Protein AF-A0A8T4C732-F1 (afdb_monomer_lite)

Sequence (590 aa):
MTDSGEYKNVYNTQVIPYSGDLYTIETYGDSTQRMEVTAGHPILSVKRLKKRDRNKQWKKSWMIPKYLNKLDYLTIPINKTIISNSTRKYSITHGVGRHKPKKYEINVPLSKDFFRLIGYYLAEGSVSGNEGDHYVNFSFNENERAYIEDVKQLLKTVFGYEKAIETQTPNNHGTNVVVSSVDLAQVFKEFGKGAPNKVIPHWAMLEDPEKQKQLLSSLFHGDGNFYSKQHKSGYKETFRISTTSEKLARQAREILLRVKIPAFLNKQKRVSPRKPMYTVGVTGEYMSRFGEMVGIPVSNKMNGKNRASMFYIDDDFLYVPIKRITKKEVRDIPVYDISVEDLHTYVAAGVTVHNCSAPQYSANSLHAGCVEIFVKKNARMRYSSVENWSKNTYNLNTKRAMVDENSLMEWVSAQTGSGVTMLYPCSVLKGEGAKADHISIAVAGKNQFQDTGAKVYHLAPRTTSIIRAKSISKDGGVNTFRGHVKVNKSADECKVSVKCDALQMDLLSVSNTYPFMKILNSQTDVAHEATVGKIDSSQLFYLMSRGLDEEQAMQLIVQGFIENIVKELPLEYAVELNRLIALEMESHSA

Structure (mmCIF, N/CA/C/O backbone):
data_AF-A0A8T4C732-F1
#
_entry.id   AF-A0A8T4C732-F1
#
loop_
_atom_site.group_PDB
_atom_site.id
_atom_site.type_symbol
_atom_site.label_atom_id
_atom_site.label_alt_id
_atom_site.label_comp_id
_atom_site.label_asym_id
_atom_site.label_entity_id
_atom_site.label_seq_id
_atom_site.pdbx_PDB_ins_code
_atom_site.Cartn_x
_atom_site.Cartn_y
_atom_site.Cartn_z
_atom_site.occupancy
_atom_site.B_iso_or_equiv
_atom_site.auth_seq_id
_atom_site.auth_comp_id
_atom_site.auth_asym_id
_atom_site.auth_atom_id
_atom_site.pdbx_PDB_model_num
ATOM 1 N N . MET A 1 1 ? -3.004 -5.797 2.369 1.00 87.81 1 MET A N 1
ATOM 2 C CA . MET A 1 1 ? -3.812 -4.763 1.698 1.00 87.81 1 MET A CA 1
ATOM 3 C C . MET A 1 1 ? -2.911 -4.031 0.724 1.00 87.81 1 MET A C 1
ATOM 5 O O . MET A 1 1 ? -1.800 -3.698 1.127 1.00 87.81 1 MET A O 1
ATOM 9 N N . THR A 1 2 ? -3.355 -3.860 -0.516 1.00 88.81 2 THR A N 1
ATOM 10 C CA . THR A 1 2 ? -2.681 -3.121 -1.600 1.00 88.81 2 THR A CA 1
ATOM 11 C C . THR A 1 2 ? -3.124 -1.653 -1.615 1.00 88.81 2 THR A C 1
ATOM 13 O O . THR A 1 2 ? -3.976 -1.236 -0.825 1.00 88.81 2 THR A O 1
ATOM 16 N N . ASP A 1 3 ? -2.568 -0.858 -2.526 1.00 87.38 3 ASP A N 1
ATOM 17 C CA . ASP A 1 3 ? -2.991 0.524 -2.779 1.00 87.38 3 ASP A CA 1
ATOM 18 C C . ASP A 1 3 ? -4.437 0.641 -3.297 1.00 87.38 3 ASP A C 1
ATOM 20 O O . ASP A 1 3 ? -5.091 1.648 -3.038 1.00 87.38 3 ASP A O 1
ATOM 24 N N . SER A 1 4 ? -4.978 -0.400 -3.939 1.00 89.12 4 SER A N 1
ATOM 25 C CA . SER A 1 4 ? -6.392 -0.462 -4.345 1.00 89.12 4 SER A CA 1
ATOM 26 C C . SER A 1 4 ? -7.378 -0.635 -3.177 1.00 89.12 4 SER A C 1
ATOM 28 O O . SER A 1 4 ? -8.589 -0.507 -3.374 1.00 89.12 4 SER A O 1
ATOM 30 N N . GLY A 1 5 ? -6.886 -0.900 -1.959 1.00 90.38 5 GLY A N 1
ATOM 31 C CA . GLY A 1 5 ? -7.728 -1.143 -0.784 1.00 90.38 5 GLY A CA 1
ATOM 32 C C . GLY A 1 5 ? -8.222 -2.588 -0.656 1.00 90.38 5 GLY A C 1
ATOM 33 O O . GLY A 1 5 ? -9.156 -2.856 0.104 1.00 90.38 5 GLY A O 1
ATOM 34 N N . GLU A 1 6 ? -7.610 -3.525 -1.379 1.00 90.31 6 GLU A N 1
ATOM 35 C CA . GLU A 1 6 ? -7.973 -4.944 -1.375 1.00 90.31 6 GLU A CA 1
ATOM 36 C C . GLU A 1 6 ? -6.959 -5.787 -0.598 1.00 90.31 6 GLU A C 1
ATOM 38 O O . GLU A 1 6 ? -5.759 -5.497 -0.568 1.00 90.31 6 GLU A O 1
ATOM 43 N N . TYR A 1 7 ? -7.423 -6.860 0.043 1.00 88.69 7 TYR A N 1
ATOM 44 C CA . TYR A 1 7 ? -6.523 -7.893 0.552 1.00 88.69 7 TYR A CA 1
ATOM 45 C C . TYR A 1 7 ? -6.144 -8.855 -0.572 1.00 88.69 7 TYR A C 1
ATOM 47 O O . TYR A 1 7 ? -7.003 -9.417 -1.242 1.00 88.69 7 TYR A O 1
ATOM 55 N N . LYS A 1 8 ? -4.838 -9.053 -0.739 1.00 87.06 8 LYS A N 1
ATOM 56 C CA . LYS A 1 8 ? -4.227 -9.982 -1.689 1.00 87.06 8 LYS A CA 1
ATOM 57 C C . LYS A 1 8 ? -3.299 -10.925 -0.934 1.00 87.06 8 LYS A C 1
ATOM 59 O O . LYS A 1 8 ? -2.845 -10.584 0.167 1.00 87.06 8 LYS A O 1
ATOM 64 N N . ASN A 1 9 ? -3.033 -12.093 -1.512 1.00 87.50 9 ASN A N 1
ATOM 65 C CA . ASN A 1 9 ? -2.145 -13.062 -0.890 1.00 87.50 9 ASN A CA 1
ATOM 66 C C . ASN A 1 9 ? -0.703 -12.561 -0.919 1.00 87.50 9 ASN A C 1
ATOM 68 O O . ASN A 1 9 ? -0.232 -11.955 -1.884 1.00 87.50 9 ASN A O 1
ATOM 72 N N . VAL A 1 10 ? -0.002 -12.841 0.172 1.00 87.50 10 VAL A N 1
ATOM 73 C CA . VAL A 1 10 ? 1.448 -12.712 0.236 1.00 87.50 10 VAL A CA 1
ATOM 74 C C . VAL A 1 10 ? 2.027 -14.030 -0.251 1.00 87.50 10 VAL A C 1
ATOM 76 O O . VAL A 1 10 ? 1.805 -15.056 0.389 1.00 87.50 10 VAL A O 1
ATOM 79 N N . TYR A 1 11 ? 2.757 -14.008 -1.364 1.00 83.56 11 TYR A N 1
ATOM 80 C CA . TYR A 1 11 ? 3.364 -15.220 -1.925 1.00 83.56 11 TYR A CA 1
ATOM 81 C C . TYR A 1 11 ? 4.847 -15.362 -1.567 1.00 83.56 11 TYR A C 1
ATOM 83 O O . TYR A 1 11 ? 5.412 -16.445 -1.703 1.00 83.56 11 TYR A O 1
ATOM 91 N N . ASN A 1 12 ? 5.492 -14.287 -1.103 1.00 80.62 12 ASN A N 1
ATOM 92 C CA . ASN A 1 12 ? 6.892 -14.311 -0.693 1.00 80.62 12 ASN A CA 1
ATOM 93 C C . ASN A 1 12 ? 7.182 -13.233 0.364 1.00 80.62 12 ASN A C 1
ATOM 95 O O . ASN A 1 12 ? 6.657 -12.122 0.302 1.00 80.62 12 ASN A O 1
ATOM 99 N N . THR A 1 13 ? 8.044 -13.556 1.325 1.00 85.62 13 THR A N 1
ATOM 100 C CA . THR A 1 13 ? 8.528 -12.636 2.365 1.00 85.62 13 THR A CA 1
ATOM 101 C C . THR A 1 13 ? 10.038 -12.743 2.448 1.00 85.62 13 THR A C 1
ATOM 103 O O . THR A 1 13 ? 10.567 -13.850 2.534 1.00 85.62 13 THR A O 1
ATOM 106 N N . GLN A 1 14 ? 10.731 -11.612 2.469 1.00 79.44 14 GLN A N 1
ATOM 107 C CA . GLN A 1 14 ? 12.186 -11.556 2.528 1.00 79.44 14 GLN A CA 1
ATOM 108 C C . GLN A 1 14 ? 12.643 -10.758 3.745 1.00 79.44 14 GLN A C 1
ATOM 110 O O . GLN A 1 14 ? 12.032 -9.757 4.121 1.00 79.44 14 GLN A O 1
ATOM 115 N N . VAL A 1 15 ? 13.742 -11.209 4.344 1.00 85.88 15 VAL A N 1
ATOM 116 C CA . VAL A 1 15 ? 14.485 -10.466 5.361 1.00 85.88 15 VAL A CA 1
ATOM 117 C C . VAL A 1 15 ? 15.878 -10.239 4.806 1.00 85.88 15 VAL A C 1
ATOM 119 O O . VAL A 1 15 ? 16.565 -11.195 4.453 1.00 85.88 15 VAL A O 1
ATOM 122 N N . ILE A 1 16 ? 16.273 -8.977 4.688 1.00 81.12 16 ILE A N 1
ATOM 123 C CA . ILE A 1 16 ? 17.516 -8.575 4.030 1.00 81.12 16 ILE A CA 1
ATOM 124 C C . ILE A 1 16 ? 18.343 -7.766 5.038 1.00 81.12 16 ILE A C 1
ATOM 126 O O . ILE A 1 16 ? 17.782 -6.888 5.699 1.00 81.12 16 ILE A O 1
ATOM 130 N N . PRO A 1 17 ? 19.651 -8.031 5.197 1.00 83.06 17 PRO A N 1
ATOM 131 C CA . PRO A 1 17 ? 20.521 -7.151 5.968 1.00 83.06 17 PRO A CA 1
ATOM 132 C C . PRO A 1 17 ? 20.689 -5.814 5.237 1.00 83.06 17 PRO A C 1
ATOM 134 O O . PRO A 1 17 ? 21.010 -5.776 4.049 1.00 83.06 17 PRO A O 1
ATOM 137 N N . TYR A 1 18 ? 20.479 -4.705 5.942 1.00 83.94 18 TYR A N 1
ATOM 138 C CA . TYR A 1 18 ? 20.580 -3.358 5.390 1.00 83.94 18 TYR A CA 1
ATOM 139 C C . TYR A 1 18 ? 21.590 -2.510 6.157 1.00 83.94 18 TYR A C 1
ATOM 141 O O . TYR A 1 18 ? 21.545 -2.408 7.386 1.00 83.94 18 TYR A O 1
ATOM 149 N N . SER A 1 19 ? 22.465 -1.850 5.399 1.00 84.44 19 SER A N 1
ATOM 150 C CA . SER A 1 19 ? 23.351 -0.793 5.883 1.00 84.44 19 SER A CA 1
ATOM 151 C C . SER A 1 19 ? 23.144 0.455 5.030 1.00 84.44 19 SER A C 1
ATOM 153 O O . SER A 1 19 ? 23.147 0.368 3.805 1.00 84.44 19 SER A O 1
ATOM 155 N N . GLY A 1 20 ? 22.946 1.605 5.666 1.00 88.44 20 GLY A N 1
ATOM 156 C CA . GLY A 1 20 ? 22.655 2.863 4.984 1.00 88.44 20 GLY A CA 1
ATOM 157 C C . GLY A 1 20 ? 21.707 3.753 5.779 1.00 88.44 20 GLY A C 1
ATOM 158 O O . GLY A 1 20 ? 21.585 3.632 6.998 1.00 88.44 20 GLY A O 1
ATOM 159 N N . ASP A 1 21 ? 21.018 4.654 5.085 1.00 91.19 21 ASP A N 1
ATOM 160 C CA . ASP A 1 21 ? 20.093 5.593 5.711 1.00 91.19 21 ASP A CA 1
ATOM 161 C C . ASP A 1 21 ? 18.734 4.950 6.002 1.00 91.19 21 ASP A C 1
ATOM 163 O O . ASP A 1 21 ? 17.986 4.566 5.097 1.00 91.19 21 ASP A O 1
ATOM 167 N N . LEU A 1 22 ? 18.368 4.915 7.282 1.00 94.25 22 LEU A N 1
ATOM 168 C CA . LEU A 1 22 ? 17.024 4.577 7.728 1.00 94.25 22 LEU A CA 1
ATOM 169 C C . LEU A 1 22 ? 16.255 5.852 8.079 1.00 94.25 22 LEU A C 1
ATOM 171 O O . LEU A 1 22 ? 16.645 6.626 8.961 1.00 94.25 22 LEU A O 1
ATOM 175 N N . TYR A 1 23 ? 15.123 6.044 7.411 1.00 95.62 23 TYR A N 1
ATOM 176 C CA . TYR A 1 23 ? 14.212 7.149 7.660 1.00 95.62 23 TYR A CA 1
ATOM 177 C C . TYR A 1 23 ? 13.113 6.715 8.625 1.00 95.62 23 TYR A C 1
ATOM 179 O O . TYR A 1 23 ? 12.559 5.625 8.520 1.00 95.62 23 TYR A O 1
ATOM 187 N N . THR A 1 24 ? 12.762 7.594 9.557 1.00 96.56 24 THR A N 1
ATOM 188 C CA . THR A 1 24 ? 11.594 7.456 10.426 1.00 96.56 24 THR A CA 1
ATOM 189 C C . THR A 1 24 ? 10.619 8.580 10.114 1.00 96.56 24 THR A C 1
ATOM 191 O O . THR A 1 24 ? 10.954 9.758 10.261 1.00 96.56 24 THR A O 1
ATOM 194 N N . ILE A 1 25 ? 9.411 8.218 9.689 1.00 96.31 25 ILE A N 1
ATOM 195 C CA . ILE A 1 25 ? 8.359 9.155 9.302 1.00 96.31 25 ILE A CA 1
ATOM 196 C C . ILE A 1 25 ? 7.201 9.049 10.294 1.00 96.31 25 ILE A C 1
ATOM 198 O O . ILE A 1 25 ? 6.635 7.980 10.526 1.00 96.31 25 ILE A O 1
ATOM 202 N N . GLU A 1 26 ? 6.846 10.187 10.880 1.00 95.56 26 GLU A N 1
ATOM 203 C CA . GLU A 1 26 ? 5.694 10.346 11.763 1.00 95.56 26 GLU A CA 1
ATOM 204 C C . GLU A 1 26 ? 4.649 11.213 11.069 1.00 95.56 26 GLU A C 1
ATOM 206 O O . GLU A 1 26 ? 4.965 12.292 10.559 1.00 95.56 26 GLU A O 1
ATOM 211 N N . THR A 1 27 ? 3.392 10.782 11.092 1.00 94.88 27 THR A N 1
ATOM 212 C CA . THR A 1 27 ? 2.263 11.523 10.523 1.00 94.88 27 THR A CA 1
ATOM 213 C C . THR A 1 27 ? 1.467 12.232 11.613 1.00 94.88 27 THR A C 1
ATOM 215 O O . THR A 1 27 ? 1.572 11.950 12.810 1.00 94.88 27 THR A O 1
ATOM 218 N N . TYR A 1 28 ? 0.669 13.217 11.215 1.00 93.19 28 TYR A N 1
ATOM 219 C CA . TYR A 1 28 ? -0.400 13.701 12.078 1.00 93.19 28 TYR A CA 1
ATOM 220 C C . TYR A 1 28 ? -1.544 12.685 12.106 1.00 93.19 28 TYR A C 1
ATOM 222 O O . TYR A 1 28 ? -1.851 12.058 11.098 1.00 93.19 28 TYR A O 1
ATOM 230 N N . GLY A 1 29 ? -2.212 12.566 13.252 1.00 89.19 29 GLY A N 1
ATOM 231 C CA . GLY A 1 29 ? -3.377 11.693 13.407 1.00 89.19 29 GLY A CA 1
ATOM 232 C C . GLY A 1 29 ? -3.078 10.308 13.966 1.00 89.19 29 GLY A C 1
ATOM 233 O O . GLY A 1 29 ? -4.010 9.650 14.398 1.00 89.19 29 GLY A O 1
ATOM 234 N N . ASP A 1 30 ? -1.826 9.873 14.053 1.00 91.19 30 ASP A N 1
ATOM 235 C CA . ASP A 1 30 ? -1.487 8.639 14.763 1.00 91.19 30 ASP A CA 1
ATOM 236 C C . ASP A 1 30 ? -0.207 8.828 15.574 1.00 91.19 30 ASP A C 1
ATOM 238 O O . ASP A 1 30 ? 0.879 8.965 15.022 1.00 91.19 30 ASP A O 1
ATOM 242 N N . SER A 1 31 ? -0.332 8.879 16.901 1.00 86.31 31 SER A N 1
ATOM 243 C CA . SER A 1 31 ? 0.834 8.946 17.795 1.00 86.31 31 SER A CA 1
ATOM 244 C C . SER A 1 31 ? 1.281 7.580 18.312 1.00 86.31 31 SER A C 1
ATOM 246 O O . SER A 1 31 ? 2.243 7.498 19.076 1.00 86.31 31 SER A O 1
ATOM 248 N N . THR A 1 32 ? 0.594 6.505 17.923 1.00 85.06 32 THR A N 1
ATOM 249 C CA . THR A 1 32 ? 0.927 5.137 18.338 1.00 85.06 32 THR A CA 1
ATOM 250 C C . THR A 1 32 ? 1.930 4.466 17.414 1.00 85.06 32 THR A C 1
ATOM 252 O O . THR A 1 32 ? 2.523 3.462 17.799 1.00 85.06 32 THR A O 1
ATOM 255 N N . GLN A 1 33 ? 2.089 4.986 16.198 1.00 86.31 33 GLN A N 1
ATOM 256 C CA . GLN A 1 33 ? 2.826 4.331 15.134 1.00 86.31 33 GLN A CA 1
ATOM 257 C C . GLN A 1 33 ? 3.726 5.324 14.403 1.00 86.31 33 GLN A C 1
ATOM 259 O O . GLN A 1 33 ? 3.403 6.500 14.250 1.00 86.31 33 GLN A O 1
ATOM 264 N N . ARG A 1 34 ? 4.876 4.824 13.960 1.00 91.38 34 ARG A N 1
ATOM 265 C CA . ARG A 1 34 ? 5.812 5.513 13.074 1.00 91.38 34 ARG A CA 1
ATOM 266 C C . ARG A 1 34 ? 6.247 4.531 11.998 1.00 91.38 34 ARG A C 1
ATOM 268 O O . ARG A 1 34 ? 6.293 3.330 12.263 1.00 91.38 34 ARG A O 1
ATOM 275 N N . MET A 1 35 ? 6.547 5.036 10.812 1.00 92.62 35 MET A N 1
ATOM 276 C CA . MET A 1 35 ? 7.062 4.222 9.717 1.00 92.62 35 MET A CA 1
ATOM 277 C C . MET A 1 35 ? 8.584 4.306 9.715 1.00 92.62 35 MET A C 1
ATOM 279 O O . MET A 1 35 ? 9.127 5.408 9.710 1.00 92.62 35 MET A O 1
ATOM 283 N N . GLU A 1 36 ? 9.262 3.162 9.737 1.00 93.44 36 GLU A N 1
ATOM 284 C CA . GLU A 1 36 ? 10.705 3.065 9.511 1.00 93.44 36 GLU A CA 1
ATOM 285 C C . GLU A 1 36 ? 10.930 2.442 8.134 1.00 93.44 36 GLU A C 1
ATOM 287 O O . GLU A 1 36 ? 10.309 1.434 7.808 1.00 93.44 36 GLU A O 1
ATOM 292 N N . VAL A 1 37 ? 11.741 3.092 7.303 1.00 92.12 37 VAL A N 1
ATOM 293 C CA . VAL A 1 37 ? 11.821 2.800 5.869 1.00 92.12 37 VAL A CA 1
ATOM 294 C C . VAL A 1 37 ? 13.223 3.100 5.335 1.00 92.12 37 VAL A C 1
ATOM 296 O O . VAL A 1 37 ? 13.857 4.074 5.753 1.00 92.12 37 VAL A O 1
ATOM 299 N N . THR A 1 38 ? 13.733 2.251 4.441 1.00 90.38 38 THR A N 1
ATOM 300 C CA . THR A 1 38 ? 15.053 2.431 3.817 1.00 90.38 38 THR A CA 1
ATOM 301 C C . THR A 1 38 ? 15.031 3.571 2.797 1.00 90.38 38 THR A C 1
ATOM 303 O O . THR A 1 38 ? 13.982 3.931 2.262 1.00 90.38 38 THR A O 1
ATOM 306 N N . ALA A 1 39 ? 16.197 4.151 2.509 1.00 85.50 39 ALA A N 1
ATOM 307 C CA . ALA A 1 39 ? 16.316 5.333 1.651 1.00 85.50 39 ALA A CA 1
ATOM 308 C C . ALA A 1 39 ? 15.708 5.190 0.246 1.00 85.50 39 ALA A C 1
ATOM 310 O O . ALA A 1 39 ? 15.227 6.178 -0.302 1.00 85.50 39 ALA A O 1
ATOM 311 N N . GLY A 1 40 ? 15.747 3.987 -0.333 1.00 79.44 40 GLY A N 1
ATOM 312 C CA . GLY A 1 40 ? 15.288 3.721 -1.700 1.00 79.44 40 GLY A CA 1
ATOM 313 C C . GLY A 1 40 ? 13.827 3.285 -1.813 1.00 79.44 40 GLY A C 1
ATOM 314 O O . GLY A 1 40 ? 13.343 3.101 -2.924 1.00 79.44 40 GLY A O 1
ATOM 315 N N . HIS A 1 41 ? 13.119 3.096 -0.699 1.00 83.75 41 HIS A N 1
ATOM 316 C CA . HIS A 1 41 ? 11.806 2.459 -0.729 1.00 83.75 41 HIS A CA 1
ATOM 317 C C . HIS A 1 41 ? 10.699 3.460 -1.118 1.00 83.75 41 HIS A C 1
ATOM 319 O O . HIS A 1 41 ? 10.504 4.453 -0.408 1.00 83.75 41 HIS A O 1
ATOM 325 N N . PRO A 1 42 ? 9.961 3.249 -2.223 1.00 87.81 42 PRO A N 1
ATOM 326 C CA . PRO A 1 42 ? 8.955 4.204 -2.673 1.00 87.81 42 PRO A CA 1
ATOM 327 C C . PRO A 1 42 ? 7.704 4.214 -1.788 1.00 87.81 42 PRO A C 1
ATOM 329 O O . PRO A 1 42 ? 7.147 3.173 -1.443 1.00 87.81 42 PRO A O 1
ATOM 332 N N . ILE A 1 43 ? 7.209 5.415 -1.490 1.00 92.44 43 ILE A N 1
ATOM 333 C CA . ILE A 1 43 ? 6.004 5.654 -0.691 1.00 92.44 43 ILE A CA 1
ATOM 334 C C . ILE A 1 43 ? 5.016 6.469 -1.526 1.00 92.44 43 ILE A C 1
ATOM 336 O O . ILE A 1 43 ? 5.361 7.545 -2.031 1.00 92.44 43 ILE A O 1
ATOM 340 N N . LEU A 1 44 ? 3.771 6.004 -1.652 1.00 93.06 44 LEU A N 1
ATOM 341 C CA . LEU A 1 44 ? 2.748 6.730 -2.402 1.00 93.06 44 LEU A CA 1
ATOM 342 C C . LEU A 1 44 ? 2.329 7.977 -1.623 1.00 93.06 44 LEU A C 1
ATOM 344 O O . LEU A 1 44 ? 1.769 7.904 -0.523 1.00 93.06 44 LEU A O 1
ATOM 348 N N . SER A 1 45 ? 2.618 9.136 -2.204 1.00 95.06 45 SER A N 1
ATOM 349 C CA . SER A 1 45 ? 2.589 10.409 -1.492 1.00 95.06 45 SER A CA 1
ATOM 350 C C . SER A 1 45 ? 2.091 11.548 -2.387 1.00 95.06 45 SER A C 1
ATOM 352 O O . SER A 1 45 ? 2.041 11.426 -3.611 1.00 95.06 45 SER A O 1
ATOM 354 N N . VAL A 1 46 ? 1.735 12.681 -1.779 1.00 96.25 46 VAL A N 1
ATOM 355 C CA . VAL A 1 46 ? 1.331 13.916 -2.472 1.00 96.25 46 VAL A CA 1
ATOM 356 C C . VAL A 1 46 ? 2.128 15.091 -1.914 1.00 96.25 46 VAL A C 1
ATOM 358 O O . VAL A 1 46 ? 2.136 15.331 -0.704 1.00 96.25 46 VAL A O 1
ATOM 361 N N . LYS A 1 47 ? 2.759 15.872 -2.795 1.00 94.31 47 LYS A N 1
ATOM 362 C CA . LYS A 1 47 ? 3.478 17.092 -2.411 1.00 94.31 47 LYS A CA 1
ATOM 363 C C . LYS A 1 47 ? 2.542 18.176 -1.896 1.00 94.31 47 LYS A C 1
ATOM 365 O O . LYS A 1 47 ? 1.517 18.477 -2.510 1.00 94.31 47 LYS A O 1
ATOM 370 N N . ARG A 1 48 ? 2.903 18.815 -0.785 1.00 94.00 48 ARG A N 1
ATOM 371 C CA . ARG A 1 48 ? 2.186 19.977 -0.258 1.00 94.00 48 ARG A CA 1
ATOM 372 C C . ARG A 1 48 ? 2.509 21.206 -1.102 1.00 94.00 48 ARG A C 1
ATOM 374 O O . ARG A 1 48 ? 3.647 21.655 -1.129 1.00 94.00 48 ARG A O 1
ATOM 381 N N . LEU A 1 49 ? 1.491 21.800 -1.724 1.00 90.75 49 LEU A N 1
ATOM 382 C CA . LEU A 1 49 ? 1.676 22.989 -2.569 1.00 90.75 49 LEU A CA 1
ATOM 383 C C . LEU A 1 49 ? 1.705 24.294 -1.761 1.00 90.75 49 LEU A C 1
ATOM 385 O O . LEU A 1 49 ? 2.341 25.266 -2.154 1.00 90.75 49 LEU A O 1
ATOM 389 N N . LYS A 1 50 ? 0.994 24.342 -0.626 1.00 87.25 50 LYS A N 1
ATOM 390 C CA . LYS A 1 50 ? 0.880 25.538 0.225 1.00 87.25 50 LYS A CA 1
ATOM 391 C C . LYS A 1 50 ? 1.040 25.187 1.692 1.00 87.25 50 LYS A C 1
ATOM 393 O O . LYS A 1 50 ? 0.355 24.305 2.189 1.00 87.25 50 LYS A O 1
ATOM 398 N N . LYS A 1 51 ? 1.854 25.938 2.436 1.00 81.12 51 LYS A N 1
ATOM 399 C CA . LYS A 1 51 ? 2.142 25.652 3.856 1.00 81.12 51 LYS A CA 1
ATOM 400 C C . LYS A 1 51 ? 0.907 25.687 4.769 1.00 81.12 51 LYS A C 1
ATOM 402 O O . LYS A 1 51 ? 0.847 24.932 5.735 1.00 81.12 51 LYS A O 1
ATOM 407 N N . ARG A 1 52 ? -0.059 26.573 4.493 1.00 81.25 52 ARG A N 1
ATOM 408 C CA . ARG A 1 52 ? -1.232 26.807 5.361 1.00 81.25 52 ARG A CA 1
ATOM 409 C C . ARG A 1 52 ? -2.510 26.120 4.876 1.00 81.25 52 ARG A C 1
ATOM 411 O O . ARG A 1 52 ? -3.298 25.690 5.708 1.00 81.25 52 ARG A O 1
ATOM 418 N N . ASP A 1 53 ? -2.650 25.906 3.571 1.00 83.50 53 ASP A N 1
ATOM 419 C CA . ASP A 1 53 ? -3.887 25.391 2.970 1.00 83.50 53 ASP A CA 1
ATOM 420 C C . ASP A 1 53 ? -3.724 23.970 2.443 1.00 83.50 53 ASP A C 1
ATOM 422 O O . ASP A 1 53 ? -2.625 23.581 2.039 1.00 83.50 53 ASP A O 1
ATOM 426 N N . ARG A 1 54 ? -4.817 23.199 2.439 1.00 88.75 54 ARG A N 1
ATOM 427 C CA . ARG A 1 54 ? -4.863 21.911 1.738 1.00 88.75 54 ARG A CA 1
ATOM 428 C C . ARG A 1 54 ? -4.678 22.116 0.236 1.00 88.75 54 ARG A C 1
ATOM 430 O O . ARG A 1 54 ? -4.952 23.194 -0.297 1.00 88.75 54 ARG A O 1
ATOM 437 N N . ASN A 1 55 ? -4.215 21.073 -0.445 1.00 91.62 55 ASN A N 1
ATOM 438 C CA . ASN A 1 55 ? -4.141 21.111 -1.896 1.00 91.62 55 ASN A CA 1
ATOM 439 C C . ASN A 1 55 ? -5.557 21.164 -2.491 1.00 91.62 55 ASN A C 1
ATOM 441 O O . ASN A 1 55 ? -6.497 20.604 -1.928 1.00 91.62 55 ASN A O 1
ATOM 445 N N . LYS A 1 56 ? -5.694 21.821 -3.647 1.00 88.44 56 LYS A N 1
ATOM 446 C CA . LYS A 1 56 ? -6.914 21.745 -4.467 1.00 88.44 56 LYS A CA 1
ATOM 447 C C . LYS A 1 56 ? -6.914 20.518 -5.384 1.00 88.44 56 LYS A C 1
ATOM 449 O O . LYS A 1 56 ? -7.975 20.025 -5.734 1.00 88.44 56 LYS A O 1
ATOM 454 N N . GLN A 1 57 ? -5.726 20.045 -5.760 1.00 87.56 57 GLN A N 1
ATOM 455 C CA . GLN A 1 57 ? -5.506 18.861 -6.588 1.00 87.56 57 GLN A CA 1
ATOM 456 C C . GLN A 1 57 ? -4.560 17.897 -5.868 1.00 87.56 57 GLN A C 1
ATOM 458 O O . GLN A 1 57 ? -3.544 18.316 -5.307 1.00 87.56 57 GLN A O 1
ATOM 463 N N . TRP A 1 58 ? -4.882 16.608 -5.900 1.00 91.94 58 TRP A N 1
ATOM 464 C CA . TRP A 1 58 ? -4.188 15.561 -5.148 1.00 91.94 58 TRP A CA 1
ATOM 465 C C . TRP A 1 58 ? -3.431 14.625 -6.093 1.00 91.94 58 TRP A C 1
ATOM 467 O O . TRP A 1 58 ? -3.741 13.444 -6.210 1.00 91.94 58 TRP A O 1
ATOM 477 N N . LYS A 1 59 ? -2.441 15.171 -6.812 1.00 90.19 59 LYS A N 1
ATOM 478 C CA . LYS A 1 59 ? -1.600 14.389 -7.729 1.00 90.19 59 LYS A CA 1
ATOM 479 C C . LYS A 1 59 ? -0.678 13.467 -6.926 1.00 90.19 59 LYS A C 1
ATOM 481 O O . LYS A 1 59 ? 0.280 13.929 -6.308 1.00 90.19 59 LYS A O 1
ATOM 486 N N . LYS A 1 60 ? -1.012 12.177 -6.923 1.00 91.00 60 LYS A N 1
ATOM 487 C CA . LYS A 1 60 ? -0.244 11.105 -6.282 1.00 91.00 60 LYS A CA 1
ATOM 488 C C . LYS A 1 60 ? 1.023 10.808 -7.083 1.00 91.00 60 LYS A C 1
ATOM 490 O O . LYS A 1 60 ? 1.005 10.835 -8.312 1.00 91.00 60 LYS A O 1
ATOM 495 N N . SER A 1 61 ? 2.106 10.510 -6.382 1.00 88.12 61 SER A N 1
ATOM 496 C CA . SER A 1 61 ? 3.368 10.067 -6.969 1.00 88.12 61 SER A CA 1
ATOM 497 C C . SER A 1 61 ? 4.120 9.184 -5.984 1.00 88.12 61 SER A C 1
ATOM 499 O O . SER A 1 61 ? 4.106 9.438 -4.776 1.00 88.12 61 SER A O 1
ATOM 501 N N . TRP A 1 62 ? 4.816 8.178 -6.498 1.00 86.62 62 TRP A N 1
ATOM 502 C CA . TRP A 1 62 ? 5.738 7.368 -5.714 1.00 86.62 62 TRP A CA 1
ATOM 503 C C . TRP A 1 62 ? 7.009 8.164 -5.430 1.00 86.62 62 TRP A C 1
ATOM 505 O O . TRP A 1 62 ? 7.750 8.496 -6.351 1.00 86.62 62 TRP A O 1
ATOM 515 N N . MET A 1 63 ? 7.257 8.479 -4.161 1.00 87.00 63 MET A N 1
ATOM 516 C CA . MET A 1 63 ? 8.424 9.253 -3.736 1.00 87.00 63 MET A CA 1
ATOM 517 C C . MET A 1 63 ? 9.243 8.459 -2.728 1.00 87.00 63 MET A C 1
ATOM 519 O O . MET A 1 63 ? 8.685 7.810 -1.846 1.00 87.00 63 MET A O 1
ATOM 523 N N . ILE A 1 64 ? 10.565 8.533 -2.841 1.00 88.50 64 ILE A N 1
ATOM 524 C CA . ILE A 1 64 ? 11.459 7.998 -1.813 1.00 88.50 64 ILE A CA 1
ATOM 525 C C . ILE A 1 64 ? 11.547 8.966 -0.617 1.00 88.50 64 ILE A C 1
ATOM 527 O O . ILE A 1 64 ? 11.345 10.174 -0.793 1.00 88.50 64 ILE A O 1
ATOM 531 N N . PRO A 1 65 ? 11.882 8.483 0.595 1.00 90.75 65 PRO A N 1
ATOM 532 C CA . PRO A 1 65 ? 11.914 9.294 1.811 1.00 90.75 65 PRO A CA 1
ATOM 533 C C . PRO A 1 65 ? 12.742 10.578 1.720 1.00 90.75 65 PRO A C 1
ATOM 535 O O . PRO A 1 65 ? 12.340 11.594 2.284 1.00 90.75 65 PRO A O 1
ATOM 538 N N . LYS A 1 66 ? 13.864 10.557 0.985 1.00 88.06 66 LYS A N 1
ATOM 539 C CA . LYS A 1 66 ? 14.740 11.725 0.771 1.00 88.06 66 LYS A CA 1
ATOM 540 C C . LYS A 1 66 ? 13.993 12.915 0.166 1.00 88.06 66 LYS A C 1
ATOM 542 O O . LYS A 1 66 ? 14.293 14.055 0.506 1.00 88.06 66 LYS A O 1
ATOM 547 N N . TYR A 1 67 ? 13.015 12.651 -0.698 1.00 90.00 67 TYR A N 1
ATOM 548 C CA . TYR A 1 67 ? 12.238 13.685 -1.369 1.00 90.00 67 TYR A CA 1
ATOM 549 C C . TYR A 1 67 ? 10.982 14.077 -0.608 1.00 90.00 67 TYR A C 1
ATOM 551 O O . TYR A 1 67 ? 10.250 14.924 -1.098 1.00 90.00 67 TYR A O 1
ATOM 559 N N . LEU A 1 68 ? 10.691 13.518 0.566 1.00 94.44 68 LEU A N 1
ATOM 560 C CA . LEU A 1 68 ? 9.527 13.911 1.356 1.00 94.44 68 LEU A CA 1
ATOM 561 C C . LEU A 1 68 ? 9.859 15.084 2.281 1.00 94.44 68 LEU A C 1
ATOM 563 O O . LEU A 1 68 ? 10.896 15.115 2.936 1.00 94.44 68 LEU A O 1
ATOM 567 N N . ASN A 1 69 ? 8.932 16.033 2.380 1.00 95.12 69 ASN A N 1
ATOM 568 C CA . ASN A 1 69 ? 9.029 17.185 3.266 1.00 95.12 69 ASN A CA 1
ATOM 569 C C . ASN A 1 69 ? 7.963 17.130 4.361 1.00 95.12 69 ASN A C 1
ATOM 571 O O . ASN A 1 69 ? 6.891 16.538 4.222 1.00 95.12 69 ASN A O 1
ATOM 575 N N . LYS A 1 70 ? 8.217 17.837 5.465 1.00 95.62 70 LYS A N 1
ATOM 576 C CA . LYS A 1 70 ? 7.190 18.089 6.480 1.00 95.62 70 LYS A CA 1
ATOM 577 C C . LYS A 1 70 ? 5.952 18.723 5.826 1.00 95.62 70 LYS A C 1
ATOM 579 O O . LYS A 1 70 ? 6.084 19.671 5.058 1.00 95.62 70 LYS A O 1
ATOM 584 N N . LEU A 1 71 ? 4.764 18.259 6.216 1.00 95.56 71 LEU A N 1
ATOM 585 C CA . LEU A 1 71 ? 3.446 18.615 5.669 1.00 95.56 71 LEU A CA 1
ATOM 586 C C . LEU A 1 71 ? 3.096 18.059 4.282 1.00 95.56 71 LEU A C 1
ATOM 588 O O . LEU A 1 71 ? 1.929 18.217 3.909 1.00 95.56 71 LEU A O 1
ATOM 592 N N . ASP A 1 72 ? 4.013 17.392 3.568 1.00 96.56 72 ASP A N 1
ATOM 593 C CA . ASP A 1 72 ? 3.620 16.512 2.455 1.00 96.56 72 ASP A CA 1
ATOM 594 C C . ASP A 1 72 ? 2.659 15.440 2.980 1.00 96.56 72 ASP A C 1
ATOM 596 O O . ASP A 1 72 ? 2.617 15.170 4.183 1.00 96.56 72 ASP A O 1
ATOM 600 N N . TYR A 1 73 ? 1.847 14.857 2.107 1.00 96.88 73 TYR A N 1
ATOM 601 C CA . TYR A 1 73 ? 0.833 13.892 2.514 1.00 96.88 73 TYR A CA 1
ATOM 602 C C . TYR A 1 73 ? 1.260 12.476 2.165 1.00 96.88 73 TYR A C 1
ATOM 604 O O . TYR A 1 73 ? 1.639 12.209 1.026 1.00 96.88 73 TYR A O 1
ATOM 612 N N . LEU A 1 74 ? 1.129 11.572 3.129 1.00 96.25 74 LEU A N 1
ATOM 613 C CA . LEU A 1 74 ? 1.154 10.136 2.879 1.00 96.25 74 LEU A CA 1
ATOM 614 C C . LEU A 1 74 ? -0.262 9.645 2.598 1.00 96.25 74 LEU A C 1
ATOM 616 O O . LEU A 1 74 ? -1.232 10.208 3.116 1.00 96.25 74 LEU A O 1
ATOM 620 N N . THR A 1 75 ? -0.366 8.591 1.797 1.00 95.38 75 THR A N 1
ATOM 621 C CA 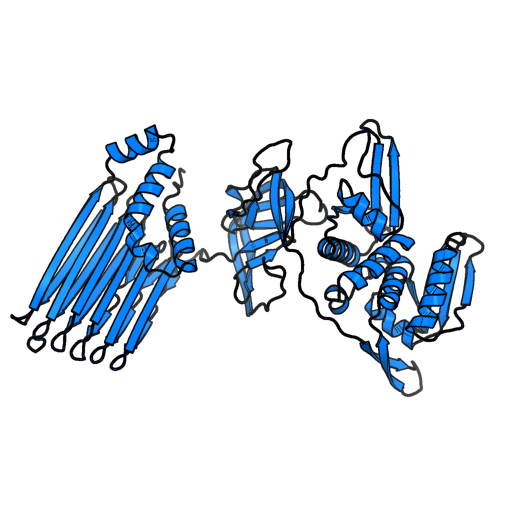. THR A 1 75 ? -1.644 7.964 1.458 1.00 95.38 75 THR A CA 1
ATOM 622 C C . THR A 1 75 ? -1.877 6.714 2.308 1.00 95.38 75 THR A C 1
ATOM 624 O O . THR A 1 75 ? -0.986 5.883 2.479 1.00 95.38 75 THR A O 1
ATOM 627 N N . ILE A 1 76 ? -3.078 6.610 2.870 1.00 95.25 76 ILE A N 1
ATOM 628 C CA . ILE A 1 76 ? -3.582 5.456 3.620 1.00 95.25 76 ILE A CA 1
ATOM 629 C C . ILE A 1 76 ? -4.760 4.904 2.811 1.00 95.25 76 ILE A C 1
ATOM 631 O O . ILE A 1 76 ? -5.758 5.620 2.694 1.00 95.25 76 ILE A O 1
ATOM 635 N N . PRO A 1 77 ? -4.681 3.695 2.232 1.00 95.38 77 PRO A N 1
ATOM 636 C CA . PRO A 1 77 ? -5.759 3.177 1.407 1.00 95.38 77 PRO A CA 1
ATOM 637 C C . PRO A 1 77 ? -6.942 2.756 2.276 1.00 95.38 77 PRO A C 1
ATOM 639 O O . PRO A 1 77 ? -6.792 2.324 3.423 1.00 95.38 77 PRO A O 1
ATOM 642 N N . ILE A 1 78 ? -8.136 2.912 1.723 1.00 95.88 78 ILE A N 1
ATOM 643 C CA . ILE A 1 78 ? -9.394 2.580 2.381 1.00 95.88 78 ILE A CA 1
ATOM 644 C C . ILE A 1 78 ? -9.723 1.131 2.047 1.00 95.88 78 ILE A C 1
ATOM 646 O O . ILE A 1 78 ? -9.796 0.770 0.880 1.00 95.88 78 ILE A O 1
ATOM 650 N N . ASN A 1 79 ? -9.941 0.302 3.067 1.00 94.50 79 ASN A N 1
ATOM 651 C CA . ASN A 1 79 ? -10.292 -1.101 2.872 1.00 94.50 79 ASN A CA 1
ATOM 652 C C . ASN A 1 79 ? -11.670 -1.241 2.193 1.00 94.50 79 ASN A C 1
ATOM 654 O O . ASN A 1 79 ? -12.707 -0.941 2.796 1.00 94.50 79 ASN A O 1
ATOM 658 N N . LYS A 1 80 ? -11.669 -1.744 0.957 1.00 92.25 80 LYS A N 1
ATOM 659 C CA . LYS A 1 80 ? -12.860 -1.977 0.125 1.00 92.25 80 LYS A CA 1
ATOM 660 C C . LYS A 1 80 ? -13.328 -3.428 0.121 1.00 92.25 80 LYS A C 1
ATOM 662 O O . LYS A 1 80 ? -14.372 -3.728 -0.446 1.00 92.25 80 LYS A O 1
ATOM 667 N N . THR A 1 81 ? -12.586 -4.328 0.759 1.00 91.75 81 THR A N 1
ATOM 668 C CA . THR A 1 81 ? -12.931 -5.751 0.786 1.00 91.75 81 THR A CA 1
ATOM 669 C C . THR A 1 81 ? -14.213 -5.943 1.594 1.00 91.75 81 THR A C 1
ATOM 671 O O . THR A 1 81 ? -14.270 -5.534 2.755 1.00 91.75 81 THR A O 1
ATOM 674 N N . ILE A 1 82 ? -15.237 -6.545 0.984 1.00 93.56 82 ILE A N 1
ATOM 675 C CA . ILE A 1 82 ? -16.506 -6.879 1.641 1.00 93.56 82 ILE A CA 1
ATOM 676 C C . ILE A 1 82 ? -16.754 -8.380 1.506 1.00 93.56 82 ILE A C 1
ATOM 678 O O . ILE A 1 82 ? -16.836 -8.906 0.400 1.00 93.56 82 ILE A O 1
ATOM 682 N N . ILE A 1 83 ? -16.889 -9.061 2.642 1.00 91.81 83 ILE A N 1
ATOM 683 C CA . ILE A 1 83 ? -17.301 -10.462 2.732 1.00 91.81 83 ILE A CA 1
ATOM 684 C C . ILE A 1 83 ? -18.552 -10.492 3.600 1.00 91.81 83 ILE A C 1
ATOM 686 O O . ILE A 1 83 ? -18.462 -10.435 4.827 1.00 91.81 83 ILE A O 1
ATOM 690 N N . SER A 1 84 ? -19.716 -10.554 2.956 1.00 84.94 84 SER A N 1
ATOM 691 C CA . SER A 1 84 ? -21.002 -10.543 3.648 1.00 84.94 84 SER A CA 1
ATOM 692 C C . SER A 1 84 ? -21.621 -11.926 3.715 1.00 84.94 84 SER A C 1
ATOM 694 O O . SER A 1 84 ? -21.841 -12.571 2.693 1.00 84.94 84 SER A O 1
ATOM 696 N N . ASN A 1 85 ? -21.955 -12.349 4.932 1.00 87.56 85 ASN A N 1
ATOM 697 C CA . ASN A 1 85 ? -22.764 -13.535 5.183 1.00 87.56 85 ASN A CA 1
ATOM 698 C C . ASN A 1 85 ? -24.084 -13.133 5.859 1.00 87.56 85 ASN A C 1
ATOM 700 O O . ASN A 1 85 ? -24.172 -12.114 6.549 1.00 87.56 85 ASN A O 1
ATOM 704 N N . SER A 1 86 ? -25.132 -13.936 5.669 1.00 90.81 86 SER A N 1
ATOM 705 C CA . SER A 1 86 ? -26.412 -13.751 6.370 1.00 90.81 86 SER A CA 1
ATOM 706 C C . SER A 1 86 ? -26.351 -14.265 7.810 1.00 90.81 86 SER A C 1
ATOM 708 O O . SER A 1 86 ? -26.932 -13.667 8.716 1.00 90.81 86 SER A O 1
ATOM 710 N N . THR A 1 87 ? -25.607 -15.347 8.038 1.00 94.62 87 THR A N 1
ATOM 711 C CA . THR A 1 87 ? -25.468 -16.015 9.337 1.00 94.62 87 THR A CA 1
ATOM 712 C C . THR A 1 87 ? -24.041 -16.495 9.565 1.00 94.62 87 THR A C 1
ATOM 714 O O . THR A 1 87 ? -23.317 -16.784 8.611 1.00 94.62 87 THR A O 1
ATOM 717 N N . ARG A 1 88 ? -23.660 -16.668 10.831 1.00 94.12 88 ARG A N 1
ATOM 718 C CA . ARG A 1 88 ? -22.400 -17.289 11.245 1.00 94.12 88 ARG A CA 1
ATOM 719 C C . ARG A 1 88 ? -22.667 -18.485 12.151 1.00 94.12 88 ARG A C 1
ATOM 721 O O . ARG A 1 88 ? -23.439 -18.386 13.102 1.00 94.12 88 ARG A O 1
ATOM 728 N N . LYS A 1 89 ? -22.005 -19.602 11.850 1.00 94.62 89 LYS A N 1
ATOM 729 C CA . LYS A 1 89 ? -22.044 -20.827 12.653 1.00 94.62 89 LYS A CA 1
ATOM 730 C C . LYS A 1 89 ? -21.077 -20.731 13.825 1.00 94.62 89 LY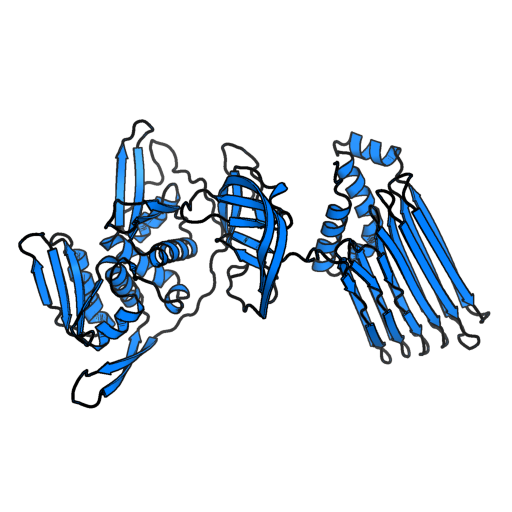S A C 1
ATOM 732 O O . LYS A 1 89 ? -19.921 -20.357 13.636 1.00 94.62 89 LYS A O 1
ATOM 737 N N . TYR A 1 90 ? -21.543 -21.122 15.004 1.00 92.00 90 TYR A N 1
ATOM 738 C CA . TYR A 1 90 ? -20.736 -21.243 16.212 1.00 92.00 90 TYR A CA 1
ATOM 739 C C . TYR A 1 90 ? -20.850 -22.662 16.763 1.00 92.00 90 TYR A C 1
ATOM 741 O O . TYR A 1 90 ? -21.953 -23.138 17.026 1.00 92.00 90 TYR A O 1
ATOM 749 N N . SER A 1 91 ? -19.713 -23.333 16.953 1.00 91.69 91 SER A N 1
ATOM 750 C CA . SER A 1 91 ? -19.658 -24.633 17.626 1.00 91.69 91 SER A CA 1
ATOM 751 C C . SER A 1 91 ? -19.617 -24.419 19.138 1.00 91.69 91 SER A C 1
ATOM 753 O O . SER A 1 91 ? -18.606 -23.973 19.680 1.00 91.69 91 SER A O 1
ATOM 755 N N . ILE A 1 92 ? -20.713 -24.745 19.815 1.00 90.00 92 ILE A N 1
ATOM 756 C CA . ILE A 1 92 ? -20.877 -24.574 21.256 1.00 90.00 92 ILE A CA 1
ATOM 757 C C . ILE A 1 92 ? -20.544 -25.875 21.973 1.00 90.00 92 ILE A C 1
ATOM 759 O O . ILE A 1 92 ? -20.981 -26.956 21.576 1.00 90.00 92 ILE A O 1
ATOM 763 N N . THR A 1 93 ? -19.773 -25.770 23.053 1.00 86.94 93 THR A N 1
ATOM 764 C CA . THR A 1 93 ? -19.496 -26.894 23.956 1.00 86.94 93 THR A CA 1
ATOM 765 C C . THR A 1 93 ? -20.165 -26.657 25.306 1.00 86.94 93 THR A C 1
ATOM 767 O O . THR A 1 93 ? -19.722 -25.808 26.073 1.00 86.94 93 THR A O 1
ATOM 770 N N . HIS A 1 94 ? -21.220 -27.407 25.615 1.00 82.50 94 HIS A N 1
ATOM 771 C CA . HIS A 1 94 ? -21.966 -27.290 26.863 1.00 82.50 94 HIS A CA 1
ATOM 772 C C . HIS A 1 94 ? -21.559 -28.371 27.874 1.00 82.50 94 HIS A C 1
ATOM 774 O O . HIS A 1 94 ? -21.608 -29.571 27.584 1.00 82.50 94 HIS A O 1
ATOM 780 N N . GLY A 1 95 ? -21.226 -27.932 29.092 1.00 71.31 95 GLY A N 1
ATOM 781 C CA . GLY A 1 95 ? -20.801 -28.775 30.211 1.00 71.31 95 GLY A CA 1
ATOM 782 C C . GLY A 1 95 ? -19.283 -28.785 30.410 1.00 71.31 95 GLY A C 1
ATOM 783 O O . GLY A 1 95 ? -18.522 -29.044 29.482 1.00 71.31 95 GLY A O 1
ATOM 784 N N . VAL A 1 96 ? -18.861 -28.528 31.646 1.00 61.72 96 VAL A N 1
ATOM 785 C CA . VAL A 1 96 ? -17.480 -28.652 32.133 1.00 61.72 96 VAL A CA 1
ATOM 786 C C . VAL A 1 96 ? -17.540 -29.439 33.441 1.00 61.72 96 VAL A C 1
ATOM 788 O O . VAL A 1 96 ? -18.330 -29.099 34.318 1.00 61.72 96 VAL A O 1
ATOM 791 N N . GLY A 1 97 ? -16.801 -30.552 33.538 1.00 62.84 97 GLY A N 1
ATOM 792 C CA . GLY A 1 97 ? -16.784 -31.413 34.729 1.00 62.84 97 GLY A CA 1
ATOM 793 C C . GLY A 1 97 ? -16.891 -32.918 34.443 1.00 62.84 97 GLY A C 1
ATOM 794 O O . GLY A 1 97 ? -16.442 -33.403 33.409 1.00 62.84 97 GLY A O 1
ATOM 795 N N . ARG A 1 98 ? -17.487 -33.672 35.383 1.00 55.84 98 ARG A N 1
ATOM 796 C CA . ARG A 1 98 ? -17.550 -35.156 35.404 1.00 55.84 98 ARG A CA 1
ATOM 797 C C . ARG A 1 98 ? -18.388 -35.802 34.288 1.00 55.84 98 ARG A C 1
ATOM 799 O O . ARG A 1 98 ? -18.420 -37.026 34.190 1.00 55.84 98 ARG A O 1
ATOM 806 N N . HIS A 1 99 ? -19.117 -35.029 33.488 1.00 66.88 99 HIS A N 1
ATOM 807 C CA . HIS A 1 99 ? -19.986 -35.546 32.425 1.00 66.88 99 HIS A CA 1
ATOM 808 C C . HIS A 1 99 ? -19.442 -35.182 31.048 1.00 66.88 99 HIS A C 1
ATOM 810 O O . HIS A 1 99 ? -18.825 -34.133 30.871 1.00 66.88 99 HIS A O 1
ATOM 816 N N . LYS A 1 100 ? -19.681 -36.057 30.062 1.00 75.00 100 LYS A N 1
ATOM 817 C CA . LYS A 1 100 ? -19.185 -35.870 28.696 1.00 75.00 100 LYS A CA 1
ATOM 818 C C . LYS A 1 100 ? -19.769 -34.571 28.105 1.00 75.00 100 LYS A C 1
ATOM 820 O O . LYS A 1 100 ? -20.996 -34.441 28.073 1.00 75.00 100 LYS A O 1
ATOM 825 N N . PRO A 1 101 ? -18.932 -33.628 27.637 1.00 81.31 101 PRO A N 1
ATOM 826 C CA . PRO A 1 101 ? -19.403 -32.357 27.101 1.00 81.31 101 PRO A CA 1
ATOM 827 C C . PRO A 1 101 ? -20.264 -32.573 25.853 1.00 81.31 101 PRO A C 1
ATOM 829 O O . PRO A 1 101 ? -19.909 -33.355 24.965 1.00 81.31 101 PRO A O 1
ATOM 832 N N . LYS A 1 102 ? -21.393 -31.862 25.779 1.00 84.88 102 LYS A N 1
ATOM 833 C CA . LYS A 1 102 ? -22.273 -31.860 24.604 1.00 84.88 102 LYS A CA 1
ATOM 834 C C . LYS A 1 102 ? -21.788 -30.798 23.626 1.00 84.88 102 LYS A C 1
ATOM 836 O O . LYS A 1 102 ? -21.618 -29.647 24.015 1.00 84.88 102 LYS A O 1
ATOM 841 N N . LYS A 1 103 ? -21.580 -31.175 22.366 1.00 89.25 103 LYS A N 1
ATOM 842 C CA . LYS A 1 103 ? -21.226 -30.245 21.289 1.00 89.25 103 LYS A CA 1
ATOM 843 C C . LYS A 1 103 ? -22.390 -30.116 20.317 1.00 89.25 103 LYS A C 1
ATOM 845 O O . LYS A 1 103 ? -22.914 -31.135 19.876 1.00 89.25 103 LYS A O 1
ATOM 850 N N . TYR A 1 104 ? -22.778 -28.889 20.002 1.00 91.50 104 TYR A N 1
ATOM 851 C CA . TYR A 1 104 ? -23.797 -28.572 19.000 1.00 91.50 104 TYR A CA 1
ATOM 852 C C . TYR A 1 104 ? -23.446 -27.265 18.291 1.00 91.50 104 TYR A C 1
ATOM 854 O O . TYR A 1 104 ? -22.572 -26.524 18.738 1.00 91.50 104 TYR A O 1
ATOM 862 N N . GLU A 1 105 ? -24.103 -26.994 17.168 1.00 93.62 105 GLU A N 1
ATOM 863 C CA . GLU A 1 105 ? -23.929 -25.746 16.428 1.00 93.62 105 GLU A CA 1
ATOM 864 C C . GLU A 1 105 ? -25.125 -24.826 16.634 1.00 93.62 105 GLU A C 1
ATOM 866 O O . GLU A 1 105 ? -26.270 -25.278 16.648 1.00 93.62 105 GLU A O 1
ATOM 871 N N . ILE A 1 106 ? -24.853 -23.528 16.737 1.00 93.31 106 ILE A N 1
ATOM 872 C CA . ILE A 1 106 ? -25.870 -22.480 16.653 1.00 93.31 106 ILE A CA 1
ATOM 873 C C . ILE A 1 106 ? -25.577 -21.573 15.457 1.00 93.31 106 ILE A C 1
ATOM 875 O O . ILE A 1 106 ? -24.418 -21.354 15.095 1.00 93.31 106 ILE A O 1
ATOM 879 N N . ASN A 1 107 ? -26.633 -21.032 14.850 1.00 93.94 107 ASN A N 1
ATOM 880 C CA . ASN A 1 107 ? -26.537 -20.054 13.770 1.00 93.94 107 ASN A CA 1
ATOM 881 C C . ASN A 1 107 ? -26.912 -18.677 14.309 1.00 93.94 107 ASN A C 1
ATOM 883 O O . ASN A 1 107 ? -28.039 -18.475 14.751 1.00 93.94 107 ASN A O 1
ATOM 887 N N . VAL A 1 108 ? -25.979 -17.731 14.247 1.00 94.94 108 VAL A N 1
ATOM 888 C CA . VAL A 1 108 ? -26.203 -16.351 14.684 1.00 94.94 108 VAL A CA 1
ATOM 889 C C . VAL A 1 108 ? -26.414 -15.466 13.456 1.00 94.94 108 VAL A C 1
ATOM 891 O O . VAL A 1 108 ? -25.569 -15.491 12.553 1.00 94.94 108 VAL A O 1
ATOM 894 N N . PRO A 1 109 ? -27.509 -14.690 13.374 1.00 95.00 109 PRO A N 1
ATOM 895 C CA . PRO A 1 109 ? -27.733 -13.784 12.255 1.00 95.00 109 PRO A CA 1
ATOM 896 C C . PRO A 1 109 ? -26.724 -12.631 12.285 1.00 95.00 109 PRO A C 1
ATOM 898 O O . PRO A 1 109 ? -26.543 -11.967 13.303 1.00 95.00 109 PRO A O 1
ATOM 901 N N . LEU A 1 110 ? -26.091 -12.343 11.147 1.00 95.88 110 LEU A N 1
ATOM 902 C CA . LEU A 1 110 ? -25.166 -11.215 11.000 1.00 95.88 110 LEU A CA 1
ATOM 903 C C . LEU A 1 110 ? -25.922 -9.931 10.635 1.00 95.88 110 LEU A C 1
ATOM 905 O O . LEU A 1 110 ? -25.639 -9.286 9.621 1.00 95.88 110 LEU A O 1
ATOM 909 N N . SER A 1 111 ? -26.923 -9.590 11.446 1.00 96.75 111 SER A N 1
ATOM 910 C CA . SER A 1 111 ? -27.789 -8.424 11.262 1.00 96.75 111 SER A CA 1
ATOM 911 C C . SER A 1 111 ? -27.145 -7.131 11.778 1.00 96.75 111 SER A C 1
ATOM 913 O O . SER A 1 111 ? -26.167 -7.149 12.528 1.00 96.75 111 SER A O 1
ATOM 915 N N . LYS A 1 112 ? -27.725 -5.982 11.403 1.00 97.31 112 LYS A N 1
ATOM 916 C CA . LYS A 1 112 ? -27.370 -4.672 11.978 1.00 97.31 112 LYS A CA 1
ATOM 917 C C . LYS A 1 112 ? -27.524 -4.664 13.507 1.00 97.31 112 LYS A C 1
ATOM 919 O O . LYS A 1 112 ? -26.648 -4.149 14.197 1.00 97.31 112 LYS A O 1
ATOM 924 N N . ASP A 1 113 ? -28.565 -5.319 14.016 1.00 97.88 113 ASP A N 1
ATOM 925 C CA . ASP A 1 113 ? -28.833 -5.477 15.450 1.00 97.88 113 ASP A CA 1
ATOM 926 C C . ASP A 1 113 ? -27.745 -6.292 16.156 1.00 97.88 113 ASP A C 1
ATOM 928 O O . ASP A 1 113 ? -27.273 -5.905 17.224 1.00 97.88 113 ASP A O 1
ATOM 932 N N . PHE A 1 114 ? -27.263 -7.378 15.542 1.00 97.62 114 PHE A N 1
ATOM 933 C CA . PHE A 1 114 ? -26.153 -8.138 16.114 1.00 97.62 114 PHE A CA 1
ATOM 934 C C . PHE A 1 114 ? -24.869 -7.303 16.183 1.00 97.62 114 PHE A C 1
ATOM 936 O O . PHE A 1 114 ? -24.190 -7.305 17.207 1.00 97.62 114 PHE A O 1
ATOM 943 N N . PHE A 1 115 ? -24.560 -6.522 15.143 1.00 98.06 115 PHE A N 1
ATOM 944 C CA . PHE A 1 115 ? -23.413 -5.608 15.160 1.00 98.06 115 PHE A CA 1
ATOM 945 C C . PHE A 1 115 ? -23.546 -4.504 16.213 1.00 98.06 115 PHE A C 1
ATOM 947 O O . PHE A 1 115 ? -22.562 -4.177 16.876 1.00 98.06 115 PHE A O 1
ATOM 954 N N . ARG A 1 116 ? -24.755 -3.973 16.420 1.00 97.94 116 ARG A N 1
ATOM 955 C CA . ARG A 1 116 ? -25.050 -3.035 17.510 1.00 97.94 116 ARG A CA 1
ATOM 956 C C . ARG A 1 116 ? -24.819 -3.677 18.883 1.00 97.94 116 ARG A C 1
ATOM 958 O O . ARG A 1 116 ? -24.178 -3.091 19.748 1.00 97.94 116 ARG A O 1
ATOM 965 N N . LEU A 1 117 ? -25.250 -4.922 19.072 1.00 97.88 117 LEU A N 1
ATOM 966 C CA . LEU A 1 117 ? -25.016 -5.658 20.315 1.00 97.88 117 LEU A CA 1
ATOM 967 C C . LEU A 1 117 ? -23.524 -5.962 20.547 1.00 97.88 117 LEU A C 1
ATOM 969 O O . LEU A 1 117 ? -23.044 -5.880 21.678 1.00 97.88 117 LEU A O 1
ATOM 973 N N . ILE A 1 118 ? -22.767 -6.256 19.483 1.00 97.88 118 ILE A N 1
ATOM 974 C CA . ILE A 1 118 ? -21.304 -6.400 19.544 1.00 97.88 118 ILE A CA 1
ATOM 975 C C . ILE A 1 118 ? -20.652 -5.107 20.045 1.00 97.88 118 ILE A C 1
ATOM 977 O O . ILE A 1 118 ? -19.755 -5.176 20.882 1.00 97.88 118 ILE A O 1
ATOM 981 N N . GLY A 1 119 ? -21.078 -3.934 19.567 1.00 97.94 119 GLY A N 1
ATOM 982 C CA . GLY A 1 119 ? -20.499 -2.663 20.007 1.00 97.94 119 GLY A CA 1
ATOM 983 C C . GLY A 1 119 ? -20.716 -2.398 21.497 1.00 97.94 119 GLY A C 1
ATOM 984 O O . GLY A 1 119 ? -19.750 -2.078 22.192 1.00 97.94 119 GLY A O 1
ATOM 985 N N . TYR A 1 120 ? -21.917 -2.668 22.024 1.00 97.88 120 TYR A N 1
ATOM 986 C CA . TYR A 1 120 ? -22.153 -2.648 23.475 1.00 97.88 120 TYR A CA 1
ATOM 987 C C . TYR A 1 120 ? -21.293 -3.665 24.222 1.00 97.88 120 TYR A C 1
ATOM 989 O O . TYR A 1 120 ? -20.770 -3.358 25.289 1.00 97.88 120 TYR A O 1
ATOM 997 N N . TYR A 1 121 ? -21.089 -4.865 23.669 1.00 97.62 121 TYR A N 1
ATOM 998 C CA . TYR A 1 121 ? -20.218 -5.854 24.304 1.00 97.62 121 TYR A CA 1
ATOM 999 C C . TYR A 1 121 ? -18.752 -5.401 24.347 1.00 97.62 121 TYR A C 1
ATOM 1001 O O . TYR A 1 121 ? -18.021 -5.720 25.289 1.00 97.62 121 TYR A O 1
ATOM 1009 N N . LEU A 1 122 ? -18.287 -4.703 23.312 1.00 97.69 122 LEU A N 1
ATOM 1010 C CA . LEU A 1 122 ? -16.918 -4.200 23.237 1.00 97.69 122 LEU A CA 1
ATOM 1011 C C . LEU A 1 122 ? -16.665 -3.060 24.230 1.00 97.69 122 LEU A C 1
ATOM 1013 O O . LEU A 1 122 ? -15.558 -3.020 24.765 1.00 97.69 122 LEU A O 1
ATOM 1017 N N . ALA A 1 123 ? -17.671 -2.217 24.487 1.00 96.44 123 ALA A N 1
ATOM 1018 C CA . ALA A 1 123 ? -17.628 -1.165 25.502 1.00 96.44 123 ALA A CA 1
ATOM 1019 C C . ALA A 1 123 ? -17.825 -1.728 26.922 1.00 96.44 123 ALA A C 1
ATOM 1021 O O . ALA A 1 123 ? -16.893 -1.791 27.718 1.00 96.44 123 ALA A O 1
ATOM 1022 N N . GLU A 1 124 ? -19.022 -2.249 27.197 1.00 94.88 124 GLU A N 1
ATOM 1023 C CA . GLU A 1 124 ? -19.508 -2.538 28.554 1.00 94.88 124 GLU A CA 1
ATOM 1024 C C . GLU A 1 124 ? -19.623 -4.033 28.869 1.00 94.88 124 GLU A C 1
ATOM 1026 O O . GLU A 1 124 ? -19.946 -4.444 29.987 1.00 94.88 124 GLU A O 1
ATOM 1031 N N . GLY A 1 125 ? -19.387 -4.881 27.870 1.00 93.88 125 GLY A N 1
ATOM 1032 C CA . GLY A 1 125 ? -19.579 -6.317 27.983 1.00 93.88 125 GLY A CA 1
ATOM 1033 C C . GLY A 1 125 ? -18.441 -7.039 28.699 1.00 93.88 125 GLY A C 1
ATOM 1034 O O . GLY A 1 125 ? -17.254 -6.741 28.549 1.00 93.88 125 GLY A O 1
ATOM 1035 N N . SER A 1 126 ? -18.772 -8.123 29.382 1.00 93.06 126 SER A N 1
ATOM 1036 C CA . SER A 1 126 ? -17.816 -9.088 29.909 1.00 93.06 126 SER A CA 1
ATOM 1037 C C . SER A 1 126 ? -18.405 -10.493 29.879 1.00 93.06 126 SER A C 1
ATOM 1039 O O . SER A 1 126 ? -19.617 -10.684 29.880 1.00 93.06 126 SER A O 1
ATOM 1041 N N . VAL A 1 127 ? -17.521 -11.484 29.803 1.00 91.56 127 VAL A N 1
ATOM 1042 C CA . VAL A 1 127 ? -17.877 -12.897 29.939 1.00 91.56 127 VAL A CA 1
ATOM 1043 C C . VAL A 1 127 ? -17.258 -13.405 31.235 1.00 91.56 127 VAL A C 1
ATOM 1045 O O . VAL A 1 127 ? -16.071 -13.161 31.480 1.00 91.56 127 VAL A O 1
ATOM 1048 N N . SER A 1 128 ? -18.040 -14.089 32.068 1.00 81.75 128 SER A N 1
ATOM 1049 C CA . SER A 1 128 ? -17.613 -14.583 33.383 1.00 81.75 128 SER A CA 1
ATOM 1050 C C . SER A 1 128 ? -18.139 -15.996 33.684 1.00 81.75 128 SER A C 1
ATOM 1052 O O . SER A 1 128 ? -19.064 -16.492 33.040 1.00 81.75 128 SER A O 1
ATOM 1054 N N . GLY A 1 129 ? -17.498 -16.670 34.646 1.00 64.69 129 GLY A N 1
ATOM 1055 C CA . GLY A 1 129 ? -17.821 -18.028 35.101 1.00 64.69 129 GLY A CA 1
ATOM 1056 C C . GLY A 1 129 ? -16.574 -18.801 35.561 1.00 64.69 129 GLY A C 1
ATOM 1057 O O . GLY A 1 129 ? -15.484 -18.591 35.023 1.00 64.69 129 GLY A O 1
ATOM 1058 N N . ASN A 1 130 ? -16.723 -19.640 36.595 1.00 51.16 130 ASN A N 1
ATOM 1059 C CA . ASN A 1 130 ? -15.666 -20.527 37.099 1.00 51.16 130 ASN A CA 1
ATOM 1060 C C . ASN A 1 130 ? -15.615 -21.792 36.235 1.00 51.16 130 ASN A C 1
ATOM 1062 O O . ASN A 1 130 ? -16.634 -22.453 36.081 1.00 51.16 130 ASN A O 1
ATOM 1066 N N . GLU A 1 131 ? -14.446 -22.104 35.667 1.00 54.12 131 GLU A N 1
ATOM 1067 C CA . GLU A 1 131 ? -14.150 -23.278 34.815 1.00 54.12 131 GLU A CA 1
ATOM 1068 C C . GLU A 1 131 ? -15.012 -23.469 33.546 1.00 54.12 131 GLU A C 1
ATOM 1070 O O . GLU A 1 131 ? -14.634 -24.244 32.672 1.00 54.12 131 GLU A O 1
ATOM 1075 N N . GLY A 1 132 ? -16.071 -22.682 33.352 1.00 57.97 132 GLY A N 1
ATOM 1076 C CA . GLY A 1 132 ? -16.818 -22.512 32.109 1.00 57.97 132 GLY A CA 1
ATOM 1077 C C . GLY A 1 132 ? -17.326 -21.080 32.003 1.00 57.97 132 GLY A C 1
ATOM 1078 O O . GLY A 1 132 ? -17.775 -20.487 32.978 1.00 57.97 132 GLY A O 1
ATOM 1079 N N . ASP A 1 133 ? -17.208 -20.476 30.827 1.00 67.69 133 ASP A N 1
ATOM 1080 C CA . ASP A 1 133 ? -17.779 -19.157 30.566 1.00 67.69 133 ASP A CA 1
ATOM 1081 C C . ASP A 1 133 ? -19.316 -19.311 30.499 1.00 67.69 133 ASP A C 1
ATOM 1083 O O . ASP A 1 133 ? -19.842 -19.849 29.524 1.00 67.69 133 ASP A O 1
ATOM 1087 N N . HIS A 1 134 ? -20.026 -18.918 31.563 1.00 81.31 134 HIS A N 1
ATOM 1088 C CA . HIS A 1 134 ? -21.462 -19.195 31.751 1.00 81.31 134 HIS A CA 1
ATOM 1089 C C . HIS A 1 134 ? -22.345 -17.947 31.664 1.00 81.31 134 HIS A C 1
ATOM 1091 O O . HIS A 1 134 ? -23.541 -18.060 31.403 1.00 81.31 134 HIS A O 1
ATOM 1097 N N . TYR A 1 135 ? -21.767 -16.765 31.878 1.00 87.88 135 TYR A N 1
ATOM 1098 C CA . TYR A 1 135 ? -22.506 -15.514 31.960 1.00 87.88 135 TYR A CA 1
ATOM 1099 C C . TYR A 1 135 ? -21.965 -14.496 30.966 1.00 87.88 135 TYR A C 1
ATOM 1101 O O . TYR A 1 135 ? -20.749 -14.340 30.814 1.00 87.88 135 TYR A O 1
ATOM 1109 N N . VAL A 1 136 ? -22.882 -13.762 30.343 1.00 92.25 136 VAL A N 1
ATOM 1110 C CA . VAL A 1 136 ? -22.594 -12.501 29.659 1.00 92.25 136 VAL A CA 1
ATOM 1111 C C . VAL A 1 136 ? -23.175 -11.382 30.505 1.00 92.25 136 VAL A C 1
ATOM 1113 O O . VAL A 1 136 ? -24.338 -11.439 30.895 1.00 92.25 136 VAL A O 1
ATOM 1116 N N . ASN A 1 137 ? -22.356 -10.384 30.803 1.00 93.38 137 ASN A N 1
ATOM 1117 C CA . ASN A 1 137 ? -22.741 -9.225 31.594 1.00 93.38 137 ASN A CA 1
ATOM 1118 C C . ASN A 1 137 ? -22.448 -7.942 30.817 1.00 93.38 137 ASN A C 1
ATOM 1120 O O . ASN A 1 137 ? -21.362 -7.830 30.252 1.00 93.38 137 ASN A O 1
ATOM 1124 N N . PHE A 1 138 ? -23.369 -6.982 30.842 1.00 94.38 138 PHE A N 1
ATOM 1125 C CA . PHE A 1 138 ? -23.167 -5.621 30.347 1.00 94.38 138 PHE A CA 1
ATOM 1126 C C . PHE A 1 138 ? -23.344 -4.635 31.501 1.00 94.38 138 PHE A C 1
ATOM 1128 O O . PHE A 1 138 ? -24.396 -4.632 32.139 1.00 94.38 138 PHE A O 1
ATOM 1135 N N . SER A 1 139 ? -22.328 -3.822 31.774 1.00 93.12 139 SER A N 1
ATOM 1136 C CA . SER A 1 139 ? -22.297 -2.907 32.919 1.00 93.12 139 SER A CA 1
ATOM 1137 C C . SER A 1 139 ? -22.499 -1.460 32.477 1.00 93.12 139 SER A C 1
ATOM 1139 O O . SER A 1 139 ? -21.633 -0.907 31.828 1.00 93.12 139 SER A O 1
ATOM 1141 N N . PHE A 1 140 ? -23.601 -0.825 32.865 1.00 92.94 140 PHE A N 1
ATOM 1142 C CA . PHE A 1 140 ? -23.917 0.566 32.514 1.00 92.94 140 PHE A CA 1
ATOM 1143 C C . PHE A 1 140 ? -24.056 1.442 33.761 1.00 92.94 140 PHE A C 1
ATOM 1145 O O . PHE A 1 140 ? -24.227 0.932 34.874 1.00 92.94 140 PHE A O 1
ATOM 1152 N N . ASN A 1 141 ? -24.050 2.764 33.596 1.00 90.31 141 ASN A N 1
ATOM 1153 C CA . ASN A 1 141 ? -24.559 3.664 34.630 1.00 90.31 141 ASN A CA 1
ATOM 1154 C C . ASN A 1 141 ? -26.095 3.559 34.712 1.00 90.31 141 ASN A C 1
ATOM 1156 O O . ASN A 1 141 ? -26.776 3.382 33.706 1.00 90.31 141 ASN A O 1
ATOM 1160 N N . GLU A 1 142 ? -26.671 3.704 35.904 1.00 88.38 142 GLU A N 1
ATOM 1161 C CA . GLU A 1 142 ? -28.125 3.640 36.126 1.00 88.38 142 GLU A CA 1
ATOM 1162 C C . GLU A 1 142 ? -28.921 4.668 35.306 1.00 88.38 142 GLU A C 1
ATOM 1164 O O . GLU A 1 142 ? -30.069 4.415 34.940 1.00 88.38 142 GLU A O 1
ATOM 1169 N N . ASN A 1 143 ? -28.298 5.800 34.963 1.00 89.69 143 ASN A N 1
ATOM 1170 C CA . ASN A 1 143 ? -28.917 6.855 34.164 1.00 89.69 143 ASN A CA 1
ATOM 1171 C C . ASN A 1 143 ? -28.926 6.542 32.657 1.00 89.69 143 ASN A C 1
ATOM 1173 O O . ASN A 1 143 ? -29.644 7.187 31.895 1.00 89.69 143 ASN A O 1
ATOM 1177 N N . GLU A 1 144 ? -28.184 5.530 32.201 1.00 91.31 144 GLU A N 1
ATOM 1178 C CA . GLU A 1 144 ? -28.089 5.126 30.791 1.00 91.31 144 GLU A CA 1
ATOM 1179 C C . GLU A 1 144 ? -29.226 4.174 30.389 1.00 91.31 144 GLU A C 1
ATOM 1181 O O . GLU A 1 144 ? -29.040 3.188 29.670 1.00 91.31 144 GLU A O 1
ATOM 1186 N N . ARG A 1 145 ? -30.448 4.472 30.850 1.00 93.25 145 ARG A N 1
ATOM 1187 C CA . ARG A 1 145 ? -31.606 3.578 30.716 1.00 93.25 145 ARG A CA 1
ATOM 1188 C C . ARG A 1 145 ? -31.912 3.200 29.271 1.00 93.25 145 ARG A C 1
ATOM 1190 O O . ARG A 1 145 ? -32.268 2.057 29.004 1.00 93.25 145 ARG A O 1
ATOM 1197 N N . ALA A 1 146 ? -31.735 4.137 28.342 1.00 93.56 146 ALA A N 1
ATOM 1198 C CA . ALA A 1 146 ? -31.948 3.887 26.921 1.00 93.56 146 ALA A CA 1
ATOM 1199 C C . ALA A 1 146 ? -31.033 2.772 26.383 1.00 93.56 146 ALA A C 1
ATOM 1201 O O . ALA A 1 146 ? -31.495 1.934 25.616 1.00 93.56 146 ALA A O 1
ATOM 1202 N N . TYR A 1 147 ? -29.766 2.721 26.811 1.00 94.75 147 TYR A N 1
ATOM 1203 C CA . TYR A 1 147 ? -28.815 1.695 26.371 1.00 94.75 147 TYR A CA 1
ATOM 1204 C C . TYR A 1 147 ? -29.094 0.345 27.036 1.00 94.75 147 TYR A C 1
ATOM 1206 O O . TYR A 1 147 ? -29.011 -0.692 26.382 1.00 94.75 147 TYR A O 1
ATOM 1214 N N . ILE A 1 148 ? -29.497 0.358 28.311 1.00 94.00 148 ILE A N 1
ATOM 1215 C CA . ILE A 1 148 ? -29.904 -0.847 29.049 1.00 94.00 148 ILE A CA 1
ATOM 1216 C C . ILE A 1 148 ? -31.094 -1.530 28.359 1.00 94.00 148 ILE A C 1
ATOM 1218 O O . ILE A 1 148 ? -31.050 -2.734 28.099 1.00 94.00 148 ILE A O 1
ATOM 1222 N N . GLU A 1 149 ? -32.148 -0.773 28.034 1.00 94.44 149 GLU A N 1
ATOM 1223 C CA . GLU A 1 149 ? -33.321 -1.327 27.344 1.00 94.44 149 GLU A CA 1
ATOM 1224 C C . GLU A 1 149 ? -32.999 -1.783 25.923 1.00 94.44 149 GLU A C 1
ATOM 1226 O O . GLU A 1 149 ? -33.487 -2.824 25.485 1.00 94.44 149 GLU A O 1
ATOM 1231 N N . ASP A 1 150 ? -32.137 -1.052 25.220 1.00 95.56 150 ASP A N 1
ATOM 1232 C CA . ASP A 1 150 ? -31.706 -1.431 23.882 1.00 95.56 150 ASP A CA 1
ATOM 1233 C C . ASP A 1 150 ? -30.932 -2.757 23.891 1.00 95.56 150 ASP A C 1
ATOM 1235 O O . ASP A 1 150 ? -31.256 -3.658 23.124 1.00 95.56 150 ASP A O 1
ATOM 1239 N N . VAL A 1 151 ? -29.992 -2.960 24.823 1.00 96.25 151 VAL A N 1
ATOM 1240 C CA . VAL A 1 151 ? -29.298 -4.253 24.977 1.00 96.25 151 VAL A CA 1
ATOM 1241 C C . VAL A 1 151 ? -30.279 -5.388 25.266 1.00 96.25 151 VAL A C 1
ATOM 1243 O O . VAL A 1 151 ? -30.172 -6.453 24.655 1.00 96.25 151 VAL A O 1
ATOM 1246 N N . LYS A 1 152 ? -31.260 -5.180 26.151 1.00 94.56 152 LYS A N 1
ATOM 1247 C CA . LYS A 1 152 ? -32.295 -6.187 26.447 1.00 94.56 152 LYS A CA 1
ATOM 1248 C C . LYS A 1 152 ? -33.118 -6.528 25.206 1.00 94.56 152 LYS A C 1
ATOM 1250 O O . LYS A 1 152 ? -33.340 -7.706 24.923 1.00 94.56 152 LYS A O 1
ATOM 1255 N N . GLN A 1 153 ? -33.520 -5.516 24.441 1.00 95.25 153 GLN A N 1
ATOM 1256 C CA . GLN A 1 153 ? -34.255 -5.710 23.198 1.00 95.25 153 GLN A CA 1
ATOM 1257 C C . GLN A 1 153 ? -33.405 -6.440 22.151 1.00 95.25 153 GLN A C 1
ATOM 1259 O O . GLN A 1 153 ? -33.898 -7.364 21.513 1.00 95.25 153 GLN A O 1
ATOM 1264 N N . LEU A 1 154 ? -32.125 -6.094 22.005 1.00 96.06 154 LEU A N 1
ATOM 1265 C CA . LEU A 1 154 ? -31.202 -6.751 21.078 1.00 96.06 154 LEU A CA 1
ATOM 1266 C C . LEU A 1 154 ? -30.953 -8.218 21.457 1.00 96.06 154 LEU A C 1
ATOM 1268 O O . LEU A 1 154 ? -30.946 -9.079 20.580 1.00 96.06 154 LEU A O 1
ATOM 1272 N N . LEU A 1 155 ? -30.806 -8.534 22.748 1.00 94.94 155 LEU A N 1
ATOM 1273 C CA . LEU A 1 155 ? -30.692 -9.916 23.237 1.00 94.94 155 LEU A CA 1
ATOM 1274 C C . LEU A 1 155 ? -31.943 -10.742 22.903 1.00 94.94 155 LEU A C 1
ATOM 1276 O O . LEU A 1 155 ? -31.827 -11.903 22.495 1.00 94.94 155 LEU A O 1
ATOM 1280 N N . LYS A 1 156 ? -33.129 -10.132 23.007 1.00 93.75 156 LYS A N 1
ATOM 1281 C CA . LYS A 1 156 ? -34.390 -10.747 22.589 1.00 93.75 156 LYS A CA 1
ATOM 1282 C C . LYS A 1 156 ? -34.464 -10.924 21.070 1.00 93.75 156 LYS A C 1
ATOM 1284 O O . LYS A 1 156 ? -34.748 -12.022 20.607 1.00 93.75 156 LYS A O 1
ATOM 1289 N N . THR A 1 157 ? -34.186 -9.881 20.291 1.00 94.19 157 THR A N 1
ATOM 1290 C CA . THR A 1 157 ? -34.324 -9.899 18.825 1.00 94.19 157 THR A CA 1
ATOM 1291 C C . THR A 1 157 ? -33.307 -10.822 18.151 1.00 94.19 157 THR A C 1
ATOM 1293 O O . THR A 1 157 ? -33.662 -11.570 17.246 1.00 94.19 157 THR A O 1
ATOM 1296 N N . VAL A 1 158 ? -32.039 -10.782 18.571 1.00 94.00 158 VAL A N 1
ATOM 1297 C CA . VAL A 1 158 ? -30.948 -11.517 17.907 1.00 94.00 158 VAL A CA 1
ATOM 1298 C C . VAL A 1 158 ? -30.899 -12.978 18.345 1.00 94.00 158 VAL A C 1
ATOM 1300 O O . VAL A 1 158 ? -30.597 -13.851 17.533 1.00 94.00 158 VAL A O 1
ATOM 1303 N N . PHE A 1 159 ? -31.178 -13.249 19.622 1.00 91.94 159 PHE A N 1
ATOM 1304 C CA . PHE A 1 159 ? -30.942 -14.560 20.225 1.00 91.94 159 PHE A CA 1
ATOM 1305 C C . PHE A 1 159 ? -32.172 -15.176 20.909 1.00 91.94 159 PHE A C 1
ATOM 1307 O O . PHE A 1 159 ? -32.080 -16.288 21.421 1.00 91.94 159 PHE A O 1
ATOM 1314 N N . GLY A 1 160 ? -33.316 -14.487 20.943 1.00 89.44 160 GLY A N 1
ATOM 1315 C CA . GLY A 1 160 ? -34.543 -14.997 21.563 1.00 89.44 160 GLY A CA 1
ATOM 1316 C C . GLY A 1 160 ? -34.539 -15.006 23.096 1.00 89.44 160 GLY A C 1
ATOM 1317 O O . GLY A 1 160 ? -35.420 -15.617 23.698 1.00 89.44 160 GLY A O 1
ATOM 1318 N N . TYR A 1 161 ? -33.579 -14.351 23.761 1.00 84.69 161 TYR A N 1
ATOM 1319 C CA . TYR A 1 161 ? -33.514 -14.339 25.227 1.00 84.69 161 TYR A CA 1
ATOM 1320 C C . TYR A 1 161 ? -34.452 -13.281 25.820 1.00 84.69 161 TYR A C 1
ATOM 1322 O O . TYR A 1 161 ? -34.138 -12.095 25.830 1.00 84.69 161 TYR A O 1
ATOM 1330 N N . GLU A 1 162 ? -35.594 -13.716 26.361 1.00 77.94 162 GLU A N 1
ATOM 1331 C CA . GLU A 1 162 ? -36.601 -12.809 26.939 1.00 77.94 162 GLU A CA 1
ATOM 1332 C C . GLU A 1 162 ? -36.309 -12.357 28.380 1.00 77.94 162 GLU A C 1
ATOM 1334 O O . GLU A 1 162 ? -36.873 -11.366 28.838 1.00 77.94 162 GLU A O 1
ATOM 1339 N N . LYS A 1 163 ? -35.448 -13.075 29.114 1.00 73.19 163 LYS A N 1
ATOM 1340 C CA . LYS A 1 163 ? -35.182 -12.837 30.543 1.00 73.19 163 LYS A CA 1
ATOM 1341 C C . LYS A 1 163 ? -33.712 -12.495 30.790 1.00 73.19 163 LYS A C 1
ATOM 1343 O O . LYS A 1 163 ? -32.939 -13.347 31.221 1.00 73.19 163 LYS A O 1
ATOM 1348 N N . ALA A 1 164 ? -33.333 -11.248 30.522 1.00 83.50 164 ALA A N 1
ATOM 1349 C CA . ALA A 1 164 ? -32.088 -10.681 31.036 1.00 83.50 164 ALA A CA 1
ATOM 1350 C C . ALA A 1 164 ? -32.328 -10.127 32.449 1.00 83.50 164 ALA A C 1
ATOM 1352 O O . ALA A 1 164 ? -33.320 -9.435 32.684 1.00 83.50 164 ALA A O 1
ATOM 1353 N N . ILE A 1 165 ? -31.448 -10.458 33.394 1.00 85.75 165 ILE A N 1
ATOM 1354 C CA . ILE A 1 165 ? -31.577 -10.045 34.794 1.00 85.75 165 ILE A CA 1
ATOM 1355 C C . ILE A 1 165 ? -30.857 -8.714 34.972 1.00 85.75 165 ILE A C 1
ATOM 1357 O O . ILE A 1 165 ? -29.671 -8.607 34.668 1.00 85.75 165 ILE A O 1
ATOM 1361 N N . GLU A 1 166 ? -31.558 -7.719 35.504 1.00 89.56 166 GLU A N 1
ATOM 1362 C CA . GLU A 1 166 ? -30.940 -6.472 35.944 1.00 89.56 166 GLU A CA 1
ATOM 1363 C C . GLU A 1 166 ? -30.511 -6.595 37.406 1.00 89.56 166 GLU A C 1
ATOM 1365 O O . GLU A 1 166 ? -31.310 -6.949 38.273 1.00 89.56 166 GLU A O 1
ATOM 1370 N N . THR A 1 167 ? -29.246 -6.298 37.688 1.00 86.50 167 THR A N 1
ATOM 1371 C CA . THR A 1 167 ? -28.734 -6.211 39.060 1.00 86.50 167 THR A CA 1
ATOM 1372 C C . THR A 1 167 ? -28.130 -4.835 39.291 1.00 86.50 167 THR A C 1
ATOM 1374 O O . THR A 1 167 ? -27.337 -4.350 38.483 1.00 86.50 167 THR A O 1
ATOM 1377 N N . GLN A 1 168 ? -28.525 -4.183 40.384 1.00 85.19 168 GLN A N 1
ATOM 1378 C CA . GLN A 1 168 ? -27.983 -2.882 40.761 1.00 85.19 168 GLN A CA 1
ATOM 1379 C C . GLN A 1 168 ? -26.766 -3.036 41.669 1.00 85.19 168 GLN A C 1
ATOM 1381 O O . GLN A 1 168 ? -26.680 -3.958 42.480 1.00 85.19 168 GLN A O 1
ATOM 1386 N N . THR A 1 169 ? -25.836 -2.096 41.542 1.00 77.31 169 THR A N 1
ATOM 1387 C CA . THR A 1 169 ? -24.616 -2.017 42.346 1.00 77.31 169 THR A CA 1
ATOM 1388 C C . THR A 1 169 ? -24.757 -0.822 43.297 1.00 77.31 169 THR A C 1
ATOM 1390 O O . THR A 1 169 ? -24.541 0.309 42.855 1.00 77.31 169 THR A O 1
ATOM 1393 N N . PRO A 1 170 ? -25.108 -1.031 44.585 1.00 63.81 170 PRO A N 1
ATOM 1394 C CA . PRO A 1 170 ? -25.574 0.040 45.479 1.00 63.81 170 PRO A CA 1
ATOM 1395 C C . PRO A 1 170 ? -24.593 1.205 45.662 1.00 63.81 170 PRO A C 1
ATOM 1397 O O . PRO A 1 170 ? -25.006 2.339 45.861 1.00 63.81 170 PRO A O 1
ATOM 1400 N N . ASN A 1 171 ? -23.288 0.935 45.570 1.00 72.50 171 ASN A N 1
ATOM 1401 C CA . ASN A 1 171 ? -22.245 1.909 45.906 1.00 72.50 171 ASN A CA 1
ATOM 1402 C C . ASN A 1 171 ? -21.679 2.674 44.699 1.00 72.50 171 ASN A C 1
ATOM 1404 O O . ASN A 1 171 ? -20.795 3.504 44.888 1.00 72.50 171 ASN A O 1
ATOM 1408 N N . ASN A 1 172 ? -22.102 2.369 43.466 1.00 76.69 172 ASN A N 1
ATOM 1409 C CA . ASN A 1 172 ? -21.448 2.916 42.268 1.00 76.69 172 ASN A CA 1
ATOM 1410 C C . ASN A 1 172 ? -22.418 3.328 41.151 1.00 76.69 172 ASN A C 1
ATOM 1412 O O . ASN A 1 172 ? -21.982 3.469 40.010 1.00 76.69 172 ASN A O 1
ATOM 1416 N N . HIS A 1 173 ? -23.715 3.479 41.460 1.00 84.56 173 HIS A N 1
ATOM 1417 C CA . HIS A 1 173 ? -24.757 3.856 40.490 1.00 84.56 173 HIS A CA 1
ATOM 1418 C C . HIS A 1 173 ? -24.729 2.991 39.215 1.00 84.56 173 HIS A C 1
ATOM 1420 O O . HIS A 1 173 ? -24.964 3.471 38.108 1.00 84.56 173 HIS A O 1
ATOM 1426 N N . GLY A 1 174 ? -24.333 1.722 39.355 1.00 89.12 174 GLY A N 1
ATOM 1427 C CA . GLY A 1 174 ? -24.096 0.810 38.240 1.00 89.12 174 GLY A CA 1
ATOM 1428 C C . GLY A 1 174 ? -25.243 -0.178 38.089 1.00 89.12 174 GLY A C 1
ATOM 1429 O O . GLY A 1 174 ? -25.658 -0.783 39.079 1.00 89.12 174 GLY A O 1
ATOM 1430 N N . THR A 1 175 ? -25.713 -0.385 36.864 1.00 91.81 175 THR A N 1
ATOM 1431 C CA . THR A 1 175 ? -26.713 -1.399 36.514 1.00 91.81 175 THR A CA 1
ATOM 1432 C C . THR A 1 175 ? -26.093 -2.435 35.586 1.00 91.81 175 THR A C 1
ATOM 1434 O O . THR A 1 175 ? -25.533 -2.100 34.547 1.00 91.81 175 THR A O 1
ATOM 1437 N N . ASN A 1 176 ? -26.199 -3.705 35.961 1.00 91.81 176 ASN A N 1
ATOM 1438 C CA . ASN A 1 176 ? -25.677 -4.833 35.202 1.00 91.81 176 ASN A CA 1
ATOM 1439 C C . ASN A 1 176 ? -26.822 -5.597 34.541 1.00 91.81 176 ASN A C 1
ATOM 1441 O O . ASN A 1 176 ? -27.738 -6.038 35.237 1.00 91.81 176 ASN A O 1
ATOM 1445 N N . VAL A 1 177 ? -26.741 -5.800 33.228 1.00 92.62 177 VAL A N 1
ATOM 1446 C CA . VAL A 1 177 ? -27.630 -6.686 32.466 1.00 92.62 177 VAL A CA 1
ATOM 1447 C C . VAL A 1 177 ? -26.932 -8.030 32.305 1.00 92.62 177 VAL A C 1
ATOM 1449 O O . VAL A 1 177 ? -25.977 -8.157 31.536 1.00 92.62 177 VAL A O 1
ATOM 1452 N N . VAL A 1 178 ? -27.400 -9.035 33.041 1.00 91.38 178 VAL A N 1
ATOM 1453 C CA . VAL A 1 178 ? -26.781 -10.361 33.113 1.00 91.38 178 VAL A CA 1
ATOM 1454 C C . VAL A 1 178 ? -27.647 -11.394 32.403 1.00 91.38 178 VAL A C 1
ATOM 1456 O O . VAL A 1 178 ? -28.841 -11.530 32.679 1.00 91.38 178 VAL A O 1
ATOM 1459 N N . VAL A 1 179 ? -27.022 -12.179 31.527 1.00 91.06 179 VAL A N 1
ATOM 1460 C CA . VAL A 1 179 ? -27.624 -13.355 30.894 1.00 91.06 179 VAL A CA 1
ATOM 1461 C C . VAL A 1 179 ? -26.804 -14.589 31.243 1.00 91.06 179 VAL A C 1
ATOM 1463 O O . VAL A 1 179 ? -25.610 -14.659 30.948 1.00 91.06 179 VAL A O 1
ATOM 1466 N N . SER A 1 180 ? -27.454 -15.576 31.860 1.00 89.75 180 SER A N 1
ATOM 1467 C CA . SER A 1 180 ? -26.876 -16.901 32.100 1.00 89.75 180 SER A CA 1
ATOM 1468 C C . SER A 1 180 ? -27.073 -17.760 30.852 1.00 89.75 180 SER A C 1
ATOM 1470 O O . SER A 1 180 ? -28.140 -18.334 30.642 1.00 89.75 180 SER A O 1
ATOM 1472 N N . SER A 1 181 ? -26.074 -17.772 29.972 1.00 89.50 181 SER A N 1
ATOM 1473 C CA . SER A 1 181 ? -26.102 -18.530 28.723 1.00 89.50 181 SER A CA 1
ATOM 1474 C C . SER A 1 181 ? -24.688 -18.884 28.278 1.00 89.50 181 SER A C 1
ATOM 1476 O O . SER A 1 181 ? -23.878 -18.011 27.957 1.00 89.50 181 SER A O 1
ATOM 1478 N N . VAL A 1 182 ? -24.418 -20.188 28.209 1.00 88.81 182 VAL A N 1
ATOM 1479 C CA . VAL A 1 182 ? -23.165 -20.739 27.676 1.00 88.81 182 VAL A CA 1
ATOM 1480 C C . VAL A 1 182 ? -23.014 -20.414 26.187 1.00 88.81 182 VAL A C 1
ATOM 1482 O O . VAL A 1 182 ? -21.912 -20.097 25.740 1.00 88.81 182 VAL A O 1
ATOM 1485 N N . ASP A 1 183 ? -24.118 -20.437 25.437 1.00 90.19 183 ASP A N 1
ATOM 1486 C CA . ASP A 1 183 ? -24.166 -20.114 24.009 1.00 90.19 183 ASP A CA 1
ATOM 1487 C C . ASP A 1 183 ? -23.682 -18.684 23.767 1.00 90.19 183 ASP A C 1
ATOM 1489 O O . ASP A 1 183 ? -22.718 -18.461 23.032 1.00 90.19 183 ASP A O 1
ATOM 1493 N N . LEU A 1 184 ? -24.303 -17.712 24.446 1.00 92.19 184 LEU A N 1
ATOM 1494 C CA . LEU A 1 184 ? -23.920 -16.307 24.327 1.00 92.19 184 LEU A CA 1
ATOM 1495 C C . LEU A 1 184 ? -22.495 -16.080 24.819 1.00 92.19 184 LEU A C 1
ATOM 1497 O O . LEU A 1 184 ? -21.730 -15.372 24.168 1.00 92.19 184 LEU A O 1
ATOM 1501 N N . ALA A 1 185 ? -22.119 -16.687 25.944 1.00 91.88 185 ALA A N 1
ATOM 1502 C CA . ALA A 1 185 ? -20.783 -16.537 26.495 1.00 91.88 185 ALA A CA 1
ATOM 1503 C C . ALA A 1 185 ? -19.705 -17.005 25.506 1.00 91.88 185 ALA A C 1
ATOM 1505 O O . ALA A 1 185 ? -18.706 -16.308 25.327 1.00 91.88 185 ALA A O 1
ATOM 1506 N N . GLN A 1 186 ? -19.918 -18.124 24.807 1.00 91.00 186 GLN A N 1
ATOM 1507 C CA . GLN A 1 186 ? -18.988 -18.623 23.788 1.00 91.00 186 GLN A CA 1
ATOM 1508 C C . GLN A 1 186 ? -18.999 -17.796 22.499 1.00 91.00 186 GLN A C 1
ATOM 1510 O O . GLN A 1 186 ? -17.926 -17.582 21.934 1.00 91.00 186 GLN A O 1
ATOM 1515 N N . VAL A 1 187 ? -20.152 -17.269 22.068 1.00 93.75 187 VAL A N 1
ATOM 1516 C CA . VAL A 1 187 ? -20.225 -16.321 20.938 1.00 93.75 187 VAL A CA 1
ATOM 1517 C C . VAL A 1 187 ? -19.437 -15.049 21.257 1.00 93.75 187 VAL A C 1
ATOM 1519 O O . VAL A 1 187 ? -18.547 -14.651 20.505 1.00 93.75 187 VAL A O 1
ATOM 1522 N N . PHE A 1 188 ? -19.712 -14.425 22.404 1.00 94.50 188 PHE A N 1
ATOM 1523 C CA . PHE A 1 188 ? -19.090 -13.158 22.782 1.00 94.50 188 PHE A CA 1
ATOM 1524 C C . PHE A 1 188 ? -17.613 -13.290 23.171 1.00 94.50 188 PHE A C 1
ATOM 1526 O O . PHE A 1 188 ? -16.854 -12.327 23.055 1.00 94.50 188 PHE A O 1
ATOM 1533 N N . LYS A 1 189 ? -17.159 -14.488 23.558 1.00 90.94 189 LYS A N 1
ATOM 1534 C CA . LYS A 1 189 ? -15.743 -14.771 23.831 1.00 90.94 189 LYS A CA 1
ATOM 1535 C C . LYS A 1 189 ? -14.831 -14.479 22.637 1.00 90.94 189 LYS A C 1
ATOM 1537 O O . LYS A 1 189 ? -13.691 -14.068 22.852 1.00 90.94 189 LYS A O 1
ATOM 1542 N N . GLU A 1 190 ? -15.321 -14.628 21.402 1.00 93.19 190 GLU A N 1
ATOM 1543 C CA . GLU A 1 190 ? -14.570 -14.299 20.175 1.00 93.19 190 GLU A CA 1
ATOM 1544 C C . GLU A 1 190 ? -14.156 -12.813 20.127 1.00 93.19 190 GLU A C 1
ATOM 1546 O O . GLU A 1 190 ? -13.133 -12.468 19.537 1.00 93.19 190 GLU A O 1
ATOM 1551 N N . PHE A 1 191 ? -14.901 -11.939 20.815 1.00 95.75 191 PHE A N 1
ATOM 1552 C CA . PHE A 1 191 ? -14.653 -10.496 20.892 1.00 95.75 191 PHE A CA 1
ATOM 1553 C C . PHE A 1 191 ? -13.763 -10.088 22.079 1.00 95.75 191 PHE A C 1
ATOM 1555 O O . PHE A 1 191 ? -13.515 -8.901 22.301 1.00 95.75 191 PHE A O 1
ATOM 1562 N N . GLY A 1 192 ? -13.250 -11.065 22.834 1.00 92.81 192 GLY A N 1
ATOM 1563 C CA . GLY A 1 192 ? -12.247 -10.877 23.880 1.00 92.81 192 GLY A CA 1
ATOM 1564 C C . GLY A 1 192 ? -12.799 -10.715 25.301 1.00 92.81 192 GLY A C 1
ATOM 1565 O O . GLY A 1 192 ? -13.825 -10.079 25.545 1.00 92.81 192 GLY A O 1
ATOM 1566 N N . LYS A 1 193 ? -12.055 -11.265 26.273 1.00 89.00 193 LYS A N 1
ATOM 1567 C CA . LYS A 1 193 ? -12.375 -11.232 27.711 1.00 89.00 193 LYS A CA 1
ATOM 1568 C C . LYS A 1 193 ? -11.550 -10.171 28.443 1.00 89.00 193 LYS A C 1
ATOM 1570 O O . LYS A 1 193 ? -10.319 -10.235 28.468 1.00 89.00 193 LYS A O 1
ATOM 1575 N N . GLY A 1 194 ? -12.245 -9.229 29.081 1.00 88.31 194 GLY A N 1
ATOM 1576 C CA . GLY A 1 194 ? -11.659 -8.073 29.765 1.00 88.31 194 GLY A CA 1
ATOM 1577 C C . GLY A 1 194 ? -11.268 -6.943 28.806 1.00 88.31 194 GLY A C 1
ATOM 1578 O O . GLY A 1 194 ? -10.861 -7.192 27.672 1.00 88.31 194 GLY A O 1
ATOM 1579 N N . ALA A 1 195 ? -11.360 -5.696 29.279 1.00 90.31 195 ALA A N 1
ATOM 1580 C CA . ALA A 1 195 ? -11.176 -4.492 28.459 1.00 90.31 195 ALA A CA 1
ATOM 1581 C C . ALA A 1 195 ? -9.888 -4.469 27.596 1.00 90.31 195 ALA A C 1
ATOM 1583 O O . ALA A 1 195 ? -9.967 -4.094 26.428 1.00 90.31 195 ALA A O 1
ATOM 1584 N N . PRO A 1 196 ? -8.708 -4.918 28.078 1.00 93.12 196 PRO A N 1
ATOM 1585 C CA . PRO A 1 196 ? -7.478 -4.859 27.282 1.00 93.12 196 PRO A CA 1
ATOM 1586 C C . PRO A 1 196 ? -7.417 -5.868 26.130 1.00 93.12 196 PRO A C 1
ATOM 1588 O O . PRO A 1 196 ? -6.614 -5.688 25.220 1.00 93.12 196 PRO A O 1
ATOM 1591 N N . ASN A 1 197 ? -8.228 -6.930 26.184 1.00 94.69 197 ASN A N 1
ATOM 1592 C CA . ASN A 1 197 ? -8.218 -8.013 25.199 1.00 94.69 197 ASN A CA 1
ATOM 1593 C C . ASN A 1 197 ? -9.383 -7.911 24.207 1.00 94.69 197 ASN A C 1
ATOM 1595 O O . ASN A 1 197 ? -9.525 -8.789 23.358 1.00 94.69 197 ASN A O 1
ATOM 1599 N N . LYS A 1 198 ? -10.224 -6.874 24.321 1.00 96.69 198 LYS A N 1
ATOM 1600 C CA . LYS A 1 198 ? -11.339 -6.639 23.403 1.00 96.69 198 LYS A CA 1
ATOM 1601 C C . LYS A 1 198 ? -10.842 -6.518 21.968 1.00 96.69 198 LYS A C 1
ATOM 1603 O O . LYS A 1 198 ? -9.827 -5.864 21.714 1.00 96.69 198 LYS A O 1
ATOM 1608 N N . VAL A 1 199 ? -11.542 -7.151 21.037 1.00 97.88 199 VAL A N 1
ATOM 1609 C CA . VAL A 1 199 ? -11.133 -7.255 19.636 1.00 97.88 199 VAL A CA 1
ATOM 1610 C C . VAL A 1 199 ? -12.348 -7.450 18.739 1.00 97.88 199 VAL A C 1
ATOM 1612 O O . VAL A 1 199 ? -13.294 -8.137 19.104 1.00 97.88 199 VAL A O 1
ATOM 1615 N N . ILE A 1 200 ? -12.300 -6.881 17.540 1.00 98.12 200 ILE A N 1
ATOM 1616 C CA . ILE A 1 200 ? -13.236 -7.184 16.459 1.00 98.12 200 ILE A CA 1
ATOM 1617 C C . ILE A 1 200 ? -12.618 -8.312 15.617 1.00 98.12 200 ILE A C 1
ATOM 1619 O O . ILE A 1 200 ? -11.521 -8.137 15.078 1.00 98.12 200 ILE A O 1
ATOM 1623 N N . PRO A 1 201 ? -13.239 -9.495 15.514 1.00 96.44 201 PRO A N 1
ATOM 1624 C CA . PRO A 1 201 ? -12.724 -10.577 14.683 1.00 96.44 201 PRO A CA 1
ATOM 1625 C C . PRO A 1 201 ? -12.560 -10.163 13.214 1.00 96.44 201 PRO A C 1
ATOM 1627 O O . PRO A 1 201 ? -13.291 -9.312 12.711 1.00 96.44 201 PRO A O 1
ATOM 1630 N N . HIS A 1 202 ? -11.624 -10.793 12.499 1.00 94.19 202 HIS A N 1
ATOM 1631 C CA . HIS A 1 202 ? -11.300 -10.419 11.115 1.00 94.19 202 HIS A CA 1
ATOM 1632 C C . HIS A 1 202 ? -12.514 -10.479 10.174 1.00 94.19 202 HIS A C 1
ATOM 1634 O O . HIS A 1 202 ? -12.705 -9.585 9.360 1.00 94.19 202 HIS A O 1
ATOM 1640 N N . TRP A 1 203 ? -13.387 -11.479 10.328 1.00 94.81 203 TRP A N 1
ATOM 1641 C CA . TRP A 1 203 ? -14.612 -11.575 9.529 1.00 94.81 203 TRP A CA 1
ATOM 1642 C C . TRP A 1 203 ? -15.537 -10.364 9.734 1.00 94.81 203 TRP A C 1
ATOM 1644 O O . TRP A 1 203 ? -16.097 -9.857 8.771 1.00 94.81 203 TRP A O 1
ATOM 1654 N N . ALA A 1 204 ? -15.647 -9.845 10.962 1.00 96.00 204 ALA A N 1
ATOM 1655 C CA . ALA A 1 204 ? -16.475 -8.681 11.268 1.00 96.00 204 ALA A CA 1
ATOM 1656 C C . ALA A 1 204 ? -15.840 -7.379 10.752 1.00 96.00 204 ALA A C 1
ATOM 1658 O O . ALA A 1 204 ? -16.559 -6.441 10.411 1.00 96.00 204 ALA A O 1
ATOM 1659 N N . MET A 1 205 ? -14.505 -7.331 10.632 1.00 96.00 205 MET A N 1
ATOM 1660 C CA . MET A 1 205 ? -13.772 -6.228 9.990 1.00 96.00 205 MET A CA 1
ATOM 1661 C C . MET A 1 205 ? -14.003 -6.149 8.474 1.00 96.00 205 MET A C 1
ATOM 1663 O O . MET A 1 205 ? -13.852 -5.068 7.908 1.00 96.00 205 MET A O 1
ATOM 1667 N N . LEU A 1 206 ? -14.395 -7.253 7.832 1.00 94.81 206 LEU A N 1
ATOM 1668 C CA . LEU A 1 206 ? -14.660 -7.327 6.390 1.00 94.81 206 LEU A CA 1
ATOM 1669 C C . LEU A 1 206 ? -16.152 -7.301 6.033 1.00 94.81 206 LEU A C 1
ATOM 1671 O O . LEU A 1 206 ? -16.491 -7.340 4.859 1.00 94.81 206 LEU A O 1
ATOM 1675 N N . GLU A 1 207 ? -17.054 -7.223 7.007 1.00 95.56 207 GLU A N 1
ATOM 1676 C CA . GLU A 1 207 ? -18.494 -7.123 6.742 1.00 95.56 207 GLU A CA 1
ATOM 1677 C C . GLU A 1 207 ? -18.897 -5.751 6.175 1.00 95.56 207 GLU A C 1
ATOM 1679 O O . GLU A 1 207 ? -18.084 -4.823 6.080 1.00 95.56 207 GLU A O 1
ATOM 1684 N N . ASP A 1 208 ? -20.166 -5.636 5.782 1.00 95.38 208 ASP A N 1
ATOM 1685 C CA . ASP A 1 208 ? -20.764 -4.414 5.234 1.00 95.38 208 ASP A CA 1
ATOM 1686 C C . ASP A 1 208 ? -20.496 -3.191 6.150 1.00 95.38 208 ASP A C 1
ATOM 1688 O O . ASP A 1 208 ? -20.821 -3.241 7.348 1.00 95.38 208 ASP A O 1
ATOM 1692 N N . PRO A 1 209 ? -19.931 -2.082 5.623 1.00 95.50 209 PRO A N 1
ATOM 1693 C CA . PRO A 1 209 ? -19.706 -0.848 6.378 1.00 95.50 209 PRO A CA 1
ATOM 1694 C C . PRO A 1 209 ? -20.936 -0.328 7.139 1.00 95.50 209 PRO A C 1
ATOM 1696 O O . PRO A 1 209 ? -20.783 0.220 8.230 1.00 95.50 209 PRO A O 1
ATOM 1699 N N . GLU A 1 210 ? -22.156 -0.544 6.640 1.00 95.50 210 GLU A N 1
ATOM 1700 C CA . GLU A 1 210 ? -23.392 -0.137 7.318 1.00 95.50 210 GLU A CA 1
ATOM 1701 C C . GLU A 1 210 ? -23.679 -0.959 8.580 1.00 95.50 210 GLU A C 1
ATOM 1703 O O . GLU A 1 210 ? -24.224 -0.430 9.552 1.00 95.50 210 GLU A O 1
ATOM 1708 N N . LYS A 1 211 ? -23.287 -2.239 8.616 1.00 96.75 211 LYS A N 1
ATOM 1709 C CA . LYS A 1 211 ? -23.334 -3.041 9.851 1.00 96.75 211 LYS A CA 1
ATOM 1710 C C . LYS A 1 211 ? -22.269 -2.555 10.830 1.00 96.75 211 LYS A C 1
ATOM 1712 O O . LYS A 1 211 ? -22.545 -2.353 12.010 1.00 96.75 211 LYS A O 1
ATOM 1717 N N . GLN A 1 212 ? -21.062 -2.287 10.340 1.00 97.12 212 GLN A N 1
ATOM 1718 C CA . GLN A 1 212 ? -19.970 -1.795 11.179 1.00 97.12 212 GLN A CA 1
ATOM 1719 C C . GLN A 1 212 ? -20.242 -0.407 11.772 1.00 97.12 212 GLN A C 1
ATOM 1721 O O . GLN A 1 212 ? -19.800 -0.109 12.881 1.00 97.12 212 GLN A O 1
ATOM 1726 N N . LYS A 1 213 ? -21.022 0.420 11.073 1.00 97.06 213 LYS A N 1
ATOM 1727 C CA . LYS A 1 213 ? -21.521 1.704 11.566 1.00 97.06 213 LYS A CA 1
ATOM 1728 C C . LYS A 1 213 ? -22.340 1.541 12.855 1.00 97.06 213 LYS A C 1
ATOM 1730 O O . LYS A 1 213 ? -22.150 2.307 13.795 1.00 97.06 213 LYS A O 1
ATOM 1735 N N . GLN A 1 214 ? -23.184 0.505 12.934 1.00 97.75 214 GLN A N 1
ATOM 1736 C CA . GLN A 1 214 ? -23.971 0.186 14.136 1.00 97.75 214 GLN A CA 1
ATOM 1737 C C . GLN A 1 214 ? -23.092 -0.266 15.306 1.00 97.75 214 GLN A C 1
ATOM 1739 O O . GLN A 1 214 ? -23.317 0.147 16.445 1.00 97.75 214 GLN A O 1
ATOM 1744 N N . LEU A 1 215 ? -22.056 -1.061 15.018 1.00 97.88 215 LEU A N 1
ATOM 1745 C CA . LEU A 1 215 ? -21.049 -1.466 16.003 1.00 97.88 215 LEU A CA 1
ATOM 1746 C C . LEU A 1 215 ? -20.305 -0.249 16.558 1.00 97.88 215 LEU A C 1
ATOM 1748 O O . LEU A 1 215 ? -20.162 -0.117 17.768 1.00 97.88 215 LEU A O 1
ATOM 1752 N N . LEU A 1 216 ? -19.853 0.667 15.698 1.00 97.75 216 LEU A N 1
ATOM 1753 C CA . LEU A 1 216 ? -19.150 1.870 16.148 1.00 97.75 216 LEU A CA 1
ATOM 1754 C C . LEU A 1 216 ? -20.042 2.827 16.934 1.00 97.75 216 LEU A C 1
ATOM 1756 O O . LEU A 1 216 ? -19.564 3.437 17.888 1.00 97.75 216 LEU A O 1
ATOM 1760 N N . SER A 1 217 ? -21.307 2.975 16.536 1.00 97.25 217 SER A N 1
ATOM 1761 C CA . SER A 1 217 ? -22.249 3.835 17.252 1.00 97.25 217 SER A CA 1
ATOM 1762 C C . SER A 1 217 ? -22.461 3.344 18.680 1.00 97.25 217 SER A C 1
ATOM 1764 O O . SER A 1 217 ? -22.294 4.116 19.615 1.00 97.25 217 SER A O 1
ATOM 1766 N N . SER A 1 218 ? -22.758 2.057 18.854 1.00 97.50 218 SER A N 1
ATOM 1767 C CA . SER A 1 218 ? -22.973 1.455 20.179 1.00 97.50 218 SER A CA 1
ATOM 1768 C C . SER A 1 218 ? -21.689 1.388 21.013 1.00 97.50 218 SER A C 1
ATOM 1770 O O . SER A 1 218 ? -21.727 1.639 22.214 1.00 97.50 218 SER A O 1
ATOM 1772 N N . LEU A 1 219 ? -20.530 1.158 20.381 1.00 97.88 219 LEU A N 1
ATOM 1773 C CA . LEU A 1 219 ? -19.226 1.288 21.041 1.00 97.88 219 LEU A CA 1
ATOM 1774 C C . LEU A 1 219 ? -18.998 2.715 21.568 1.00 97.88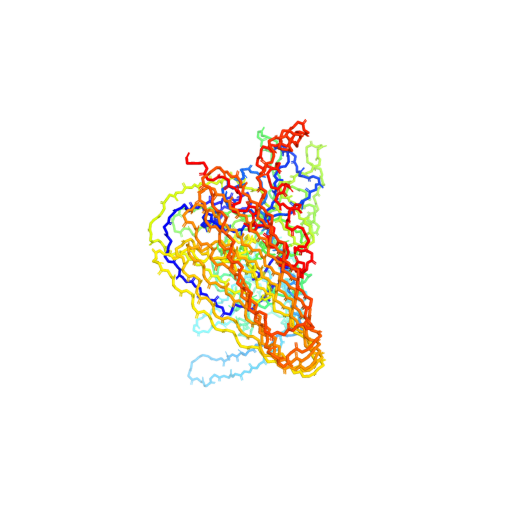 219 LEU A C 1
ATOM 1776 O O . LEU A 1 219 ? -18.474 2.885 22.664 1.00 97.88 219 LEU A O 1
ATOM 1780 N N . PHE A 1 220 ? -19.387 3.744 20.807 1.00 97.75 220 PHE A N 1
ATOM 1781 C CA . PHE A 1 220 ? -19.330 5.133 21.263 1.00 97.75 220 PHE A CA 1
ATOM 1782 C C . PHE A 1 220 ? -20.362 5.431 22.358 1.00 97.75 220 PHE A C 1
ATOM 1784 O O . PHE A 1 220 ? -20.082 6.231 23.242 1.00 97.75 220 PHE A O 1
ATOM 1791 N N . HIS A 1 221 ? -21.544 4.818 22.323 1.00 95.06 221 HIS A N 1
ATOM 1792 C CA . HIS A 1 221 ? -22.561 5.037 23.353 1.00 95.06 221 HIS A CA 1
ATOM 1793 C C . HIS A 1 221 ? -22.135 4.533 24.735 1.00 95.06 221 HIS A C 1
ATOM 1795 O O . HIS A 1 221 ? -22.513 5.171 25.707 1.00 95.06 221 HIS A O 1
ATOM 1801 N N . GLY A 1 222 ? -21.335 3.462 24.819 1.00 93.19 222 GLY A N 1
ATOM 1802 C CA . GLY A 1 222 ? -20.729 3.019 26.086 1.00 93.19 222 GLY A CA 1
ATOM 1803 C C . GLY A 1 222 ? -19.410 3.734 26.412 1.00 93.19 222 GLY A C 1
ATOM 1804 O O . GLY A 1 222 ? -19.318 4.527 27.340 1.00 93.19 222 GLY A O 1
ATOM 1805 N N . ASP A 1 223 ? -18.381 3.544 25.579 1.00 94.50 223 ASP A N 1
ATOM 1806 C CA . ASP A 1 223 ? -17.003 3.987 25.877 1.00 94.50 223 ASP A CA 1
ATOM 1807 C C . ASP A 1 223 ? -16.671 5.412 25.370 1.00 94.50 223 ASP A C 1
ATOM 1809 O O . ASP A 1 223 ? -15.516 5.875 25.410 1.00 94.50 223 ASP A O 1
ATOM 1813 N N . GLY A 1 224 ? -17.653 6.105 24.792 1.00 95.19 224 GLY A N 1
ATOM 1814 C CA . GLY A 1 224 ? -17.456 7.368 24.097 1.00 95.19 224 GLY A CA 1
ATOM 1815 C C . GLY A 1 224 ? -17.839 8.610 24.893 1.00 95.19 224 GLY A C 1
ATOM 1816 O O . GLY A 1 224 ? -18.594 8.593 25.856 1.00 95.19 224 GLY A O 1
ATOM 1817 N N . ASN A 1 225 ? -17.291 9.751 24.480 1.00 95.44 225 ASN A N 1
ATOM 1818 C CA . ASN A 1 225 ? -17.718 11.059 24.966 1.00 95.44 225 ASN A CA 1
ATOM 1819 C C . ASN A 1 225 ? -17.615 12.127 23.878 1.00 95.44 225 ASN A C 1
ATOM 1821 O O . ASN A 1 225 ? -16.719 12.109 23.025 1.00 95.44 225 ASN A O 1
ATOM 1825 N N . PHE A 1 226 ? -18.513 13.106 23.956 1.00 95.38 226 PHE A N 1
ATOM 1826 C CA . PHE A 1 226 ? -18.387 14.368 23.243 1.00 95.38 226 PHE A CA 1
ATOM 1827 C C . PHE A 1 226 ? -17.701 15.392 24.150 1.00 95.38 226 PHE A C 1
ATOM 1829 O O . PHE A 1 226 ? -18.303 15.979 25.047 1.00 95.38 226 PHE A O 1
ATOM 1836 N N . TYR A 1 227 ? -16.405 15.599 23.935 1.00 92.12 227 TYR A N 1
ATOM 1837 C CA . TYR A 1 227 ? -15.651 16.622 24.644 1.00 92.12 227 TYR A CA 1
ATOM 1838 C C . TYR A 1 227 ? -15.957 17.990 24.045 1.00 92.12 227 TYR A C 1
ATOM 1840 O O . TYR A 1 227 ? -15.682 18.196 22.865 1.00 92.12 227 TYR A O 1
ATOM 1848 N N . SER A 1 228 ? -16.421 18.933 24.863 1.00 89.88 228 SER A N 1
ATOM 1849 C CA . SER A 1 228 ? -16.674 20.316 24.463 1.00 89.88 228 SER A CA 1
ATOM 1850 C C . SER A 1 228 ? -16.209 21.282 25.557 1.00 89.88 228 SER A C 1
ATOM 1852 O O . SER A 1 228 ? -16.677 21.212 26.694 1.00 89.88 228 SER A O 1
ATOM 1854 N N . LYS A 1 229 ? -15.207 22.127 25.268 1.00 88.19 229 LYS A N 1
ATOM 1855 C CA . LYS A 1 229 ? -14.641 23.060 26.262 1.00 88.19 229 LYS A CA 1
ATOM 1856 C C . LYS A 1 229 ? -14.025 24.307 25.625 1.00 88.19 229 LYS A C 1
ATOM 1858 O O . LYS A 1 229 ? -13.325 24.214 24.616 1.00 88.19 229 LYS A O 1
ATOM 1863 N N . GLN A 1 230 ? -14.188 25.458 26.281 1.00 85.75 230 GLN A N 1
ATOM 1864 C CA . GLN A 1 230 ? -13.476 26.697 25.952 1.00 85.75 230 GLN A CA 1
ATOM 1865 C C . GLN A 1 230 ? -12.016 26.635 26.434 1.00 85.75 230 GLN A C 1
ATOM 1867 O O . GLN A 1 230 ? -11.746 26.353 27.602 1.00 85.75 230 GLN A O 1
ATOM 1872 N N . HIS A 1 231 ? -11.065 26.921 25.541 1.00 81.81 231 HIS A N 1
ATOM 1873 C CA . HIS A 1 231 ? -9.635 27.064 25.853 1.00 81.81 231 HIS A CA 1
ATOM 1874 C C . HIS A 1 231 ? -9.152 28.483 25.539 1.00 81.81 231 HIS A C 1
ATOM 1876 O O . HIS A 1 231 ? -9.811 29.225 24.816 1.00 81.81 231 HIS A O 1
ATOM 1882 N N . LYS A 1 232 ? -7.942 28.839 25.999 1.00 79.88 232 LYS A N 1
ATOM 1883 C CA . LYS A 1 232 ? -7.293 30.125 25.661 1.00 79.88 232 LYS A CA 1
ATOM 1884 C C . LYS A 1 232 ? -7.159 30.359 24.147 1.00 79.88 232 LYS A C 1
ATOM 1886 O O . LYS A 1 232 ? -7.164 31.496 23.702 1.00 79.88 232 LYS A O 1
ATOM 1891 N N . SER A 1 233 ? -7.044 29.286 23.361 1.00 73.06 233 SER A N 1
ATOM 1892 C CA . SER A 1 233 ? -6.955 29.317 21.891 1.00 73.06 233 SER A CA 1
ATOM 1893 C C . SER A 1 233 ? -8.311 29.209 21.175 1.00 73.06 233 SER A C 1
ATOM 1895 O O . SER A 1 233 ? -8.338 29.090 19.952 1.00 73.06 233 SER A O 1
ATOM 1897 N N . GLY A 1 234 ? -9.423 29.243 21.918 1.00 76.62 234 GLY A N 1
ATOM 1898 C CA . GLY A 1 234 ? -10.789 29.120 21.410 1.00 76.62 234 GLY A CA 1
ATOM 1899 C C . GLY A 1 234 ? -11.499 27.840 21.857 1.00 76.62 234 GLY A C 1
ATOM 1900 O O . GLY A 1 234 ? -10.939 27.000 22.570 1.00 76.62 234 GLY A O 1
ATOM 1901 N N . TYR A 1 235 ? -12.752 27.699 21.432 1.00 82.44 235 TYR A N 1
ATOM 1902 C CA . TYR A 1 235 ? -13.586 26.539 21.738 1.00 82.44 235 TYR A CA 1
ATOM 1903 C C . TYR A 1 235 ? -13.059 25.283 21.031 1.00 82.44 235 TYR A C 1
ATOM 1905 O O . TYR A 1 235 ? -12.674 25.344 19.858 1.00 82.44 235 TYR A O 1
ATOM 1913 N N . LYS A 1 236 ? -13.009 24.150 21.742 1.00 85.88 236 LYS A N 1
ATOM 1914 C CA . LYS A 1 236 ? -12.579 22.855 21.202 1.00 85.88 236 LYS A CA 1
ATOM 1915 C C . LYS A 1 236 ? -13.643 21.804 21.441 1.00 85.88 236 LYS A C 1
ATOM 1917 O O . LYS A 1 236 ? -13.993 21.531 22.588 1.00 85.88 236 LYS A O 1
ATOM 1922 N N . GLU A 1 237 ? -14.029 21.148 20.358 1.00 92.44 237 GLU A N 1
ATOM 1923 C CA . GLU A 1 237 ? -14.936 20.011 20.383 1.00 92.44 237 GLU A CA 1
ATOM 1924 C C . GLU A 1 237 ? -14.274 18.779 19.770 1.00 92.44 237 GLU A C 1
ATOM 1926 O O . GLU A 1 237 ? -13.467 18.882 18.840 1.00 92.44 237 GLU A O 1
ATOM 1931 N N . THR A 1 238 ? -14.552 17.600 20.316 1.00 94.50 238 THR A N 1
ATOM 1932 C CA . THR A 1 238 ? -13.991 16.335 19.832 1.00 94.50 238 THR A CA 1
ATOM 1933 C C . THR A 1 238 ? -14.857 15.172 20.287 1.00 94.50 238 THR A C 1
ATOM 1935 O O . THR A 1 238 ? -15.082 15.021 21.485 1.00 94.50 238 THR A O 1
ATOM 1938 N N . PHE A 1 239 ? -15.250 14.298 19.366 1.00 97.69 239 PHE A N 1
ATOM 1939 C CA . PHE A 1 239 ? -15.757 12.979 19.742 1.00 97.69 239 PHE A CA 1
ATOM 1940 C C . PHE A 1 239 ? -14.592 12.056 20.068 1.00 97.69 239 PHE A C 1
ATOM 1942 O O . PHE A 1 239 ? -13.585 12.074 19.357 1.00 97.69 239 PHE A O 1
ATOM 1949 N N . ARG A 1 240 ? -14.700 11.280 21.143 1.00 97.62 240 ARG A N 1
ATOM 1950 C CA . ARG A 1 240 ? -13.646 10.377 21.613 1.00 97.62 240 ARG A CA 1
ATOM 1951 C C . ARG A 1 240 ? -14.243 9.031 21.969 1.00 97.62 240 ARG A C 1
ATOM 1953 O O . ARG A 1 240 ? -15.258 9.011 22.642 1.00 97.62 240 ARG A O 1
ATOM 1960 N N . ILE A 1 241 ? -13.577 7.954 21.576 1.00 97.75 241 ILE A N 1
ATOM 1961 C CA . ILE A 1 241 ? -13.775 6.597 22.096 1.00 97.75 241 ILE A CA 1
ATOM 1962 C C . ILE A 1 241 ? -12.480 6.223 22.805 1.00 97.75 241 ILE A C 1
ATOM 1964 O O . ILE A 1 241 ? -11.396 6.376 22.225 1.00 97.75 241 ILE A O 1
ATOM 1968 N N . SER A 1 242 ? -12.563 5.781 24.057 1.00 96.19 242 SER A N 1
ATOM 1969 C CA . SER A 1 242 ? -11.387 5.447 24.858 1.00 96.19 242 SER A CA 1
ATOM 1970 C C . SER A 1 242 ? -11.399 3.996 25.296 1.00 96.19 242 SER A C 1
ATOM 1972 O O . SER A 1 242 ? -12.355 3.536 25.885 1.00 96.19 242 SER A O 1
ATOM 1974 N N . THR A 1 243 ? -10.304 3.282 25.045 1.00 96.50 243 THR A N 1
ATOM 1975 C CA . THR A 1 243 ? -10.180 1.871 25.415 1.00 96.50 243 THR A CA 1
ATOM 1976 C C . THR A 1 243 ? -8.758 1.532 25.853 1.00 96.50 243 THR A C 1
ATOM 1978 O O . THR A 1 243 ? -7.785 2.213 25.518 1.00 96.50 243 THR A O 1
ATOM 1981 N N . THR A 1 244 ? -8.617 0.451 26.618 1.00 95.69 244 THR A N 1
ATOM 1982 C CA . THR A 1 244 ? -7.306 -0.111 26.983 1.00 95.69 244 THR A CA 1
ATOM 1983 C C . THR A 1 244 ? -6.809 -1.168 25.998 1.00 95.69 244 THR A C 1
ATOM 1985 O O . THR A 1 244 ? -5.651 -1.577 26.097 1.00 95.69 244 THR A O 1
ATOM 1988 N N . SER A 1 245 ? -7.644 -1.582 25.038 1.00 96.38 245 SER A N 1
ATOM 1989 C CA . SER A 1 245 ? -7.244 -2.460 23.937 1.00 96.38 245 SER A CA 1
ATOM 1990 C C . SER A 1 245 ? -6.695 -1.642 22.769 1.00 96.38 245 SER A C 1
ATOM 1992 O O . SER A 1 245 ? -7.429 -0.949 22.063 1.00 96.38 245 SER A O 1
ATOM 1994 N N . GLU A 1 246 ? -5.389 -1.753 22.518 1.00 95.44 246 GLU A N 1
ATOM 1995 C CA . GLU A 1 246 ? -4.766 -1.146 21.335 1.00 95.44 246 GLU A CA 1
ATOM 1996 C C . GLU A 1 246 ? -5.386 -1.678 20.038 1.00 95.44 246 GLU A C 1
ATOM 1998 O O . GLU A 1 246 ? -5.601 -0.922 19.090 1.00 95.44 246 GLU A O 1
ATOM 2003 N N . LYS A 1 247 ? -5.693 -2.980 20.007 1.00 96.19 247 LYS A N 1
ATOM 2004 C CA . LYS A 1 247 ? -6.246 -3.648 18.830 1.00 96.19 247 LYS A CA 1
ATOM 2005 C C . LYS A 1 247 ? -7.634 -3.106 18.500 1.00 96.19 247 LYS A C 1
ATOM 2007 O O . LYS A 1 247 ? -7.851 -2.704 17.362 1.00 96.19 247 LYS A O 1
ATOM 2012 N N . LEU A 1 248 ? -8.517 -2.996 19.497 1.00 97.81 248 LEU A N 1
ATOM 2013 C CA . LEU A 1 248 ? -9.846 -2.410 19.316 1.00 97.81 248 LEU A CA 1
ATOM 2014 C C . LEU A 1 248 ? -9.758 -0.947 18.867 1.00 97.81 248 LEU A C 1
ATOM 2016 O O . LEU A 1 248 ? -10.466 -0.556 17.947 1.00 97.81 248 LEU A O 1
ATOM 2020 N N . ALA A 1 249 ? -8.861 -0.147 19.452 1.00 97.56 249 ALA A N 1
ATOM 2021 C CA . ALA A 1 249 ? -8.696 1.251 19.056 1.00 97.56 249 ALA A CA 1
ATOM 2022 C C . ALA A 1 249 ? -8.258 1.397 17.584 1.00 97.56 249 ALA A C 1
ATOM 2024 O O . ALA A 1 249 ? -8.776 2.244 16.854 1.00 97.56 249 ALA A O 1
ATOM 2025 N N . ARG A 1 250 ? -7.329 0.550 17.120 1.00 96.00 250 ARG A N 1
ATOM 2026 C CA . ARG A 1 250 ? -6.907 0.519 15.709 1.00 96.00 250 ARG A CA 1
ATOM 2027 C C . ARG A 1 250 ? -8.041 0.069 14.789 1.00 96.00 250 ARG A C 1
ATOM 2029 O O . ARG A 1 250 ? -8.276 0.715 13.774 1.00 96.00 250 ARG A O 1
ATOM 2036 N N . GLN A 1 251 ? -8.772 -0.973 15.179 1.00 97.31 251 GLN A N 1
ATOM 2037 C CA . GLN A 1 251 ? -9.906 -1.504 14.421 1.00 97.31 251 GLN A CA 1
ATOM 2038 C C . GLN A 1 251 ? -11.058 -0.501 14.319 1.00 97.31 251 GLN A C 1
ATOM 2040 O O . GLN A 1 251 ? -11.605 -0.304 13.239 1.00 97.31 251 GLN A O 1
ATOM 2045 N N . ALA A 1 252 ? -11.371 0.214 15.401 1.00 97.94 252 ALA A N 1
ATOM 2046 C CA . ALA A 1 252 ? -12.373 1.272 15.382 1.00 97.94 252 ALA A CA 1
ATOM 2047 C C . ALA A 1 252 ? -11.982 2.407 14.420 1.00 97.94 252 ALA A C 1
ATOM 2049 O O . ALA A 1 252 ? -12.812 2.881 13.647 1.00 97.94 252 ALA A O 1
ATOM 2050 N N . ARG A 1 253 ? -10.702 2.809 14.410 1.00 96.69 253 ARG A N 1
ATOM 2051 C CA . ARG A 1 253 ? -10.183 3.797 13.450 1.00 96.69 253 ARG A CA 1
ATOM 2052 C C . ARG A 1 253 ? -10.243 3.299 12.002 1.00 96.69 253 ARG A C 1
ATOM 2054 O O . ARG A 1 253 ? -10.540 4.091 11.113 1.00 96.69 253 ARG A O 1
ATOM 2061 N N . GLU A 1 254 ? -9.966 2.023 11.760 1.00 95.62 254 GLU A N 1
ATOM 2062 C CA . GLU A 1 254 ? -10.050 1.421 10.426 1.00 95.62 254 GLU A CA 1
ATOM 2063 C C . GLU A 1 254 ? -11.497 1.366 9.915 1.00 95.62 254 GLU A C 1
ATOM 2065 O O . GLU A 1 254 ? -11.758 1.764 8.782 1.00 95.62 254 GLU A O 1
ATOM 2070 N N . ILE A 1 255 ? -12.460 0.980 10.757 1.00 97.50 255 ILE A N 1
ATOM 2071 C CA . ILE A 1 255 ? -13.883 1.018 10.391 1.00 97.50 255 ILE A CA 1
ATOM 2072 C C . ILE A 1 255 ? -14.327 2.459 10.104 1.00 97.50 255 ILE A C 1
ATOM 2074 O O . ILE A 1 255 ? -14.992 2.705 9.099 1.00 97.50 255 ILE A O 1
ATOM 2078 N N . LEU A 1 256 ? -13.924 3.427 10.939 1.00 97.50 256 LEU A N 1
ATOM 2079 C CA . LEU A 1 256 ? -14.211 4.847 10.705 1.00 97.50 256 LEU A CA 1
ATOM 2080 C C . LEU A 1 256 ? -13.690 5.318 9.341 1.00 97.50 256 LEU A C 1
ATOM 2082 O O . LEU A 1 256 ? -14.377 6.053 8.631 1.00 97.50 256 LEU A O 1
ATOM 2086 N N . LEU A 1 257 ? -12.511 4.842 8.938 1.00 96.06 257 LEU A N 1
ATOM 2087 C CA . LEU A 1 257 ? -11.953 5.114 7.620 1.00 96.06 257 LEU A CA 1
ATOM 2088 C C . LEU A 1 257 ? -12.815 4.519 6.488 1.00 96.06 257 LEU A C 1
ATOM 2090 O O . LEU A 1 257 ? -13.063 5.218 5.502 1.00 96.06 257 LEU A O 1
ATOM 2094 N N . ARG A 1 258 ? -13.334 3.289 6.641 1.00 95.88 258 ARG A N 1
ATOM 2095 C CA . ARG A 1 258 ? -14.249 2.658 5.663 1.00 95.88 258 ARG A CA 1
ATOM 2096 C C . ARG A 1 258 ? -15.540 3.457 5.468 1.00 95.88 258 ARG A C 1
ATOM 2098 O O . ARG A 1 258 ? -15.988 3.605 4.337 1.00 95.88 258 ARG A O 1
ATOM 2105 N N . VAL A 1 259 ? -16.083 4.053 6.533 1.00 95.50 259 VAL A N 1
ATOM 2106 C CA . VAL A 1 259 ? -17.275 4.930 6.469 1.00 95.50 259 VAL A CA 1
ATOM 2107 C C . VAL A 1 259 ? -16.945 6.406 6.190 1.00 95.50 259 VAL A C 1
ATOM 2109 O O . VAL A 1 259 ? -17.770 7.290 6.416 1.00 95.50 259 VAL A O 1
ATOM 2112 N N . LYS A 1 260 ? -15.742 6.696 5.679 1.00 95.62 260 LYS A N 1
ATOM 2113 C CA . LYS A 1 260 ? -15.290 8.037 5.270 1.00 95.62 260 LYS A CA 1
ATOM 2114 C C . LYS A 1 260 ? -15.260 9.078 6.400 1.00 95.62 260 LYS A C 1
ATOM 2116 O O . LYS A 1 260 ? -15.530 10.264 6.172 1.00 95.62 260 LYS A O 1
ATOM 2121 N N . ILE A 1 261 ? -14.899 8.651 7.610 1.00 96.62 261 ILE A N 1
ATOM 2122 C CA . ILE A 1 261 ? -14.714 9.502 8.793 1.00 96.62 261 ILE A CA 1
ATOM 2123 C C . ILE A 1 261 ? -13.259 9.373 9.279 1.00 96.62 261 ILE A C 1
ATOM 2125 O O . ILE A 1 261 ? -12.930 8.492 10.068 1.00 96.62 261 ILE A O 1
ATOM 2129 N N . PRO A 1 262 ? -12.347 10.255 8.843 1.00 96.38 262 PRO A N 1
ATOM 2130 C CA . PRO A 1 262 ? -10.988 10.299 9.366 1.00 96.38 262 PRO A CA 1
ATOM 2131 C C . PRO A 1 262 ? -10.956 10.530 10.881 1.00 96.38 262 PRO A C 1
ATOM 2133 O O . PRO A 1 262 ? -11.507 11.509 11.390 1.00 96.38 262 PRO A O 1
ATOM 2136 N N . ALA A 1 263 ? -10.244 9.655 11.589 1.00 96.12 263 ALA A N 1
ATOM 2137 C CA . ALA A 1 263 ? -10.058 9.734 13.032 1.00 96.12 263 ALA A CA 1
ATOM 2138 C C . ALA A 1 263 ? -8.574 9.715 13.405 1.00 96.12 263 ALA A C 1
ATOM 2140 O O . ALA A 1 263 ? -7.757 9.039 12.765 1.00 96.12 263 ALA A O 1
ATOM 2141 N N . PHE A 1 264 ? -8.230 10.447 14.465 1.00 95.75 264 PHE A N 1
ATOM 2142 C CA . PHE A 1 264 ? -6.915 10.351 15.080 1.00 95.75 264 PHE A CA 1
ATOM 2143 C C . PHE A 1 264 ? -6.874 9.213 16.105 1.00 95.75 264 PHE A C 1
ATOM 2145 O O . PHE A 1 264 ? -7.895 8.881 16.701 1.00 95.75 264 PHE A O 1
ATOM 2152 N N . LEU A 1 265 ? -5.688 8.668 16.359 1.00 95.88 265 LEU A N 1
ATOM 2153 C CA . LEU A 1 265 ? -5.416 7.701 17.414 1.00 95.88 265 LEU A CA 1
ATOM 2154 C C . LEU A 1 265 ? -4.284 8.214 18.309 1.00 95.88 265 LEU A C 1
ATOM 2156 O O . LEU A 1 265 ? -3.174 8.496 17.849 1.00 95.88 265 LEU A O 1
ATOM 2160 N N . ASN A 1 266 ? -4.571 8.328 19.605 1.00 95.06 266 ASN A N 1
ATOM 2161 C CA . ASN A 1 266 ? -3.609 8.762 20.609 1.00 95.06 266 ASN A CA 1
ATOM 2162 C C . ASN A 1 266 ? -3.372 7.714 21.690 1.00 95.06 266 ASN A C 1
ATOM 2164 O O . ASN A 1 266 ? -4.307 7.045 22.117 1.00 95.06 266 ASN A O 1
ATOM 2168 N N . LYS A 1 267 ? -2.127 7.634 22.175 1.00 94.62 267 LYS A N 1
ATOM 2169 C CA . LYS A 1 267 ? -1.742 6.820 23.336 1.00 94.62 267 LYS A CA 1
ATOM 2170 C C . LYS A 1 267 ? -1.380 7.703 24.516 1.00 94.62 267 LYS A C 1
ATOM 2172 O O . LYS A 1 267 ? -0.430 8.479 24.449 1.00 94.62 267 LYS A O 1
ATOM 2177 N N . GLN A 1 268 ? -2.080 7.521 25.627 1.00 93.31 268 GLN A N 1
ATOM 2178 C CA . GLN A 1 268 ? -1.746 8.135 26.904 1.00 93.31 268 GLN A CA 1
ATOM 2179 C C . GLN A 1 268 ? -1.133 7.084 27.833 1.00 93.31 268 GLN A C 1
ATOM 2181 O O . GLN A 1 268 ? -1.785 6.109 28.220 1.00 93.31 268 GLN A O 1
ATOM 2186 N N . LYS A 1 269 ? 0.134 7.283 28.215 1.00 90.69 269 LYS A N 1
ATOM 2187 C CA . LYS A 1 269 ? 0.760 6.501 29.289 1.00 90.69 269 LYS A CA 1
ATOM 2188 C C . LYS A 1 269 ? 0.110 6.888 30.621 1.00 90.69 269 LYS A C 1
ATOM 2190 O O . LYS A 1 269 ? -0.106 8.070 30.879 1.00 90.69 269 LYS A O 1
ATOM 2195 N N . ARG A 1 270 ? -0.215 5.896 31.450 1.00 90.62 270 ARG A N 1
ATOM 2196 C CA . ARG A 1 270 ? -0.776 6.084 32.795 1.00 90.62 270 ARG A CA 1
ATOM 2197 C C . ARG A 1 270 ? 0.180 5.494 33.826 1.00 90.62 270 ARG A C 1
ATOM 2199 O O . ARG A 1 270 ? 0.982 4.625 33.491 1.00 90.62 270 ARG A O 1
ATOM 2206 N N . VAL A 1 271 ? 0.113 6.002 35.053 1.00 87.38 271 VAL A N 1
ATOM 2207 C CA . VAL A 1 271 ? 0.936 5.510 36.163 1.00 87.38 271 VAL A CA 1
ATOM 2208 C C . VAL A 1 271 ? 0.542 4.063 36.473 1.00 87.38 271 VAL A C 1
ATOM 2210 O O . VAL A 1 271 ? -0.650 3.741 36.532 1.00 87.38 271 VAL A O 1
ATOM 2213 N N . SER A 1 272 ? 1.545 3.196 36.636 1.00 79.75 272 SER A N 1
ATOM 2214 C CA . SER A 1 272 ? 1.363 1.800 37.056 1.00 79.75 272 SER A CA 1
ATOM 2215 C C . SER A 1 272 ? 0.508 1.738 38.334 1.00 79.75 272 SER A C 1
ATOM 2217 O O . SER A 1 272 ? 0.697 2.593 39.199 1.00 79.75 272 SER A O 1
ATOM 2219 N N . PRO A 1 273 ? -0.453 0.799 38.474 1.00 84.81 273 PRO A N 1
ATOM 2220 C CA . PRO A 1 273 ? -0.700 -0.400 37.658 1.00 84.81 273 PRO A CA 1
ATOM 2221 C C . PRO A 1 273 ? -1.652 -0.193 36.464 1.00 84.81 273 PRO A C 1
ATOM 2223 O O . PRO A 1 273 ? -2.049 -1.155 35.802 1.00 84.81 273 PRO A O 1
ATOM 2226 N N . ARG A 1 274 ? -2.069 1.046 36.162 1.00 88.12 274 ARG A N 1
ATOM 2227 C CA . ARG A 1 274 ? -3.046 1.300 35.092 1.00 88.12 274 ARG A CA 1
ATOM 2228 C C . ARG A 1 274 ? -2.408 1.108 33.716 1.00 88.12 274 ARG A C 1
ATOM 2230 O O . ARG A 1 274 ? -1.423 1.759 33.377 1.00 88.12 274 ARG A O 1
ATOM 2237 N N . LYS A 1 275 ? -3.027 0.271 32.877 1.00 89.38 275 LYS A N 1
ATOM 2238 C CA . LYS A 1 275 ? -2.613 0.071 31.476 1.00 89.38 275 LYS A CA 1
ATOM 2239 C C . LYS A 1 275 ? -2.686 1.380 30.671 1.00 89.38 275 LYS A C 1
ATOM 2241 O O . LYS A 1 275 ? -3.472 2.256 31.037 1.00 89.38 275 LYS A O 1
ATOM 2246 N N . PRO A 1 276 ? -1.935 1.547 29.570 1.00 93.00 276 PRO A N 1
ATOM 2247 C CA . PRO A 1 276 ? -2.092 2.699 28.681 1.00 93.00 276 PRO A CA 1
ATOM 2248 C C . PRO A 1 276 ? -3.540 2.867 28.199 1.00 93.00 276 PRO A C 1
ATOM 2250 O O . PRO A 1 276 ? -4.270 1.885 28.074 1.00 93.00 276 PRO A O 1
ATOM 2253 N N . MET A 1 277 ? -3.950 4.110 27.955 1.00 95.50 277 MET A N 1
ATOM 2254 C CA . MET A 1 277 ? -5.245 4.422 27.347 1.00 95.50 277 MET A CA 1
ATOM 2255 C C . MET A 1 277 ? -5.038 4.787 25.879 1.00 95.50 277 MET A C 1
ATOM 2257 O O . MET A 1 277 ? -4.152 5.586 25.564 1.00 95.50 277 MET A O 1
ATOM 2261 N N . TYR A 1 278 ? -5.863 4.225 25.006 1.00 97.06 278 TYR A N 1
ATOM 2262 C CA . TYR A 1 278 ? -5.920 4.553 23.591 1.00 97.06 278 TYR A CA 1
ATOM 2263 C C . TYR A 1 278 ? -7.196 5.345 23.327 1.00 97.06 278 TYR A C 1
ATOM 2265 O O . TYR A 1 278 ? -8.278 4.927 23.727 1.00 97.06 278 TYR A O 1
ATOM 2273 N N . THR A 1 279 ? -7.071 6.497 22.675 1.00 97.38 279 THR A N 1
ATOM 2274 C CA . THR A 1 279 ? -8.209 7.351 22.329 1.00 97.38 279 THR A CA 1
ATOM 2275 C C . THR A 1 279 ? -8.288 7.498 20.822 1.00 97.38 279 THR A C 1
ATOM 2277 O O . THR A 1 279 ? -7.391 8.089 20.215 1.00 97.38 279 THR A O 1
ATOM 2280 N N . VAL A 1 280 ? -9.373 6.995 20.242 1.00 97.81 280 VAL A N 1
ATOM 2281 C CA . VAL A 1 280 ? -9.777 7.296 18.867 1.00 97.81 280 VAL A CA 1
ATOM 2282 C C . VAL A 1 280 ? -10.621 8.558 18.912 1.00 97.81 280 VAL A C 1
ATOM 2284 O O . VAL A 1 280 ? -11.520 8.646 19.745 1.00 97.81 280 VAL A O 1
ATOM 2287 N N . GLY A 1 281 ? -10.354 9.549 18.065 1.00 96.75 281 GLY A N 1
ATOM 2288 C CA . GLY A 1 281 ? -11.169 10.758 18.073 1.00 96.75 281 GLY A CA 1
ATOM 2289 C C . GLY A 1 281 ? -11.399 11.401 16.720 1.00 96.75 281 GLY A C 1
ATOM 2290 O O . GLY A 1 281 ? -10.556 11.345 15.826 1.00 96.75 281 GLY A O 1
ATOM 2291 N N . VAL A 1 282 ? -12.558 12.045 16.600 1.00 96.81 282 VAL A N 1
ATOM 2292 C CA . VAL A 1 282 ? -13.021 12.721 15.385 1.00 96.81 282 VAL A CA 1
ATOM 2293 C C . VAL A 1 282 ? -13.082 14.222 15.638 1.00 96.81 282 VAL A C 1
ATOM 2295 O O . VAL A 1 282 ? -13.654 14.685 16.631 1.00 96.81 282 VAL A O 1
ATOM 2298 N N . THR A 1 283 ? -12.460 14.988 14.742 1.00 93.50 283 THR A N 1
ATOM 2299 C CA . THR A 1 283 ? -12.353 16.452 14.808 1.00 93.50 283 THR A CA 1
ATOM 2300 C C . THR A 1 283 ? -12.533 17.081 13.431 1.00 93.50 283 THR A C 1
ATOM 2302 O O . THR A 1 283 ? -12.532 16.401 12.403 1.00 93.50 283 THR A O 1
ATOM 2305 N N . GLY A 1 284 ? -12.671 18.407 13.403 1.00 92.50 284 GLY A N 1
ATOM 2306 C CA . GLY A 1 284 ? -12.761 19.157 12.155 1.00 92.50 284 GLY A CA 1
ATOM 2307 C C . GLY A 1 284 ? -14.084 18.913 11.429 1.00 92.50 284 GLY A C 1
ATOM 2308 O O . GLY A 1 284 ? -15.121 18.720 12.058 1.00 92.50 284 GLY A O 1
ATOM 2309 N N . GLU A 1 285 ? -14.055 18.973 10.100 1.00 93.06 285 GLU A N 1
ATOM 2310 C CA . GLU A 1 285 ? -15.254 18.879 9.251 1.00 93.06 285 GLU A CA 1
ATOM 2311 C C . GLU A 1 285 ? -15.977 17.526 9.345 1.00 93.06 285 GLU A C 1
ATOM 2313 O O . GLU A 1 285 ? -17.174 17.457 9.109 1.00 93.06 285 GLU A O 1
ATOM 2318 N N . TYR A 1 286 ? -15.286 16.462 9.761 1.00 95.75 286 TYR A N 1
ATOM 2319 C CA . TYR A 1 286 ? -15.854 15.112 9.848 1.00 95.75 286 TYR A CA 1
ATOM 2320 C C . TYR A 1 286 ? -16.703 14.878 11.105 1.00 95.75 286 TYR A C 1
ATOM 2322 O O . TYR A 1 286 ? -17.349 13.839 11.231 1.00 95.75 286 TYR A O 1
ATOM 2330 N N . MET A 1 287 ? -16.724 15.840 12.036 1.00 95.50 287 MET A N 1
ATOM 2331 C CA . MET A 1 287 ? -17.534 15.748 13.252 1.00 95.50 287 MET A CA 1
ATOM 2332 C C . MET A 1 287 ? -19.033 15.736 12.973 1.00 95.50 287 MET A C 1
ATOM 2334 O O . MET A 1 287 ? -19.751 15.092 13.723 1.00 95.50 287 MET A O 1
ATOM 2338 N N . SER A 1 288 ? -19.508 16.422 11.931 1.00 94.19 288 SER A N 1
ATOM 2339 C CA . SER A 1 288 ? -20.933 16.415 11.582 1.00 94.19 288 SER A CA 1
ATOM 2340 C C . SER A 1 288 ? -21.385 15.025 11.144 1.00 94.19 288 SER A C 1
ATOM 2342 O O . SER A 1 288 ? -22.323 14.492 11.723 1.00 94.19 288 SER A O 1
ATOM 2344 N N . ARG A 1 289 ? -20.637 14.382 10.236 1.00 94.88 289 ARG A N 1
ATOM 2345 C CA . ARG A 1 289 ? -20.901 12.997 9.798 1.00 94.88 289 ARG A CA 1
ATOM 2346 C C . ARG A 1 289 ? -20.875 11.996 10.952 1.00 94.88 289 ARG A C 1
ATOM 2348 O O . ARG A 1 289 ? -21.739 11.129 11.036 1.00 94.88 289 ARG A O 1
ATOM 2355 N N . PHE A 1 290 ? -19.885 12.099 11.842 1.00 97.12 290 PHE A N 1
ATOM 2356 C CA . PHE A 1 290 ? -19.828 11.228 13.019 1.00 97.12 290 PHE A CA 1
ATOM 2357 C C . PHE A 1 290 ? -20.964 11.529 14.002 1.00 97.12 290 PHE A C 1
ATOM 2359 O O . PHE A 1 290 ? -21.564 10.607 14.535 1.00 97.12 290 PHE A O 1
ATOM 2366 N N . GLY A 1 291 ? -21.290 12.805 14.209 1.00 96.88 291 GLY A N 1
ATOM 2367 C CA . GLY A 1 291 ? -22.392 13.237 15.059 1.00 96.88 291 GLY A CA 1
ATOM 2368 C C . GLY A 1 291 ? -23.742 12.700 14.588 1.00 96.88 291 GLY A C 1
ATOM 2369 O O . GLY A 1 291 ? -24.479 12.125 15.381 1.00 96.88 291 GLY A O 1
ATOM 2370 N N . GLU A 1 292 ? -24.033 12.795 13.290 1.00 95.69 292 GLU A N 1
ATOM 2371 C CA . GLU A 1 292 ? -25.210 12.170 12.668 1.00 95.69 292 GLU A CA 1
ATOM 2372 C C . GLU A 1 292 ? -25.224 10.653 12.880 1.00 95.69 292 GLU A C 1
ATOM 2374 O O . GLU A 1 292 ? -26.253 10.087 13.238 1.00 95.69 292 GLU A O 1
ATOM 2379 N N . MET A 1 293 ? -24.071 9.997 12.714 1.00 95.44 293 MET A N 1
ATOM 2380 C CA . MET A 1 293 ? -23.934 8.554 12.914 1.00 95.44 293 MET A CA 1
ATOM 2381 C C . MET A 1 293 ? -24.270 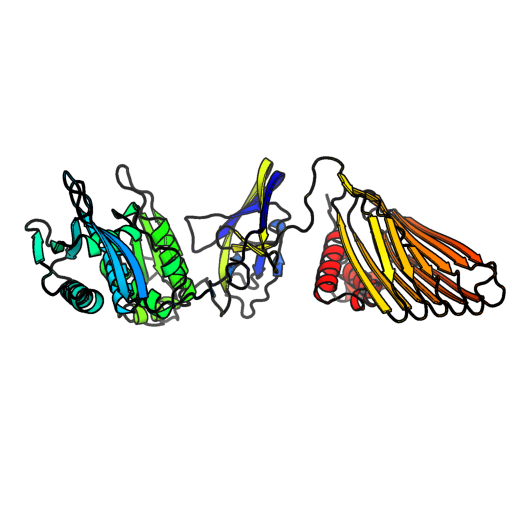8.109 14.343 1.00 95.44 293 MET A C 1
ATOM 2383 O O . MET A 1 293 ? -24.863 7.047 14.498 1.00 95.44 293 MET A O 1
ATOM 2387 N N . VAL A 1 294 ? -23.888 8.886 15.363 1.00 95.88 294 VAL A N 1
ATOM 2388 C CA . VAL A 1 294 ? -24.079 8.521 16.782 1.00 95.88 294 VAL A CA 1
ATOM 2389 C C . VAL A 1 294 ? -25.284 9.199 17.444 1.00 95.88 294 VAL A C 1
ATOM 2391 O O . VAL A 1 294 ? -25.489 9.039 18.646 1.00 95.88 294 VAL A O 1
ATOM 2394 N N . GLY A 1 295 ? -26.081 9.958 16.685 1.00 94.56 295 GLY A N 1
ATOM 2395 C CA . GLY A 1 295 ? -27.267 10.661 17.191 1.00 94.56 295 GLY A CA 1
ATOM 2396 C C . GLY A 1 295 ? -26.973 11.937 17.991 1.00 94.56 295 GLY A C 1
ATOM 2397 O O . GLY A 1 295 ? -27.823 12.395 18.747 1.00 94.56 295 GLY A O 1
ATOM 2398 N N . ILE A 1 296 ? -25.784 12.526 17.835 1.00 95.00 296 ILE A N 1
ATOM 2399 C CA . ILE A 1 296 ? -25.367 13.775 18.489 1.00 95.00 296 ILE A CA 1
ATOM 2400 C C . ILE A 1 296 ? -24.965 14.778 17.396 1.00 95.00 296 ILE A C 1
ATOM 2402 O O . ILE A 1 296 ? -23.781 14.886 17.068 1.00 95.00 296 ILE A O 1
ATOM 2406 N N . PRO A 1 297 ? -25.920 15.492 16.771 1.00 93.44 297 PRO A N 1
ATOM 2407 C CA . PRO A 1 297 ? -25.617 16.390 15.663 1.00 93.44 297 PRO A CA 1
ATOM 2408 C C . PRO A 1 297 ? -24.716 17.548 16.110 1.00 93.44 297 PRO A C 1
ATOM 2410 O O . PRO A 1 297 ? -24.897 18.137 17.175 1.00 93.44 297 PRO A O 1
ATOM 2413 N N . VAL A 1 298 ? -23.745 17.903 15.266 1.00 92.62 298 VAL A N 1
ATOM 2414 C CA . VAL A 1 298 ? -22.780 18.982 15.524 1.00 92.62 298 VAL A CA 1
ATOM 2415 C C . VAL A 1 298 ? -22.770 19.955 14.351 1.00 92.62 298 VAL A C 1
ATOM 2417 O O . VAL A 1 298 ? -22.721 19.550 13.192 1.00 92.62 298 VAL A O 1
ATOM 2420 N N . SER A 1 299 ? -22.764 21.259 14.647 1.00 89.88 299 SER A N 1
ATOM 2421 C CA . SER A 1 299 ? -22.709 22.309 13.623 1.00 89.88 299 SER A CA 1
ATOM 2422 C C . SER A 1 299 ? -21.448 22.207 12.762 1.00 89.88 299 SER A C 1
ATOM 2424 O O . SER A 1 299 ? -20.344 22.068 13.288 1.00 89.88 299 SER A O 1
ATOM 2426 N N . ASN A 1 300 ? -21.578 22.391 11.444 1.00 88.19 300 ASN A N 1
ATOM 2427 C CA . ASN A 1 300 ? -20.446 22.477 10.508 1.00 88.19 300 ASN A CA 1
ATOM 2428 C C . ASN A 1 300 ? -19.545 23.704 10.745 1.00 88.19 300 ASN A C 1
ATOM 2430 O O . ASN A 1 300 ? -18.436 23.781 10.206 1.00 88.19 300 ASN A O 1
ATOM 2434 N N . LYS A 1 301 ? -20.003 24.663 11.559 1.00 87.38 301 LYS A N 1
ATOM 2435 C CA . LYS A 1 301 ? -19.238 25.843 11.957 1.00 87.38 301 LYS A CA 1
ATOM 2436 C C . LYS A 1 301 ? -18.786 25.744 13.412 1.00 87.38 301 LYS A C 1
ATOM 2438 O O . LYS A 1 301 ? -19.485 25.210 14.266 1.00 87.38 301 LYS A O 1
ATOM 2443 N N . MET A 1 302 ? -17.618 26.308 13.688 1.00 84.06 302 MET A N 1
ATOM 2444 C CA . MET A 1 302 ? -17.070 26.504 15.026 1.00 84.06 302 MET A CA 1
ATOM 2445 C C . MET A 1 302 ? -16.407 27.884 15.072 1.00 84.06 302 MET A C 1
ATOM 2447 O O . MET A 1 302 ? -15.626 28.228 14.183 1.00 84.06 302 MET A O 1
ATOM 2451 N N . ASN A 1 303 ? -16.733 28.696 16.081 1.00 79.94 303 ASN A N 1
ATOM 2452 C CA . ASN A 1 303 ? -16.256 30.084 16.207 1.00 79.94 303 ASN A CA 1
ATOM 2453 C C . ASN A 1 303 ? -16.513 30.932 14.937 1.00 79.94 303 ASN A C 1
ATOM 2455 O O . ASN A 1 303 ? -15.630 31.646 14.463 1.00 79.94 303 ASN A O 1
ATOM 2459 N N . GLY A 1 304 ? -17.696 30.787 14.325 1.00 81.31 304 GLY A N 1
ATOM 2460 C CA . GLY A 1 304 ? -18.095 31.523 13.114 1.00 81.31 304 GLY A CA 1
ATOM 2461 C C . GLY A 1 304 ? -17.429 31.071 11.805 1.00 81.31 304 GLY A C 1
ATOM 2462 O O . GLY A 1 304 ? -17.784 31.575 10.742 1.00 81.31 304 GLY A O 1
ATOM 2463 N N . LYS A 1 305 ? -16.504 30.102 11.845 1.00 84.81 305 LYS A N 1
ATOM 2464 C CA . LYS A 1 305 ? -15.791 29.572 10.670 1.00 84.81 305 LYS A CA 1
ATOM 2465 C C . LYS A 1 305 ? -16.162 28.118 10.415 1.00 84.81 305 LYS A C 1
ATOM 2467 O O . LYS A 1 305 ? -16.536 27.406 11.342 1.00 84.81 305 LYS A O 1
ATOM 2472 N N . ASN A 1 306 ? -16.032 27.658 9.173 1.00 87.88 306 ASN A N 1
ATOM 2473 C CA . ASN A 1 306 ? -16.179 26.235 8.866 1.00 87.88 306 ASN A CA 1
ATOM 2474 C C . ASN A 1 306 ? -15.131 25.433 9.642 1.00 87.88 306 ASN A C 1
ATOM 2476 O O . ASN A 1 306 ? -13.970 25.847 9.739 1.00 87.88 306 ASN A O 1
ATOM 2480 N N . ARG A 1 307 ? -15.531 24.284 10.190 1.00 89.81 307 ARG A N 1
ATOM 2481 C CA . ARG A 1 307 ? -14.569 23.354 10.779 1.00 89.81 307 ARG A CA 1
ATOM 2482 C C . ARG A 1 307 ? -13.579 22.926 9.703 1.00 89.81 307 ARG A C 1
ATOM 2484 O O . ARG A 1 307 ? -13.975 22.562 8.605 1.00 89.81 307 ARG A O 1
ATOM 2491 N N . ALA A 1 308 ? -12.295 22.955 10.030 1.00 86.38 308 ALA A N 1
ATOM 2492 C CA . ALA A 1 308 ? -11.239 22.540 9.122 1.00 86.38 308 ALA A CA 1
ATOM 2493 C C . ALA A 1 308 ? -10.536 21.304 9.678 1.00 86.38 308 ALA A C 1
ATOM 2495 O O . ALA A 1 308 ? -10.282 21.214 10.881 1.00 86.38 308 ALA A O 1
ATOM 2496 N N . SER A 1 309 ? -10.206 20.366 8.794 1.00 89.44 309 SER A N 1
ATOM 2497 C CA . SER A 1 309 ? -9.305 19.259 9.091 1.00 89.44 309 SER A CA 1
ATOM 2498 C C . SER A 1 309 ? -8.042 19.378 8.249 1.00 89.44 309 SER A C 1
ATOM 2500 O O . SER A 1 309 ? -8.063 19.863 7.118 1.00 89.44 309 SER A O 1
ATOM 2502 N N . MET A 1 310 ? -6.925 18.923 8.810 1.00 88.31 310 MET A N 1
ATOM 2503 C CA . MET A 1 310 ? -5.684 18.755 8.057 1.00 88.31 310 MET A CA 1
ATOM 2504 C C . MET A 1 310 ? -5.671 17.471 7.223 1.00 88.31 310 MET A C 1
ATOM 2506 O O . MET A 1 310 ? -4.825 17.330 6.344 1.00 88.31 310 MET A O 1
ATOM 2510 N N . PHE A 1 311 ? -6.599 16.556 7.504 1.00 93.19 311 PHE A N 1
ATOM 2511 C CA . PHE A 1 311 ? -6.813 15.346 6.727 1.00 93.19 311 PHE A CA 1
ATOM 2512 C C . PHE A 1 311 ? -7.715 15.639 5.538 1.00 93.19 311 PHE A C 1
ATOM 2514 O O . PHE A 1 311 ? -8.626 16.467 5.617 1.00 93.19 311 PHE A O 1
ATOM 2521 N N . TYR A 1 312 ? -7.483 14.929 4.450 1.00 94.25 312 TYR A N 1
ATOM 2522 C CA . TYR A 1 312 ? -8.392 14.878 3.317 1.00 94.25 312 TYR A CA 1
ATOM 2523 C C . TYR A 1 312 ? -8.675 13.420 2.997 1.00 94.25 312 TYR A C 1
ATOM 2525 O O . TYR A 1 312 ? -7.807 12.577 3.199 1.00 94.25 312 TYR A O 1
ATOM 2533 N N . ILE A 1 313 ? -9.882 13.123 2.547 1.00 95.06 313 ILE A N 1
ATOM 2534 C CA . ILE A 1 313 ? -10.290 11.773 2.191 1.00 95.06 313 ILE A CA 1
ATOM 2535 C C . ILE A 1 313 ? -11.037 11.828 0.865 1.00 95.06 313 ILE A C 1
ATOM 2537 O O . ILE A 1 313 ? -11.888 12.699 0.679 1.00 95.06 313 ILE A O 1
ATOM 2541 N N . ASP A 1 314 ? -10.694 10.915 -0.035 1.00 94.31 314 ASP A N 1
ATOM 2542 C CA . ASP A 1 314 ? -11.430 10.658 -1.271 1.00 94.31 314 ASP A CA 1
ATOM 2543 C C . ASP A 1 314 ? -12.017 9.231 -1.256 1.00 94.31 314 ASP A C 1
ATOM 2545 O O . ASP A 1 314 ? -12.207 8.613 -0.195 1.00 94.31 314 ASP A O 1
ATOM 2549 N N . ASP A 1 315 ? -12.362 8.706 -2.428 1.00 93.25 315 ASP A N 1
ATOM 2550 C CA . ASP A 1 315 ? -12.964 7.383 -2.562 1.00 93.25 315 ASP A CA 1
ATOM 2551 C C . ASP A 1 315 ? -11.985 6.231 -2.289 1.00 93.25 315 ASP A C 1
ATOM 2553 O O . ASP A 1 315 ? -12.418 5.159 -1.853 1.00 93.25 315 ASP A O 1
ATOM 2557 N N . ASP A 1 316 ? -10.682 6.475 -2.396 1.00 94.19 316 ASP A N 1
ATOM 2558 C CA . ASP A 1 316 ? -9.647 5.445 -2.351 1.00 94.19 316 ASP A CA 1
ATOM 2559 C C . ASP A 1 316 ? -8.711 5.594 -1.147 1.00 94.19 316 ASP A C 1
ATOM 2561 O O . ASP A 1 316 ? -8.304 4.596 -0.554 1.00 94.19 316 ASP A O 1
ATOM 2565 N N . PHE A 1 317 ? -8.378 6.828 -0.759 1.00 96.25 317 PHE A N 1
ATOM 2566 C CA . PHE A 1 317 ? -7.327 7.133 0.203 1.00 96.25 317 PHE A CA 1
ATOM 2567 C C . PHE A 1 317 ? -7.737 8.189 1.229 1.00 96.25 317 PHE A C 1
ATOM 2569 O O . PHE A 1 317 ? -8.437 9.167 0.960 1.00 96.25 317 PHE A O 1
ATOM 2576 N N . LEU A 1 318 ? -7.175 8.035 2.423 1.00 96.19 318 LEU A N 1
ATOM 2577 C CA . LEU A 1 318 ? -6.977 9.106 3.385 1.00 96.19 318 LEU A CA 1
ATOM 2578 C C . LEU A 1 318 ? -5.574 9.699 3.199 1.00 96.19 318 LEU A C 1
ATOM 2580 O O . LEU A 1 318 ? -4.569 8.993 3.229 1.00 96.19 318 LEU A O 1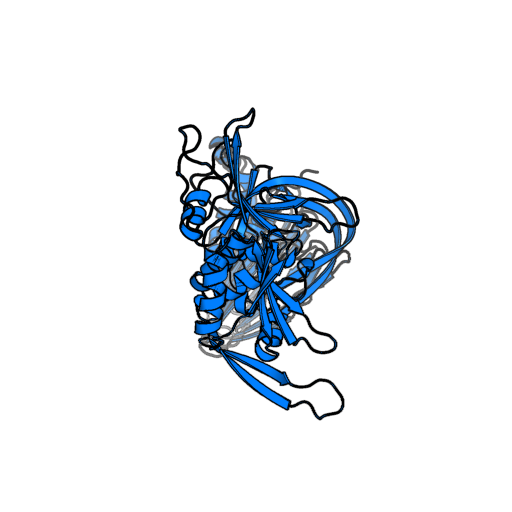
ATOM 2584 N N . TYR A 1 319 ? -5.508 11.020 3.078 1.00 96.00 319 TYR A N 1
ATOM 2585 C CA . TYR A 1 319 ? -4.277 11.790 2.956 1.00 96.00 319 TYR A CA 1
ATOM 2586 C C . TYR A 1 319 ? -3.914 12.404 4.307 1.00 96.00 319 TYR A C 1
ATOM 2588 O O . TYR A 1 319 ? -4.610 13.292 4.820 1.00 96.00 319 TYR A O 1
ATOM 2596 N N . VAL A 1 320 ? -2.802 11.945 4.883 1.00 95.31 320 VAL A N 1
ATOM 2597 C CA . VAL A 1 320 ? -2.317 12.386 6.197 1.00 95.31 320 VAL A CA 1
ATOM 2598 C C . VAL A 1 320 ? -1.036 13.210 6.068 1.00 95.31 320 VAL A C 1
ATOM 2600 O O . VAL A 1 320 ? -0.067 12.739 5.477 1.00 95.31 320 VAL A O 1
ATOM 2603 N N . PRO A 1 321 ? -0.975 14.433 6.627 1.00 95.81 321 PRO A N 1
ATOM 2604 C CA . PRO A 1 321 ? 0.248 15.225 6.574 1.00 95.81 321 PRO A CA 1
ATOM 2605 C C . PRO A 1 321 ? 1.375 14.599 7.401 1.00 95.81 321 PRO A C 1
ATOM 2607 O O . PRO A 1 321 ? 1.157 14.117 8.517 1.00 95.81 321 PRO A O 1
ATOM 2610 N N . ILE A 1 322 ? 2.601 14.706 6.904 1.00 96.44 322 ILE A N 1
ATOM 2611 C CA . ILE A 1 322 ? 3.817 14.334 7.619 1.00 96.44 322 ILE A CA 1
ATOM 2612 C C . ILE A 1 322 ? 4.085 15.358 8.726 1.00 96.44 322 ILE A C 1
ATOM 2614 O O . ILE A 1 322 ? 4.190 16.566 8.490 1.00 96.44 322 ILE A O 1
ATOM 2618 N N . LYS A 1 323 ? 4.223 14.866 9.955 1.00 95.69 323 LYS A N 1
ATOM 2619 C CA . LYS A 1 323 ? 4.557 15.652 11.145 1.00 95.69 323 LYS A CA 1
ATOM 2620 C C . LYS A 1 323 ? 6.058 15.857 11.277 1.00 95.69 323 LYS A C 1
ATOM 2622 O O . LYS A 1 323 ? 6.495 16.972 11.582 1.00 95.69 323 LYS A O 1
ATOM 2627 N N . ARG A 1 324 ? 6.833 14.791 11.082 1.00 96.31 324 ARG A N 1
ATOM 2628 C CA . ARG A 1 324 ? 8.288 14.788 11.248 1.00 96.31 324 ARG A CA 1
ATOM 2629 C C . ARG A 1 324 ? 8.917 13.675 10.415 1.00 96.31 324 ARG A C 1
ATOM 2631 O O . ARG A 1 324 ? 8.351 12.593 10.316 1.00 96.31 324 ARG A O 1
ATOM 2638 N N . ILE A 1 325 ? 10.097 13.964 9.876 1.00 96.69 325 ILE A N 1
ATOM 2639 C CA . ILE A 1 325 ? 10.988 13.003 9.229 1.00 96.69 325 ILE A CA 1
ATOM 2640 C C . ILE A 1 325 ? 12.321 13.096 9.968 1.00 96.69 325 ILE A C 1
ATOM 2642 O O . ILE A 1 325 ? 12.824 14.200 10.177 1.00 96.69 325 ILE A O 1
ATOM 2646 N N . THR A 1 326 ? 12.865 11.964 10.397 1.00 97.06 326 THR A N 1
ATOM 2647 C CA . THR A 1 326 ? 14.223 11.866 10.948 1.00 97.06 326 THR A CA 1
ATOM 2648 C C . THR A 1 326 ? 15.003 10.811 10.183 1.00 97.06 326 THR A C 1
ATOM 2650 O O . THR A 1 326 ? 14.421 9.825 9.744 1.00 97.06 326 THR A O 1
ATOM 2653 N N . LYS A 1 327 ? 16.311 11.004 10.044 1.00 95.94 327 LYS A N 1
ATOM 2654 C CA . LYS A 1 327 ? 17.227 10.082 9.369 1.00 95.94 327 LYS A CA 1
ATOM 2655 C C . LYS A 1 327 ? 18.291 9.629 10.367 1.00 95.94 327 LYS A C 1
ATOM 2657 O O . LYS A 1 327 ? 18.778 10.452 11.142 1.00 95.94 327 LYS A O 1
ATOM 2662 N N . LYS A 1 328 ? 18.642 8.345 10.341 1.00 96.06 328 LYS A N 1
ATOM 2663 C CA . LYS A 1 328 ? 19.813 7.788 11.030 1.00 96.06 328 LYS A CA 1
ATOM 2664 C C . LYS A 1 328 ? 20.539 6.823 10.099 1.00 96.06 328 LYS A C 1
ATOM 2666 O O . LYS A 1 328 ? 19.888 6.105 9.345 1.00 96.06 328 LYS A O 1
ATOM 2671 N N . GLU A 1 329 ? 21.859 6.790 10.174 1.00 95.00 329 GLU A N 1
ATOM 2672 C CA . GLU A 1 329 ? 22.644 5.749 9.516 1.00 95.00 329 GLU A CA 1
ATOM 2673 C C . GLU A 1 329 ? 22.588 4.472 10.368 1.00 95.00 329 GLU A C 1
ATOM 2675 O O . GLU A 1 329 ? 22.663 4.527 11.599 1.00 95.00 329 GLU A O 1
ATOM 2680 N N . VAL A 1 330 ? 22.399 3.326 9.725 1.00 91.81 330 VAL A N 1
ATOM 2681 C CA . VAL A 1 330 ? 22.340 2.007 10.363 1.00 91.81 330 VAL A CA 1
ATOM 2682 C C . VAL A 1 330 ? 23.289 1.049 9.661 1.00 91.81 330 VAL A C 1
ATOM 2684 O O . VAL A 1 330 ? 23.592 1.217 8.481 1.00 91.81 330 VAL A O 1
ATOM 2687 N N . ARG A 1 331 ? 23.753 0.033 10.388 1.00 90.50 331 ARG A N 1
ATOM 2688 C CA . ARG A 1 331 ? 24.593 -1.035 9.847 1.00 90.50 331 ARG A CA 1
ATOM 2689 C C . ARG A 1 331 ? 24.007 -2.378 10.231 1.00 90.50 331 ARG A C 1
ATOM 2691 O O . ARG A 1 331 ? 23.663 -2.572 11.393 1.00 90.50 331 ARG A O 1
ATOM 2698 N N . ASP A 1 332 ? 23.916 -3.249 9.238 1.00 90.44 332 ASP A N 1
ATOM 2699 C CA . ASP A 1 332 ? 23.528 -4.653 9.358 1.00 90.44 332 ASP A CA 1
ATOM 2700 C C . ASP A 1 332 ? 22.241 -4.889 10.171 1.00 90.44 332 ASP A C 1
ATOM 2702 O O . ASP A 1 332 ? 22.167 -5.752 11.043 1.00 90.44 332 ASP A O 1
ATOM 2706 N N . ILE A 1 333 ? 21.208 -4.078 9.913 1.00 90.69 333 ILE A N 1
ATOM 2707 C CA . ILE A 1 333 ? 19.888 -4.290 10.521 1.00 90.69 333 ILE A CA 1
ATOM 2708 C C . ILE A 1 333 ? 19.006 -5.143 9.603 1.00 90.69 333 ILE A C 1
ATOM 2710 O O . ILE A 1 333 ? 19.089 -5.002 8.382 1.00 90.69 333 ILE A O 1
ATOM 2714 N N . PRO A 1 334 ? 18.107 -5.977 10.147 1.00 90.12 334 PRO A N 1
ATOM 2715 C CA . PRO A 1 334 ? 17.132 -6.677 9.326 1.00 90.12 334 PRO A CA 1
ATOM 2716 C C . PRO A 1 334 ? 16.070 -5.698 8.811 1.00 90.12 334 PRO A C 1
ATOM 2718 O O . PRO A 1 334 ? 15.419 -5.002 9.597 1.00 90.12 334 PRO A O 1
ATOM 2721 N N . VAL A 1 335 ? 15.860 -5.677 7.496 1.00 87.69 335 VAL A N 1
ATOM 2722 C CA . VAL A 1 335 ? 14.703 -5.034 6.859 1.00 87.69 335 VAL A CA 1
ATOM 2723 C C . VAL A 1 335 ? 13.829 -6.084 6.193 1.00 87.69 335 VAL A C 1
ATOM 2725 O O . VAL A 1 335 ? 14.312 -7.137 5.779 1.00 87.69 335 VAL A O 1
ATOM 2728 N N . TYR A 1 336 ? 12.533 -5.800 6.120 1.00 86.44 336 TYR A N 1
ATOM 2729 C CA . TYR A 1 336 ? 11.525 -6.735 5.638 1.00 86.44 336 TYR A CA 1
ATOM 2730 C C . TYR A 1 336 ? 10.964 -6.241 4.311 1.00 86.44 336 TYR A C 1
ATOM 2732 O O . TYR A 1 336 ? 10.608 -5.066 4.199 1.00 86.44 336 TYR A O 1
ATOM 2740 N N . ASP A 1 337 ? 10.848 -7.148 3.349 1.00 81.38 337 ASP A N 1
ATOM 2741 C CA . ASP A 1 337 ? 10.165 -6.914 2.079 1.00 81.38 337 ASP A CA 1
ATOM 2742 C C . ASP A 1 337 ? 9.135 -8.025 1.842 1.00 81.38 337 ASP A C 1
ATOM 2744 O O . ASP A 1 337 ? 9.311 -9.167 2.283 1.00 81.38 337 ASP A O 1
ATOM 2748 N N . ILE A 1 338 ? 8.022 -7.687 1.201 1.00 82.06 338 ILE A N 1
ATOM 2749 C CA . ILE A 1 338 ? 6.884 -8.586 1.025 1.00 82.06 338 ILE A CA 1
ATOM 2750 C C . ILE A 1 338 ? 6.430 -8.524 -0.425 1.00 82.06 338 ILE A C 1
ATOM 2752 O O . ILE A 1 338 ? 6.068 -7.474 -0.941 1.00 82.06 338 ILE A O 1
ATOM 2756 N N . SER A 1 339 ? 6.384 -9.671 -1.093 1.00 79.88 339 SER A N 1
ATOM 2757 C CA . SER A 1 339 ? 5.828 -9.762 -2.439 1.00 79.88 339 SER A CA 1
ATOM 2758 C C . SER A 1 339 ? 4.348 -10.130 -2.384 1.00 79.88 339 SER A C 1
ATOM 2760 O O . SER A 1 339 ? 3.957 -11.150 -1.807 1.00 79.88 339 SER A O 1
ATOM 2762 N N . VAL A 1 340 ? 3.534 -9.263 -2.982 1.00 78.44 340 VAL A N 1
ATOM 2763 C CA . VAL A 1 340 ? 2.076 -9.375 -3.069 1.00 78.44 340 VAL A CA 1
ATOM 2764 C C . VAL A 1 340 ? 1.690 -9.553 -4.533 1.00 78.44 340 VAL A C 1
ATOM 2766 O O . VAL A 1 340 ? 2.314 -8.948 -5.406 1.00 78.44 340 VAL A O 1
ATOM 2769 N N . GLU A 1 341 ? 0.698 -10.402 -4.792 1.00 71.06 341 GLU A N 1
ATOM 2770 C CA . GLU A 1 341 ? 0.177 -10.672 -6.139 1.00 71.06 341 GLU A CA 1
ATOM 2771 C C . GLU A 1 341 ? -0.297 -9.386 -6.853 1.00 71.06 341 GLU A C 1
ATOM 2773 O O . GLU A 1 341 ? -0.758 -8.435 -6.213 1.00 71.06 341 GLU A O 1
ATOM 2778 N N . ASP A 1 342 ? -0.205 -9.391 -8.187 1.00 62.62 342 ASP A N 1
ATOM 2779 C CA . ASP A 1 342 ? -0.682 -8.386 -9.154 1.00 62.62 342 ASP A CA 1
ATOM 2780 C C . ASP A 1 342 ? -0.040 -6.987 -9.105 1.00 62.62 342 ASP A C 1
ATOM 2782 O O . ASP A 1 342 ? 0.415 -6.485 -10.130 1.00 62.62 342 ASP A O 1
ATOM 2786 N N . LEU A 1 343 ? -0.036 -6.326 -7.945 1.00 60.97 343 LEU A N 1
ATOM 2787 C CA . LEU A 1 343 ? 0.195 -4.877 -7.850 1.00 60.97 343 LEU A CA 1
ATOM 2788 C C . LEU A 1 343 ? 1.568 -4.498 -7.284 1.00 60.97 343 LEU A C 1
ATOM 2790 O O . LEU A 1 343 ? 1.942 -3.334 -7.369 1.00 60.97 343 LEU A O 1
ATOM 2794 N N . HIS A 1 344 ? 2.312 -5.441 -6.687 1.00 73.94 344 HIS A N 1
ATOM 2795 C CA . HIS A 1 344 ? 3.592 -5.185 -5.997 1.00 73.94 344 HIS A CA 1
ATOM 2796 C C . HIS A 1 344 ? 3.564 -3.997 -5.001 1.00 73.94 344 HIS A C 1
ATOM 2798 O O . HIS A 1 344 ? 4.605 -3.443 -4.642 1.00 73.94 344 HIS A O 1
ATOM 2804 N N . THR A 1 345 ? 2.373 -3.621 -4.520 1.00 85.69 345 THR A N 1
ATOM 2805 C CA . THR A 1 345 ? 2.144 -2.617 -3.478 1.00 85.69 345 THR A CA 1
ATOM 2806 C C . THR A 1 345 ? 1.645 -3.281 -2.206 1.00 85.69 345 THR A C 1
ATOM 2808 O O . THR A 1 345 ? 0.944 -4.296 -2.226 1.00 85.69 345 THR A O 1
ATOM 2811 N N . TYR A 1 346 ? 1.972 -2.686 -1.065 1.00 88.25 346 TYR A N 1
ATOM 2812 C CA . TYR A 1 346 ? 1.460 -3.133 0.222 1.00 88.25 346 TYR A CA 1
ATOM 2813 C C . TYR A 1 346 ? 1.344 -1.977 1.210 1.00 88.25 346 TYR A C 1
ATOM 2815 O O . TYR A 1 346 ? 1.868 -0.885 1.006 1.00 88.25 346 TYR A O 1
ATOM 2823 N N . VAL A 1 347 ? 0.611 -2.207 2.296 1.00 89.62 347 VAL A N 1
ATOM 2824 C CA . VAL A 1 347 ? 0.450 -1.229 3.372 1.00 89.62 347 VAL A CA 1
ATOM 2825 C C . VAL A 1 347 ? 1.428 -1.537 4.498 1.00 89.62 347 VAL A C 1
ATOM 2827 O O . VAL A 1 347 ? 1.290 -2.547 5.188 1.00 89.62 347 VAL A O 1
ATOM 2830 N N . ALA A 1 348 ? 2.377 -0.631 4.725 1.00 88.62 348 ALA A N 1
ATOM 2831 C CA . ALA A 1 348 ? 3.328 -0.677 5.827 1.00 88.62 348 ALA A CA 1
ATOM 2832 C C . ALA A 1 348 ? 3.052 0.476 6.794 1.00 88.62 348 ALA A C 1
ATOM 2834 O O . ALA A 1 348 ? 2.976 1.639 6.408 1.00 88.62 348 ALA A O 1
ATOM 2835 N N . ALA A 1 349 ? 2.863 0.159 8.074 1.00 87.69 349 ALA A N 1
ATOM 2836 C CA . ALA A 1 349 ? 2.518 1.146 9.097 1.00 87.69 349 ALA A CA 1
ATOM 2837 C C . ALA A 1 349 ? 1.301 2.041 8.756 1.00 87.69 349 ALA A C 1
ATOM 2839 O O . ALA A 1 349 ? 1.249 3.213 9.128 1.00 87.69 349 ALA A O 1
ATOM 2840 N N . GLY A 1 350 ? 0.322 1.475 8.041 1.00 87.12 350 GLY A N 1
ATOM 2841 C CA . GLY A 1 350 ? -0.871 2.179 7.568 1.00 87.12 350 GLY A CA 1
ATOM 2842 C C . GLY A 1 350 ? -0.662 2.999 6.293 1.00 87.12 350 GLY A C 1
ATOM 2843 O O . GLY A 1 350 ? -1.626 3.557 5.794 1.00 87.12 350 GLY A O 1
ATOM 2844 N N . VAL A 1 351 ? 0.552 3.064 5.747 1.00 91.00 351 VAL A N 1
ATOM 2845 C CA . VAL A 1 351 ? 0.889 3.849 4.554 1.00 91.00 351 VAL A CA 1
ATOM 2846 C C . VAL A 1 351 ? 1.125 2.932 3.359 1.00 91.00 351 VAL A C 1
ATOM 2848 O O . VAL A 1 351 ? 1.708 1.859 3.502 1.00 91.00 351 VAL A O 1
ATOM 2851 N N . THR A 1 352 ? 0.695 3.364 2.178 1.00 88.62 352 THR A N 1
ATOM 2852 C CA . THR A 1 352 ? 0.941 2.659 0.916 1.00 88.62 352 THR A CA 1
ATOM 2853 C C . THR A 1 352 ? 2.409 2.756 0.485 1.00 88.62 352 THR A C 1
ATOM 2855 O O . THR A 1 352 ? 2.933 3.853 0.261 1.00 88.62 352 THR A O 1
ATOM 2858 N N . VAL A 1 353 ? 3.050 1.605 0.304 1.00 89.31 353 VAL A N 1
ATOM 2859 C CA . VAL A 1 353 ? 4.428 1.456 -0.180 1.00 89.31 353 VAL A CA 1
ATOM 2860 C C . VAL A 1 353 ? 4.492 0.505 -1.382 1.00 89.31 353 VAL A C 1
ATOM 2862 O O . VAL A 1 353 ? 3.535 -0.225 -1.651 1.00 89.31 353 VAL A O 1
ATOM 2865 N N . HIS A 1 354 ? 5.591 0.554 -2.132 1.00 83.25 354 HIS A N 1
ATOM 2866 C CA . HIS A 1 354 ? 5.830 -0.285 -3.311 1.00 83.25 354 HIS A CA 1
ATOM 2867 C C . HIS A 1 354 ? 7.091 -1.127 -3.114 1.00 83.25 354 HIS A C 1
ATOM 2869 O O . HIS A 1 354 ? 8.060 -0.648 -2.523 1.00 83.25 354 HIS A O 1
ATOM 2875 N N . ASN A 1 355 ? 7.116 -2.336 -3.673 1.00 70.56 355 ASN A N 1
ATOM 2876 C CA . ASN A 1 355 ? 8.311 -3.179 -3.660 1.00 70.56 355 ASN A CA 1
ATOM 2877 C C . ASN A 1 355 ? 9.485 -2.485 -4.358 1.00 70.56 355 ASN A C 1
ATOM 2879 O O . ASN A 1 355 ? 9.319 -1.792 -5.365 1.00 70.56 355 ASN A O 1
ATOM 2883 N N . CYS A 1 356 ? 10.692 -2.669 -3.831 1.00 60.12 356 CYS A N 1
ATOM 2884 C CA . CYS A 1 356 ? 11.895 -2.166 -4.481 1.00 60.12 356 CYS A CA 1
ATOM 2885 C C . CYS A 1 356 ? 12.301 -3.148 -5.589 1.00 60.12 356 CYS A C 1
ATOM 2887 O O . CYS A 1 356 ? 12.624 -4.296 -5.300 1.00 60.12 356 CYS A O 1
ATOM 2889 N N . SER A 1 357 ? 12.318 -2.708 -6.849 1.00 48.03 357 SER A N 1
ATOM 2890 C CA . SER A 1 357 ? 12.627 -3.562 -8.010 1.00 48.03 357 SER A CA 1
ATOM 2891 C C . SER A 1 357 ? 14.084 -4.057 -8.069 1.00 48.03 357 SER A C 1
ATOM 2893 O O . SER A 1 357 ? 14.419 -4.831 -8.959 1.00 48.03 357 SER A O 1
ATOM 2895 N N . ALA A 1 358 ? 14.962 -3.646 -7.144 1.00 41.59 358 ALA A N 1
ATOM 2896 C CA . ALA A 1 358 ? 16.327 -4.163 -7.062 1.00 41.59 358 ALA A CA 1
ATOM 2897 C C . ALA A 1 358 ? 16.843 -4.212 -5.604 1.00 41.59 358 ALA A C 1
ATOM 2899 O O . ALA A 1 358 ? 17.026 -3.160 -4.982 1.00 41.59 358 ALA A O 1
ATOM 2900 N N . PRO A 1 359 ? 17.125 -5.404 -5.046 1.00 39.94 359 PRO A N 1
ATOM 2901 C CA . PRO A 1 359 ? 17.914 -5.534 -3.827 1.00 39.94 359 PRO A CA 1
ATOM 2902 C C . PRO A 1 359 ? 19.350 -5.040 -4.074 1.00 39.94 359 PRO A C 1
ATOM 2904 O O . PRO A 1 359 ? 20.023 -5.492 -5.001 1.00 39.94 359 PRO A O 1
ATOM 2907 N N . GLN A 1 360 ? 19.851 -4.123 -3.241 1.00 38.84 360 GLN A N 1
ATOM 2908 C CA . GLN A 1 360 ? 21.289 -3.853 -3.166 1.00 38.84 360 GLN A CA 1
ATOM 2909 C C . GLN A 1 360 ? 21.946 -4.997 -2.392 1.00 38.84 360 GLN A C 1
ATOM 2911 O O . GLN A 1 360 ? 21.928 -5.017 -1.164 1.00 38.84 360 GLN A O 1
ATOM 2916 N N . TYR A 1 361 ? 22.506 -5.973 -3.103 1.00 41.25 361 TYR A N 1
ATOM 2917 C CA . TYR A 1 361 ? 23.350 -6.987 -2.475 1.00 41.25 361 TYR A CA 1
ATOM 2918 C C . TYR A 1 361 ? 24.638 -6.325 -1.965 1.00 41.25 361 TYR A C 1
ATOM 2920 O O . TYR A 1 361 ? 25.165 -5.430 -2.614 1.00 41.25 361 TYR A O 1
ATOM 2928 N N . SER A 1 362 ? 25.156 -6.728 -0.807 1.00 43.25 362 SER A N 1
ATOM 2929 C CA . SER A 1 362 ? 26.449 -6.249 -0.288 1.00 43.25 362 SER A CA 1
ATOM 2930 C C . SER A 1 362 ? 27.646 -6.992 -0.899 1.00 43.25 362 SER A C 1
ATOM 2932 O O . SER A 1 362 ? 28.763 -6.482 -0.884 1.00 43.25 362 SER A O 1
ATOM 2934 N N . ALA A 1 363 ? 27.413 -8.170 -1.482 1.00 55.88 363 ALA A N 1
ATOM 2935 C CA . ALA A 1 363 ? 28.395 -8.956 -2.224 1.00 55.88 363 ALA A CA 1
ATOM 2936 C C . ALA A 1 363 ? 28.175 -8.815 -3.737 1.00 55.88 363 ALA A C 1
ATOM 2938 O O . ALA A 1 363 ? 27.038 -8.651 -4.179 1.00 55.88 363 ALA A O 1
ATOM 2939 N N . ASN A 1 364 ? 29.249 -8.898 -4.531 1.00 69.19 364 ASN A N 1
ATOM 2940 C CA . ASN A 1 364 ? 29.138 -8.983 -5.990 1.00 69.19 364 ASN A CA 1
ATOM 2941 C C . ASN A 1 364 ? 28.206 -10.142 -6.367 1.00 69.19 364 ASN A C 1
ATOM 2943 O O . ASN A 1 364 ? 28.385 -11.259 -5.881 1.00 69.19 364 ASN A O 1
ATOM 2947 N N . SER A 1 365 ? 27.224 -9.870 -7.221 1.00 76.31 365 SER A N 1
ATOM 2948 C CA . SER A 1 365 ? 26.222 -10.850 -7.645 1.00 76.31 365 SER A CA 1
ATOM 2949 C C . SER A 1 365 ? 26.424 -11.202 -9.115 1.00 76.31 365 SER A C 1
ATOM 2951 O O . SER A 1 365 ? 26.796 -10.344 -9.913 1.00 76.31 365 SER A O 1
ATOM 2953 N N . LEU A 1 366 ? 26.192 -12.460 -9.486 1.00 85.25 366 LEU A N 1
ATOM 2954 C CA . LEU A 1 366 ? 26.215 -12.912 -10.875 1.00 85.25 366 LEU A CA 1
ATOM 2955 C C . LEU A 1 366 ? 24.803 -13.329 -11.283 1.00 85.25 366 LEU A C 1
ATOM 2957 O O . LEU A 1 366 ? 24.240 -14.268 -10.724 1.00 85.25 366 LEU A O 1
ATOM 2961 N N . HIS A 1 367 ? 24.266 -12.665 -12.298 1.00 84.88 367 HIS A N 1
ATOM 2962 C CA . HIS A 1 367 ? 23.058 -13.076 -12.992 1.00 84.88 367 HIS A CA 1
ATOM 2963 C C . HIS A 1 367 ? 23.448 -13.660 -14.352 1.00 84.88 367 HIS A C 1
ATOM 2965 O O . HIS A 1 367 ? 23.969 -12.951 -15.209 1.00 84.88 367 HIS A O 1
ATOM 2971 N N . ALA A 1 368 ? 23.223 -14.962 -14.532 1.00 90.06 368 ALA A N 1
ATOM 2972 C CA . ALA A 1 368 ? 23.529 -15.688 -15.762 1.00 90.06 368 ALA A CA 1
ATOM 2973 C C . ALA A 1 368 ? 22.289 -16.452 -16.250 1.00 90.06 368 ALA A C 1
ATOM 2975 O O . ALA A 1 368 ? 22.137 -17.653 -16.034 1.00 90.06 368 ALA A O 1
ATOM 2976 N N . GLY A 1 369 ? 21.361 -15.722 -16.859 1.00 85.62 369 GLY A N 1
ATOM 2977 C CA . GLY A 1 369 ? 20.120 -16.243 -17.415 1.00 85.62 369 GLY A CA 1
ATOM 2978 C C . GLY A 1 369 ? 20.295 -16.854 -18.807 1.00 85.62 369 GLY A C 1
ATOM 2979 O O . GLY A 1 369 ? 21.081 -16.378 -19.632 1.00 85.62 369 GLY A O 1
ATOM 2980 N N . CYS A 1 370 ? 19.501 -17.888 -19.087 1.00 92.44 370 CYS A N 1
ATOM 2981 C CA . CYS A 1 370 ? 19.374 -18.495 -20.408 1.00 92.44 370 CYS A CA 1
ATOM 2982 C C . CYS A 1 370 ? 17.919 -18.409 -20.882 1.00 92.44 370 CYS A C 1
ATOM 2984 O O . CYS A 1 370 ? 17.005 -18.758 -20.136 1.00 92.44 370 CYS A O 1
ATOM 2986 N N . VAL A 1 371 ? 17.704 -17.952 -22.115 1.00 93.69 371 VAL A N 1
ATOM 2987 C CA . VAL A 1 371 ? 16.383 -17.917 -22.755 1.00 93.69 371 VAL A CA 1
ATOM 2988 C C . VAL A 1 371 ? 16.475 -18.569 -24.126 1.00 93.69 371 VAL A C 1
ATOM 2990 O O . VAL A 1 371 ? 17.252 -18.126 -24.974 1.00 93.69 371 VAL A O 1
ATOM 2993 N N . GLU A 1 372 ? 15.634 -19.572 -24.358 1.00 96.75 372 GLU A N 1
ATOM 2994 C CA . GLU A 1 372 ? 15.474 -20.231 -25.651 1.00 96.75 372 GLU A CA 1
ATOM 2995 C C . GLU A 1 372 ? 14.031 -20.099 -26.136 1.00 96.75 372 GLU A C 1
ATOM 2997 O O . GLU A 1 372 ? 13.086 -20.423 -25.420 1.00 96.75 372 GLU A O 1
ATOM 3002 N N . ILE A 1 373 ? 13.858 -19.603 -27.360 1.00 96.44 373 ILE A N 1
ATOM 3003 C CA . ILE A 1 373 ? 12.552 -19.353 -27.974 1.00 96.44 373 ILE A CA 1
ATOM 3004 C C . ILE A 1 373 ? 12.470 -20.113 -29.295 1.00 96.44 373 ILE A C 1
ATOM 3006 O O . ILE A 1 373 ? 13.378 -20.054 -30.123 1.00 96.44 373 ILE A O 1
ATOM 3010 N N . PHE A 1 374 ? 11.354 -20.797 -29.528 1.00 97.75 374 PHE A N 1
ATOM 3011 C CA . PHE A 1 374 ? 11.086 -21.509 -30.776 1.00 97.75 374 PHE A CA 1
ATOM 3012 C C . PHE A 1 374 ? 9.825 -20.935 -31.420 1.00 97.75 374 PHE A C 1
ATOM 3014 O O . PHE A 1 374 ? 8.710 -21.282 -31.035 1.00 97.75 374 PHE A O 1
ATOM 3021 N N . VAL A 1 375 ? 9.999 -20.055 -32.404 1.00 97.56 375 VAL A N 1
ATOM 3022 C CA . VAL A 1 375 ? 8.892 -19.419 -33.125 1.00 97.56 375 VAL A CA 1
ATOM 3023 C C . VAL A 1 375 ? 8.505 -20.315 -34.296 1.00 97.56 375 VAL A C 1
ATOM 3025 O O . VAL A 1 375 ? 9.243 -20.415 -35.274 1.00 97.56 375 VAL A O 1
ATOM 3028 N N . LYS A 1 376 ? 7.370 -21.007 -34.168 1.00 98.12 376 LYS A N 1
ATOM 3029 C CA . LYS A 1 376 ? 6.854 -21.953 -35.172 1.00 98.12 376 LYS A CA 1
ATOM 3030 C C . LYS A 1 376 ? 6.304 -21.239 -36.402 1.00 98.12 376 LYS A C 1
ATOM 3032 O O . LYS A 1 376 ? 6.103 -20.031 -36.356 1.00 98.12 376 LYS A O 1
ATOM 3037 N N . LYS A 1 377 ? 6.085 -21.986 -37.489 1.00 98.06 377 LYS A N 1
ATOM 3038 C CA . LYS A 1 377 ? 5.607 -21.478 -38.786 1.00 98.06 377 LYS A CA 1
ATOM 3039 C C . LYS A 1 377 ? 4.379 -20.572 -38.631 1.00 98.06 377 LYS A C 1
ATOM 3041 O O . LYS A 1 377 ? 3.452 -20.928 -37.905 1.00 98.06 377 LYS A O 1
ATOM 3046 N N . ASN A 1 378 ? 4.378 -19.436 -39.330 1.00 97.12 378 ASN A N 1
ATOM 3047 C CA . ASN A 1 378 ? 3.330 -18.405 -39.299 1.00 97.12 378 ASN A CA 1
ATOM 3048 C C . ASN A 1 378 ? 3.054 -17.792 -37.907 1.00 97.12 378 ASN A C 1
ATOM 3050 O O . ASN A 1 378 ? 1.995 -17.200 -37.696 1.00 97.12 378 ASN A O 1
ATOM 3054 N N . ALA A 1 379 ? 3.965 -17.938 -36.941 1.00 97.25 379 ALA A N 1
ATOM 3055 C CA . ALA A 1 379 ? 3.790 -17.398 -35.595 1.00 97.25 379 ALA A CA 1
ATOM 3056 C C . ALA A 1 379 ? 4.527 -16.067 -35.404 1.00 97.25 379 ALA A C 1
ATOM 3058 O O . ALA A 1 379 ? 5.540 -15.777 -36.044 1.00 97.25 379 ALA A O 1
ATOM 3059 N N . ARG A 1 380 ? 4.037 -15.274 -34.450 1.00 97.12 380 ARG A N 1
ATOM 3060 C CA . ARG A 1 380 ? 4.674 -14.044 -33.979 1.00 97.12 380 ARG A CA 1
ATOM 3061 C C . ARG A 1 380 ? 4.991 -14.181 -32.496 1.00 97.12 380 ARG A C 1
ATOM 3063 O O . ARG A 1 380 ? 4.114 -14.554 -31.723 1.00 97.12 380 ARG A O 1
ATOM 3070 N N . MET A 1 381 ? 6.218 -13.853 -32.106 1.00 96.31 381 MET A N 1
ATOM 3071 C CA . MET A 1 381 ? 6.651 -13.833 -30.711 1.00 96.31 381 MET A CA 1
ATOM 3072 C C . MET A 1 381 ? 7.339 -12.511 -30.393 1.00 96.31 381 MET A C 1
ATOM 3074 O O . MET A 1 381 ? 8.305 -12.141 -31.057 1.00 96.31 381 MET A O 1
ATOM 3078 N N . ARG A 1 382 ? 6.877 -11.839 -29.337 1.00 93.94 382 ARG A N 1
ATOM 3079 C CA . ARG A 1 382 ? 7.506 -10.636 -28.791 1.00 93.94 382 ARG A CA 1
ATOM 3080 C C . ARG A 1 382 ? 8.037 -10.933 -27.396 1.00 93.94 382 ARG A C 1
ATOM 3082 O O . ARG A 1 382 ? 7.291 -11.370 -26.526 1.00 93.94 382 ARG A O 1
ATOM 3089 N N . TYR A 1 383 ? 9.324 -10.684 -27.193 1.00 93.25 383 TYR A N 1
ATOM 3090 C CA . TYR A 1 383 ? 9.996 -10.783 -25.905 1.00 93.25 383 TYR A CA 1
ATOM 3091 C C . TYR A 1 383 ? 10.416 -9.384 -25.455 1.00 93.25 383 TYR A C 1
ATOM 3093 O O . TYR A 1 383 ? 11.315 -8.779 -26.044 1.00 93.25 383 TYR A O 1
ATOM 3101 N N . SER A 1 384 ? 9.768 -8.886 -24.402 1.00 88.50 384 SER A N 1
ATOM 3102 C CA . SER A 1 384 ? 10.054 -7.583 -23.802 1.00 88.50 384 SER A CA 1
ATOM 3103 C C . SER A 1 384 ? 10.795 -7.751 -22.475 1.00 88.50 384 SER A C 1
ATOM 3105 O O . SER A 1 384 ? 10.398 -8.561 -21.643 1.00 88.50 384 SER A O 1
ATOM 3107 N N . SER A 1 385 ? 11.881 -7.003 -22.278 1.00 85.75 385 SER A N 1
ATOM 3108 C CA . SER A 1 385 ? 12.764 -7.126 -21.112 1.00 85.75 385 SER A CA 1
ATOM 3109 C C . SER A 1 385 ? 13.197 -5.745 -20.634 1.00 85.75 385 SER A C 1
ATOM 3111 O O . SER A 1 385 ? 13.944 -5.071 -21.336 1.00 85.75 385 SER A O 1
ATOM 3113 N N . VAL A 1 386 ? 12.777 -5.334 -19.442 1.00 84.88 386 VAL A N 1
ATOM 3114 C CA . VAL A 1 386 ? 13.326 -4.152 -18.764 1.00 84.88 386 VAL A CA 1
ATOM 3115 C C . VAL A 1 386 ? 14.095 -4.659 -17.555 1.00 84.88 386 VAL A C 1
ATOM 3117 O O . VAL A 1 386 ? 13.503 -5.214 -16.634 1.00 84.88 386 VAL A O 1
ATOM 3120 N N . GLU A 1 387 ? 15.418 -4.552 -17.599 1.00 84.00 387 GLU A N 1
ATOM 3121 C CA . GLU A 1 387 ? 16.307 -5.053 -16.552 1.00 84.00 387 GLU A CA 1
ATOM 3122 C C . GLU A 1 387 ? 17.013 -3.869 -15.887 1.00 84.00 387 GLU A C 1
ATOM 3124 O O . GLU A 1 387 ? 17.680 -3.083 -16.559 1.00 84.00 387 GLU A O 1
ATOM 3129 N N . ASN A 1 388 ? 16.857 -3.762 -14.564 1.00 83.50 388 ASN A N 1
ATOM 3130 C CA . ASN A 1 388 ? 17.564 -2.800 -13.727 1.00 83.50 388 ASN A CA 1
ATOM 3131 C C . ASN A 1 388 ? 18.249 -3.518 -12.567 1.00 83.50 388 ASN A C 1
ATOM 3133 O O . ASN A 1 388 ? 17.602 -3.887 -11.587 1.00 83.50 388 ASN A O 1
ATOM 3137 N N . TRP A 1 389 ? 19.557 -3.726 -12.677 1.00 83.56 389 TRP A N 1
ATOM 3138 C CA . TRP A 1 389 ? 20.319 -4.460 -11.668 1.00 83.56 389 TRP A CA 1
ATOM 3139 C C . TRP A 1 389 ? 21.084 -3.529 -10.730 1.00 83.56 389 TRP A C 1
ATOM 3141 O O . TRP A 1 389 ? 21.471 -2.420 -11.096 1.00 83.56 389 TRP A O 1
ATOM 3151 N N . SER A 1 390 ? 21.399 -4.001 -9.524 1.00 78.69 390 SER A N 1
ATOM 3152 C CA . SER A 1 390 ? 22.324 -3.288 -8.642 1.00 78.69 390 SER A CA 1
ATOM 3153 C C . SER A 1 390 ? 23.707 -3.134 -9.300 1.00 78.69 390 SER A C 1
ATOM 3155 O O . SER A 1 390 ? 24.156 -4.006 -10.046 1.00 78.69 390 SER A O 1
ATOM 3157 N N . LYS A 1 391 ? 24.424 -2.040 -9.005 1.00 82.88 391 LYS A N 1
ATOM 3158 C CA . LYS A 1 391 ? 25.722 -1.704 -9.638 1.00 82.88 391 LYS A CA 1
ATOM 3159 C C . LYS A 1 391 ? 26.859 -2.698 -9.354 1.00 82.88 391 LYS A C 1
ATOM 3161 O O . LYS A 1 391 ? 27.909 -2.626 -9.973 1.00 82.88 391 LYS A O 1
ATOM 3166 N N . ASN A 1 392 ? 26.659 -3.633 -8.432 1.00 79.56 392 ASN A N 1
ATOM 3167 C CA . ASN A 1 392 ? 27.581 -4.728 -8.126 1.00 79.56 392 ASN A CA 1
ATOM 3168 C C . ASN A 1 392 ? 27.164 -6.075 -8.747 1.00 79.56 392 ASN A C 1
ATOM 3170 O O . ASN A 1 392 ? 27.734 -7.113 -8.409 1.00 79.56 392 ASN A O 1
ATOM 3174 N N . THR A 1 393 ? 26.160 -6.077 -9.627 1.00 83.75 393 THR A N 1
ATOM 3175 C CA . THR A 1 393 ? 25.724 -7.270 -10.357 1.00 83.75 393 THR A CA 1
ATOM 3176 C C . THR A 1 393 ? 26.416 -7.364 -11.715 1.00 83.75 393 THR A C 1
ATOM 3178 O O . THR A 1 393 ? 26.465 -6.386 -12.463 1.00 83.75 393 THR A O 1
ATOM 3181 N N . TYR A 1 394 ? 26.901 -8.555 -12.053 1.00 90.25 394 TYR A N 1
ATOM 3182 C CA . TYR A 1 394 ? 27.335 -8.945 -13.392 1.00 90.25 394 TYR A CA 1
ATOM 3183 C C . TYR A 1 394 ? 26.156 -9.608 -14.110 1.00 90.25 394 TYR A C 1
ATOM 3185 O O . TYR A 1 394 ? 25.686 -10.656 -13.673 1.00 90.25 394 TYR A O 1
ATOM 3193 N N . ASN A 1 395 ? 25.667 -9.000 -15.189 1.00 92.19 395 ASN A N 1
ATOM 3194 C CA . ASN A 1 395 ? 24.548 -9.495 -15.990 1.00 92.19 395 ASN A CA 1
ATOM 3195 C C . ASN A 1 395 ? 25.069 -10.164 -17.273 1.00 92.19 395 ASN A C 1
ATOM 3197 O O . ASN A 1 395 ? 25.368 -9.489 -18.259 1.00 92.19 395 ASN A O 1
ATOM 3201 N N . LEU A 1 396 ? 25.210 -11.489 -17.258 1.00 92.81 396 LEU A N 1
ATOM 3202 C CA . LEU A 1 396 ? 25.797 -12.286 -18.338 1.00 92.81 396 LEU A CA 1
ATOM 3203 C C . LEU A 1 396 ? 24.739 -13.220 -18.941 1.00 92.81 396 LEU A C 1
ATOM 3205 O O . LEU A 1 396 ? 24.717 -14.425 -18.690 1.00 92.81 396 LEU A O 1
ATOM 3209 N N . ASN A 1 397 ? 23.841 -12.650 -19.741 1.00 89.50 397 ASN A N 1
ATOM 3210 C CA . ASN A 1 397 ? 22.648 -13.338 -20.227 1.00 89.50 397 ASN A CA 1
ATOM 3211 C C . ASN A 1 397 ? 22.820 -13.884 -21.653 1.00 89.50 397 ASN A C 1
ATOM 3213 O O . ASN A 1 397 ? 23.268 -13.191 -22.569 1.00 89.50 397 ASN A O 1
ATOM 3217 N N . THR A 1 398 ? 22.374 -15.124 -21.874 1.00 92.38 398 THR A N 1
ATOM 3218 C CA . THR A 1 398 ? 22.318 -15.752 -23.202 1.00 92.38 398 THR A CA 1
ATOM 3219 C C . THR A 1 398 ? 20.869 -15.915 -23.642 1.00 92.38 398 THR A C 1
ATOM 3221 O O . THR A 1 398 ? 20.118 -16.686 -23.056 1.00 92.38 398 THR A O 1
ATOM 3224 N N . LYS A 1 399 ? 20.465 -15.209 -24.702 1.00 96.88 399 LYS A N 1
ATOM 3225 C CA . LYS A 1 399 ? 19.109 -15.297 -25.266 1.00 96.88 399 LYS A CA 1
ATOM 3226 C C . LYS A 1 399 ? 19.184 -15.731 -26.730 1.00 96.88 399 LYS A C 1
ATOM 3228 O O . LYS A 1 399 ? 19.993 -15.190 -27.490 1.00 96.88 399 LYS A O 1
ATOM 3233 N N . ARG A 1 400 ? 18.378 -16.713 -27.138 1.00 98.06 400 ARG A N 1
ATOM 3234 C CA . ARG A 1 400 ? 18.361 -17.247 -28.507 1.00 98.06 400 ARG A CA 1
ATOM 3235 C C . ARG A 1 400 ? 16.949 -17.600 -28.961 1.00 98.06 400 ARG A C 1
ATOM 3237 O O . ARG A 1 400 ? 16.197 -18.216 -28.220 1.00 98.06 400 ARG A O 1
ATOM 3244 N N . ALA A 1 401 ? 16.630 -17.267 -30.205 1.00 98.25 401 ALA A N 1
ATOM 3245 C CA . ALA A 1 401 ? 15.412 -17.664 -30.887 1.00 98.25 401 ALA A CA 1
ATOM 3246 C C . ALA A 1 401 ? 15.724 -18.458 -32.159 1.00 98.25 401 ALA A C 1
ATOM 3248 O O . ALA A 1 401 ? 16.618 -18.101 -32.928 1.00 98.25 401 ALA A O 1
ATOM 3249 N N . MET A 1 402 ? 14.947 -19.509 -32.391 1.00 98.44 402 MET A N 1
ATOM 3250 C CA . MET A 1 402 ? 14.855 -20.244 -33.649 1.00 98.44 402 MET A CA 1
ATOM 3251 C C . MET A 1 402 ? 13.554 -19.841 -34.341 1.00 98.44 402 MET A C 1
ATOM 3253 O O . MET A 1 402 ? 12.486 -20.017 -33.756 1.00 98.44 402 MET A O 1
ATOM 3257 N N . VAL A 1 403 ? 13.637 -19.309 -35.562 1.00 98.50 403 VAL A N 1
ATOM 3258 C CA . VAL A 1 403 ? 12.492 -18.713 -36.269 1.00 98.50 403 VAL A CA 1
ATOM 3259 C C . VAL A 1 403 ? 12.183 -19.501 -37.543 1.00 98.50 403 VAL A C 1
ATOM 3261 O O . VAL A 1 403 ? 13.026 -19.589 -38.440 1.00 98.50 403 VAL A O 1
ATOM 3264 N N . ASP A 1 404 ? 10.993 -20.104 -37.581 1.00 98.50 404 ASP A N 1
ATOM 3265 C CA . ASP A 1 404 ? 10.467 -20.884 -38.708 1.00 98.50 404 ASP A CA 1
ATOM 3266 C C . ASP A 1 404 ? 9.849 -19.998 -39.806 1.00 98.50 404 ASP A C 1
ATOM 3268 O O . ASP A 1 404 ? 9.899 -18.770 -39.763 1.00 98.50 404 ASP A O 1
ATOM 3272 N N . GLU A 1 405 ? 9.321 -20.653 -40.840 1.00 98.25 405 GLU A N 1
ATOM 3273 C CA . GLU A 1 405 ? 8.830 -20.044 -42.075 1.00 98.25 405 GLU A CA 1
ATOM 3274 C C . GLU A 1 405 ? 7.724 -19.014 -41.817 1.00 98.25 405 GLU A C 1
ATOM 3276 O O . GLU A 1 405 ? 6.779 -19.284 -41.071 1.00 98.25 405 GLU A O 1
ATOM 3281 N N . ASN A 1 406 ? 7.834 -17.853 -42.470 1.00 97.81 406 ASN A N 1
ATOM 3282 C CA . ASN A 1 406 ? 6.887 -16.737 -42.373 1.00 97.81 406 ASN A CA 1
ATOM 3283 C C . ASN A 1 406 ? 6.588 -16.277 -40.933 1.00 97.81 406 ASN A C 1
ATOM 3285 O O . ASN A 1 406 ? 5.507 -15.760 -40.645 1.00 97.81 406 ASN A O 1
ATOM 3289 N N . SER A 1 407 ? 7.548 -16.452 -40.025 1.00 98.25 407 SER A N 1
ATOM 3290 C CA . SER A 1 407 ? 7.400 -16.101 -38.613 1.00 98.25 407 SER A CA 1
ATOM 3291 C C . SER A 1 407 ? 8.178 -14.847 -38.233 1.00 98.25 407 SER A C 1
ATOM 3293 O O . SER A 1 407 ? 9.155 -14.484 -38.888 1.00 98.25 407 SER A O 1
ATOM 3295 N N . LEU A 1 408 ? 7.760 -14.194 -37.147 1.00 98.06 408 LEU A N 1
ATOM 3296 C CA . LEU A 1 408 ? 8.358 -12.954 -36.646 1.00 98.06 408 LEU A CA 1
ATOM 3297 C C . LEU A 1 408 ? 8.810 -13.107 -35.191 1.00 98.06 408 LEU A C 1
ATOM 3299 O O . LEU A 1 408 ? 8.008 -13.452 -34.322 1.00 98.06 408 LEU A O 1
ATOM 3303 N N . MET A 1 409 ? 10.081 -12.800 -34.931 1.00 98.31 409 MET A N 1
ATOM 3304 C CA . MET A 1 409 ? 10.635 -12.647 -33.586 1.00 98.31 409 MET A CA 1
ATOM 3305 C C . MET A 1 409 ? 10.932 -11.173 -33.296 1.00 98.31 409 MET A C 1
ATOM 3307 O O . MET A 1 409 ? 11.694 -10.548 -34.025 1.00 98.31 409 MET A O 1
ATOM 3311 N N . GLU A 1 410 ? 10.390 -10.637 -32.208 1.00 97.00 410 GLU A N 1
ATOM 3312 C CA . GLU A 1 410 ? 10.635 -9.266 -31.754 1.00 97.00 410 GLU A CA 1
ATOM 3313 C C . GLU A 1 410 ? 11.327 -9.278 -30.390 1.00 97.00 410 GLU A C 1
ATOM 3315 O O . GLU A 1 410 ? 10.762 -9.730 -29.394 1.00 97.00 410 GLU A O 1
ATOM 3320 N N . TRP A 1 411 ? 12.543 -8.752 -30.331 1.00 95.81 411 TRP A N 1
ATOM 3321 C CA . TRP A 1 411 ? 13.274 -8.493 -29.098 1.00 95.81 411 TRP A CA 1
ATOM 3322 C C . TRP A 1 411 ? 13.160 -7.014 -28.757 1.00 95.81 411 TRP A C 1
ATOM 3324 O O . TRP A 1 411 ? 13.669 -6.175 -29.495 1.00 95.81 411 TRP A O 1
ATOM 3334 N N . VAL A 1 412 ? 12.536 -6.694 -27.626 1.00 92.12 412 VAL A N 1
ATOM 3335 C CA . VAL A 1 412 ? 12.463 -5.323 -27.108 1.00 92.12 412 VAL A CA 1
ATOM 3336 C C . VAL A 1 412 ? 13.124 -5.304 -25.739 1.00 92.12 412 VAL A C 1
ATOM 3338 O O . VAL A 1 412 ? 12.642 -5.941 -24.806 1.00 92.12 412 VAL A O 1
ATOM 3341 N N . SER A 1 413 ? 14.252 -4.616 -25.597 1.00 88.69 413 SER A N 1
ATOM 3342 C CA . SER A 1 413 ? 15.013 -4.633 -24.345 1.00 88.69 413 SER A CA 1
ATOM 3343 C C . SER A 1 413 ? 15.468 -3.256 -23.888 1.00 88.69 413 SER A C 1
ATOM 3345 O O . SER A 1 413 ? 15.906 -2.448 -24.701 1.00 88.69 413 SER A O 1
ATOM 3347 N N . ALA A 1 414 ? 15.451 -3.029 -22.581 1.00 89.50 414 ALA A N 1
ATOM 3348 C CA . ALA A 1 414 ? 16.101 -1.901 -21.940 1.00 89.50 414 ALA A CA 1
ATOM 3349 C C . ALA A 1 414 ? 16.966 -2.397 -20.779 1.00 89.50 414 ALA A C 1
ATOM 3351 O O . ALA A 1 414 ? 16.504 -3.179 -19.947 1.00 89.50 414 ALA A O 1
ATOM 3352 N N . GLN A 1 415 ? 18.224 -1.969 -20.769 1.00 88.75 415 GLN A N 1
ATOM 3353 C CA . GLN A 1 415 ? 19.231 -2.350 -19.785 1.00 88.75 415 GLN A CA 1
ATOM 3354 C C . GLN A 1 415 ? 19.701 -1.104 -19.038 1.00 88.75 415 GLN A C 1
ATOM 3356 O O . GLN A 1 415 ? 20.259 -0.183 -19.644 1.00 88.75 415 GLN A O 1
ATOM 3361 N N . THR A 1 416 ? 19.462 -1.082 -17.729 1.00 86.56 416 THR A N 1
ATOM 3362 C CA . THR A 1 416 ? 19.946 -0.055 -16.801 1.00 86.56 416 THR A CA 1
ATOM 3363 C C . THR A 1 416 ? 20.591 -0.721 -15.584 1.00 86.56 416 THR A C 1
ATOM 3365 O O . THR A 1 416 ? 20.394 -1.912 -15.320 1.00 86.56 416 THR A O 1
ATOM 3368 N N . GLY A 1 417 ? 21.382 0.029 -14.818 1.00 84.31 417 GLY A N 1
ATOM 3369 C CA . GLY A 1 417 ? 22.078 -0.553 -13.675 1.00 84.31 417 GLY A CA 1
ATOM 3370 C C . GLY A 1 417 ? 23.173 -1.551 -14.091 1.00 84.31 417 GLY A C 1
ATOM 3371 O O . GLY A 1 417 ? 23.789 -1.383 -15.140 1.00 84.31 417 GLY A O 1
ATOM 3372 N N . SER A 1 418 ? 23.431 -2.553 -13.241 1.00 88.19 418 SER A N 1
ATOM 3373 C CA . SER A 1 418 ? 24.548 -3.520 -13.320 1.00 88.19 418 SER A CA 1
ATOM 3374 C C . SER A 1 418 ? 25.945 -2.875 -13.281 1.00 88.19 418 SER A C 1
ATOM 3376 O O . SER A 1 418 ? 26.129 -1.705 -13.607 1.00 88.19 418 SER A O 1
ATOM 3378 N N . GLY A 1 419 ? 26.954 -3.614 -12.822 1.00 89.69 419 GLY A N 1
ATOM 3379 C CA . GLY A 1 419 ? 28.352 -3.187 -12.959 1.00 89.69 419 GLY A CA 1
ATOM 3380 C C . GLY A 1 419 ? 28.875 -3.506 -14.356 1.00 89.69 419 GLY A C 1
ATOM 3381 O O . GLY A 1 419 ? 29.477 -2.665 -15.022 1.00 89.69 419 GLY A O 1
ATOM 3382 N N . VAL A 1 420 ? 28.592 -4.726 -14.817 1.00 93.94 420 VAL A N 1
ATOM 3383 C CA . VAL A 1 420 ? 28.951 -5.206 -16.151 1.00 93.94 420 VAL A CA 1
ATOM 3384 C C . VAL A 1 420 ? 27.762 -5.946 -16.752 1.00 93.94 420 VAL A C 1
ATOM 3386 O O . VAL A 1 420 ? 27.218 -6.844 -16.111 1.00 93.94 420 VAL A O 1
ATOM 3389 N N . THR A 1 421 ? 27.403 -5.627 -17.993 1.00 95.44 421 THR A N 1
ATOM 3390 C CA . THR A 1 421 ? 26.436 -6.397 -18.785 1.00 95.44 421 THR A CA 1
ATOM 3391 C C . THR A 1 421 ? 27.100 -6.937 -20.041 1.00 95.44 421 THR A C 1
ATOM 3393 O O . THR A 1 421 ? 27.779 -6.197 -20.750 1.00 95.44 421 THR A O 1
ATOM 3396 N N . MET A 1 422 ? 26.853 -8.211 -20.340 1.00 95.00 422 MET A N 1
ATOM 3397 C CA . MET A 1 422 ? 27.125 -8.826 -21.637 1.00 95.00 422 MET A CA 1
ATOM 3398 C C . MET A 1 422 ? 25.857 -9.514 -22.131 1.00 95.00 422 MET A C 1
ATOM 3400 O O . MET A 1 422 ? 25.463 -10.554 -21.600 1.00 95.00 422 MET A O 1
ATOM 3404 N N . LEU A 1 423 ? 25.201 -8.929 -23.135 1.00 94.38 423 LEU A N 1
ATOM 3405 C CA . LEU A 1 423 ? 23.918 -9.427 -23.632 1.00 94.38 423 LEU A CA 1
ATOM 3406 C C . LEU A 1 423 ? 23.794 -9.280 -25.149 1.00 94.38 423 LEU A C 1
ATOM 3408 O O . LEU A 1 423 ? 23.792 -8.178 -25.695 1.00 94.38 423 LEU A O 1
ATOM 3412 N N . TYR A 1 424 ? 23.615 -10.417 -25.824 1.00 95.12 424 TYR A N 1
ATOM 3413 C CA . TYR A 1 424 ? 23.522 -10.495 -27.284 1.00 95.12 424 TYR A CA 1
ATOM 3414 C C . TYR A 1 424 ? 22.364 -11.405 -27.721 1.00 95.12 424 TYR A C 1
ATOM 3416 O O . TYR A 1 424 ? 22.614 -12.562 -28.084 1.00 95.12 424 TYR A O 1
ATOM 3424 N N . PRO A 1 425 ? 21.098 -10.943 -27.685 1.00 96.62 425 PRO A N 1
ATOM 3425 C CA . PRO A 1 425 ? 19.974 -11.736 -28.153 1.00 96.62 425 PRO A CA 1
ATOM 3426 C C . PRO A 1 425 ? 20.198 -12.178 -29.597 1.00 96.62 425 PRO A C 1
ATOM 3428 O O . PRO A 1 425 ? 20.552 -11.383 -30.472 1.00 96.62 425 PRO A O 1
ATOM 3431 N N . CYS A 1 426 ? 20.044 -13.479 -29.813 1.00 98.06 426 CYS A N 1
ATOM 3432 C CA . CYS A 1 426 ? 20.368 -14.138 -31.064 1.00 98.06 426 CYS A CA 1
ATOM 3433 C C . CYS A 1 426 ? 19.097 -14.598 -31.775 1.00 98.06 426 CYS A C 1
ATOM 3435 O O . CYS A 1 426 ? 18.307 -15.323 -31.180 1.00 98.06 426 CYS A O 1
ATOM 3437 N N . SER A 1 427 ? 18.932 -14.251 -33.047 1.00 98.44 427 SER A N 1
ATOM 3438 C CA . SER A 1 427 ? 17.851 -14.754 -33.898 1.00 98.44 427 SER A CA 1
ATOM 3439 C C . SER A 1 427 ? 18.426 -15.617 -35.017 1.00 98.44 427 SER A C 1
ATOM 3441 O O . SER A 1 427 ? 19.245 -15.164 -35.816 1.00 98.44 427 SER A O 1
ATOM 3443 N N . VAL A 1 428 ? 18.001 -16.876 -35.078 1.00 98.50 428 VAL A N 1
ATOM 3444 C CA . VAL A 1 428 ? 18.358 -17.817 -36.142 1.00 98.50 428 VAL A CA 1
ATOM 3445 C C . VAL A 1 428 ? 17.158 -17.962 -37.072 1.00 98.50 428 VAL A C 1
ATOM 3447 O O . VAL A 1 428 ? 16.182 -18.638 -36.745 1.00 98.50 428 VAL A O 1
ATOM 3450 N N . LEU A 1 429 ? 17.234 -17.305 -38.226 1.00 98.38 429 LEU A N 1
ATOM 3451 C CA . LEU A 1 429 ? 16.199 -17.288 -39.255 1.00 98.38 429 LEU A CA 1
ATOM 3452 C C . LEU A 1 429 ? 16.374 -18.527 -40.140 1.00 98.38 429 LEU A C 1
ATOM 3454 O O . LEU A 1 429 ? 17.134 -18.505 -41.112 1.00 98.38 429 LEU A O 1
ATOM 3458 N N . LYS A 1 430 ? 15.737 -19.634 -39.739 1.00 96.94 430 LYS A N 1
ATOM 3459 C CA . LYS A 1 430 ? 15.874 -20.942 -40.401 1.00 96.94 430 LYS A CA 1
ATOM 3460 C C . LYS A 1 430 ? 14.777 -21.252 -41.412 1.00 96.94 430 LYS A C 1
ATOM 3462 O O . LYS A 1 430 ? 14.980 -22.123 -42.248 1.00 96.94 430 LYS A O 1
ATOM 3467 N N . GLY A 1 431 ? 13.632 -20.584 -41.318 1.00 96.25 431 GLY A N 1
ATOM 3468 C CA . GLY A 1 431 ? 12.546 -20.724 -42.277 1.00 96.25 431 GLY A CA 1
ATOM 3469 C C . GLY A 1 431 ? 12.554 -19.629 -43.334 1.00 96.25 431 GLY A C 1
ATOM 3470 O O . GLY A 1 431 ? 12.979 -18.503 -43.079 1.00 96.25 431 GLY A O 1
ATOM 3471 N N . GLU A 1 432 ? 12.060 -19.960 -44.519 1.00 97.69 432 GLU A N 1
ATOM 3472 C CA . GLU A 1 432 ? 11.876 -18.994 -45.597 1.00 97.69 432 GLU A CA 1
ATOM 3473 C C . GLU A 1 432 ? 10.902 -17.882 -45.173 1.00 97.69 432 GLU A C 1
ATOM 3475 O O . GLU A 1 432 ? 9.909 -18.136 -44.489 1.00 97.69 432 GLU A O 1
ATOM 3480 N N . GLY A 1 433 ? 11.205 -16.628 -45.510 1.00 97.19 433 GLY A N 1
ATOM 3481 C CA . GLY A 1 433 ? 10.358 -15.492 -45.120 1.00 97.19 433 GLY A CA 1
ATOM 3482 C C . GLY A 1 433 ? 10.414 -15.107 -43.632 1.00 97.19 433 GLY A C 1
ATOM 3483 O O . GLY A 1 433 ? 9.674 -14.214 -43.214 1.00 97.19 433 GLY A O 1
ATOM 3484 N N . ALA A 1 434 ? 11.262 -15.753 -42.821 1.00 98.31 434 ALA A N 1
ATOM 3485 C CA . ALA A 1 434 ? 11.399 -15.455 -41.395 1.00 98.31 434 ALA A CA 1
ATOM 3486 C C . ALA A 1 434 ? 11.956 -14.044 -41.136 1.00 98.31 434 ALA A C 1
ATOM 3488 O O . ALA A 1 434 ? 12.834 -13.549 -41.853 1.00 98.31 434 ALA A O 1
ATOM 3489 N N . LYS A 1 435 ? 11.469 -13.405 -40.069 1.00 98.56 435 LYS A N 1
ATOM 3490 C CA . LYS A 1 435 ? 11.790 -12.021 -39.709 1.00 98.56 435 LYS A CA 1
ATOM 3491 C C . LYS A 1 435 ? 12.271 -11.901 -38.265 1.00 98.56 435 LYS A C 1
ATOM 3493 O O . LYS A 1 435 ? 11.761 -12.590 -37.379 1.00 98.56 435 LYS A O 1
ATOM 3498 N N . ALA A 1 436 ? 13.219 -10.998 -38.025 1.00 98.19 436 ALA A N 1
ATOM 3499 C CA . ALA A 1 436 ? 13.649 -10.625 -36.681 1.00 98.19 436 ALA A CA 1
ATOM 3500 C C . ALA A 1 436 ? 13.792 -9.112 -36.513 1.00 98.19 436 ALA A C 1
ATOM 3502 O O . ALA A 1 436 ? 14.573 -8.476 -37.219 1.00 98.19 436 ALA A O 1
ATOM 3503 N N . ASP A 1 437 ? 13.122 -8.579 -35.498 1.00 96.69 437 ASP A N 1
ATOM 3504 C CA . ASP A 1 437 ? 13.257 -7.197 -35.059 1.00 96.69 437 ASP A CA 1
ATOM 3505 C C . ASP A 1 437 ? 13.963 -7.161 -33.704 1.00 96.69 437 ASP A C 1
ATOM 3507 O O . ASP A 1 437 ? 13.571 -7.836 -32.754 1.00 96.69 437 ASP A O 1
ATOM 3511 N N . HIS A 1 438 ? 15.026 -6.371 -33.612 1.00 96.25 438 HIS A N 1
ATOM 3512 C CA . HIS A 1 438 ? 15.791 -6.142 -32.396 1.00 96.25 438 HIS A CA 1
ATOM 3513 C C . HIS A 1 438 ? 15.748 -4.657 -32.065 1.00 96.25 438 HIS A C 1
ATOM 3515 O O . HIS A 1 438 ? 16.214 -3.831 -32.846 1.00 96.25 438 HIS A O 1
ATOM 3521 N N . ILE A 1 439 ? 15.205 -4.320 -30.902 1.00 93.38 439 ILE A N 1
ATOM 3522 C CA . ILE A 1 439 ? 15.109 -2.959 -30.389 1.00 93.38 439 ILE A CA 1
ATOM 3523 C C . ILE A 1 439 ? 15.720 -2.947 -28.990 1.00 93.38 439 ILE A C 1
ATOM 3525 O O . ILE A 1 439 ? 15.249 -3.653 -28.097 1.00 93.38 439 ILE A O 1
ATOM 3529 N N . SER A 1 440 ? 16.782 -2.168 -28.787 1.00 92.44 440 SER A N 1
ATOM 3530 C CA . SER A 1 440 ? 17.505 -2.155 -27.513 1.00 92.44 440 SER A CA 1
ATOM 3531 C C . SER A 1 440 ? 17.891 -0.757 -27.041 1.00 92.44 440 SER A C 1
ATOM 3533 O O . SER A 1 440 ? 18.376 0.044 -27.838 1.00 92.44 440 SER A O 1
ATOM 3535 N N . ILE A 1 441 ? 17.756 -0.507 -25.736 1.00 92.56 441 ILE A N 1
ATOM 3536 C CA . ILE A 1 441 ? 18.347 0.636 -25.028 1.00 92.56 441 ILE A CA 1
ATOM 3537 C C . ILE A 1 441 ? 19.366 0.129 -24.007 1.00 92.56 441 ILE A C 1
ATOM 3539 O O . ILE A 1 441 ? 19.068 -0.802 -23.257 1.00 92.56 441 ILE A O 1
ATOM 3543 N N . ALA A 1 442 ? 20.529 0.773 -23.941 1.00 92.94 442 ALA A N 1
ATOM 3544 C CA . ALA A 1 442 ? 21.513 0.575 -22.880 1.00 92.94 442 ALA A CA 1
ATOM 3545 C C . ALA A 1 442 ? 21.914 1.916 -22.248 1.00 92.94 442 ALA A C 1
ATOM 3547 O O . ALA A 1 442 ? 22.208 2.880 -22.958 1.00 92.94 442 ALA A O 1
ATOM 3548 N N . VAL A 1 443 ? 21.934 1.977 -20.916 1.00 92.25 443 VAL A N 1
ATOM 3549 C CA . VAL A 1 443 ? 22.375 3.157 -20.157 1.00 92.25 443 VAL A CA 1
ATOM 3550 C C . VAL A 1 443 ? 23.569 2.780 -19.287 1.00 92.25 443 VAL A C 1
ATOM 3552 O O . VAL A 1 443 ? 23.496 1.823 -18.520 1.00 92.25 443 VAL A O 1
ATOM 3555 N N . ALA A 1 444 ? 24.660 3.539 -19.397 1.00 93.12 444 ALA A N 1
ATOM 3556 C CA . ALA A 1 444 ? 25.873 3.337 -18.610 1.00 93.12 444 ALA A CA 1
ATOM 3557 C C . ALA A 1 444 ? 26.236 4.622 -17.860 1.00 93.12 444 ALA A C 1
ATOM 3559 O O . ALA A 1 444 ? 26.525 5.645 -18.481 1.00 93.12 444 ALA A O 1
ATOM 3560 N N . GLY A 1 445 ? 26.223 4.556 -16.531 1.00 90.75 445 GLY A N 1
ATOM 3561 C CA . GLY A 1 445 ? 26.722 5.587 -15.628 1.00 90.75 445 GLY A CA 1
ATOM 3562 C C . GLY A 1 445 ? 28.115 5.267 -15.075 1.00 90.75 445 GLY A C 1
ATOM 3563 O O . GLY A 1 445 ? 28.835 4.395 -15.568 1.00 90.75 445 GLY A O 1
ATOM 3564 N N . LYS A 1 446 ? 28.479 5.948 -13.984 1.00 89.25 446 LYS A N 1
ATOM 3565 C CA . LYS A 1 446 ? 29.777 5.805 -13.308 1.00 89.25 446 LYS A CA 1
ATOM 3566 C C . LYS A 1 446 ? 30.137 4.347 -13.005 1.00 89.25 446 LYS A C 1
ATOM 3568 O O . LYS A 1 446 ? 29.398 3.664 -12.296 1.00 89.25 446 LYS A O 1
ATOM 3573 N N . ASN A 1 447 ? 31.324 3.927 -13.452 1.00 88.12 447 ASN A N 1
ATOM 3574 C CA . ASN A 1 447 ? 31.889 2.581 -13.273 1.00 88.12 447 ASN A CA 1
ATOM 3575 C C . ASN A 1 447 ? 31.044 1.438 -13.871 1.00 88.12 447 ASN A C 1
ATOM 3577 O O . ASN A 1 447 ? 31.166 0.300 -13.420 1.00 88.12 447 ASN A O 1
ATOM 3581 N N . GLN A 1 448 ? 30.193 1.720 -14.861 1.00 93.62 448 GLN A N 1
ATOM 3582 C CA . GLN A 1 448 ? 29.375 0.703 -15.523 1.00 93.62 448 GLN A CA 1
ATOM 3583 C C . GLN A 1 448 ? 29.885 0.407 -16.932 1.00 93.62 448 GLN A C 1
ATOM 3585 O O . GLN A 1 448 ? 30.221 1.318 -17.693 1.00 93.62 448 GLN A O 1
ATOM 3590 N N . PHE A 1 449 ? 29.886 -0.879 -17.282 1.00 95.06 449 PHE A N 1
ATOM 3591 C CA . PHE A 1 449 ? 30.302 -1.385 -18.586 1.00 95.06 449 PHE A CA 1
ATOM 3592 C C . PHE A 1 449 ? 29.161 -2.177 -19.220 1.00 95.06 449 PHE A C 1
ATOM 3594 O O . PHE A 1 449 ? 28.864 -3.299 -18.815 1.00 95.06 449 PHE A O 1
ATOM 3601 N N . GLN A 1 450 ? 28.518 -1.606 -20.228 1.00 95.25 450 GLN A N 1
ATOM 3602 C CA . GLN A 1 450 ? 27.404 -2.238 -20.927 1.00 95.25 450 GLN A CA 1
ATOM 3603 C C . GLN A 1 450 ? 27.872 -2.691 -22.316 1.00 95.25 450 GLN A C 1
ATOM 3605 O O . GLN A 1 450 ? 27.975 -1.877 -23.232 1.00 95.25 450 GLN A O 1
ATOM 3610 N N . ASP A 1 451 ? 28.171 -3.980 -22.490 1.00 95.25 451 ASP A N 1
ATOM 3611 C CA . ASP A 1 451 ? 28.454 -4.590 -23.797 1.00 95.25 451 ASP A CA 1
ATOM 3612 C C . ASP A 1 451 ? 27.189 -5.317 -24.279 1.00 95.25 451 ASP A C 1
ATOM 3614 O O . ASP A 1 451 ? 26.857 -6.430 -23.864 1.00 95.25 451 ASP A O 1
ATOM 3618 N N . THR A 1 452 ? 26.417 -4.634 -25.118 1.00 94.44 452 THR A N 1
ATOM 3619 C CA . THR A 1 452 ? 25.104 -5.099 -25.575 1.00 94.44 452 THR A CA 1
ATOM 3620 C C . THR A 1 452 ? 25.048 -5.136 -27.091 1.00 94.44 452 THR A C 1
ATOM 3622 O O . THR A 1 452 ? 25.812 -4.468 -27.782 1.00 94.44 452 THR A O 1
ATOM 3625 N N . GLY A 1 453 ? 24.142 -5.921 -27.659 1.00 94.00 453 GLY A N 1
ATOM 3626 C CA . GLY A 1 453 ? 23.901 -5.863 -29.093 1.00 94.00 453 GLY A CA 1
ATOM 3627 C C . GLY A 1 453 ? 23.008 -6.983 -29.579 1.00 94.00 453 GLY A C 1
ATOM 3628 O O . GLY A 1 453 ? 22.138 -7.441 -28.849 1.00 94.00 453 GLY A O 1
ATOM 3629 N N . ALA A 1 454 ? 23.207 -7.428 -30.815 1.00 96.25 454 ALA A N 1
ATOM 3630 C CA . ALA A 1 454 ? 22.344 -8.421 -31.445 1.00 96.25 454 ALA A CA 1
ATOM 3631 C C . ALA A 1 454 ? 23.145 -9.374 -32.333 1.00 96.25 454 ALA A C 1
ATOM 3633 O O . ALA A 1 454 ? 24.132 -8.981 -32.962 1.00 96.25 454 ALA A O 1
ATOM 3634 N N . LYS A 1 455 ? 22.695 -10.631 -32.403 1.00 97.50 455 LYS A N 1
ATOM 3635 C CA . LYS A 1 455 ? 23.219 -11.635 -33.337 1.00 97.50 455 LYS A CA 1
ATOM 3636 C C . LYS A 1 455 ? 22.096 -12.108 -34.250 1.00 97.50 455 LYS A C 1
ATOM 3638 O O . LYS A 1 455 ? 21.053 -12.519 -33.755 1.00 97.50 455 LYS A O 1
ATOM 3643 N N . VAL A 1 456 ? 22.301 -12.099 -35.561 1.00 98.06 456 VAL A N 1
ATOM 3644 C CA . VAL A 1 456 ? 21.307 -12.605 -36.513 1.00 98.06 456 VAL A CA 1
ATOM 3645 C C . VAL A 1 456 ? 21.966 -13.511 -37.540 1.00 98.06 456 VAL A C 1
ATOM 3647 O O . VAL A 1 456 ? 22.960 -13.145 -38.169 1.00 98.06 456 VAL A O 1
ATOM 3650 N N . TYR A 1 457 ? 21.400 -14.703 -37.707 1.00 98.25 457 TYR A N 1
ATOM 3651 C CA . TYR A 1 457 ? 21.818 -15.683 -38.701 1.00 98.25 457 TYR A CA 1
ATOM 3652 C C . TYR A 1 457 ? 20.700 -15.880 -39.718 1.00 98.25 457 TYR A C 1
ATOM 3654 O O . TYR A 1 457 ? 19.649 -16.417 -39.376 1.00 98.25 457 TYR A O 1
ATOM 3662 N N . HIS A 1 458 ? 20.944 -15.487 -40.963 1.00 98.38 458 HIS A N 1
ATOM 3663 C CA . HIS A 1 458 ? 20.064 -15.758 -42.094 1.00 98.38 458 HIS A CA 1
ATOM 3664 C C . HIS A 1 458 ? 20.485 -17.087 -42.729 1.00 98.38 458 HIS A C 1
ATOM 3666 O O . HIS A 1 458 ? 21.562 -17.181 -43.330 1.00 98.38 458 HIS A O 1
ATOM 3672 N N . LEU A 1 459 ? 19.677 -18.132 -42.529 1.00 97.19 459 LEU A N 1
ATOM 3673 C CA . LEU A 1 459 ? 19.940 -19.480 -43.046 1.00 97.19 459 LEU A CA 1
ATOM 3674 C C . LEU A 1 459 ? 19.044 -19.845 -44.240 1.00 97.19 459 LEU A C 1
ATOM 3676 O O . LEU A 1 459 ? 19.414 -20.739 -44.999 1.00 97.19 459 LEU A O 1
ATOM 3680 N N . ALA A 1 460 ? 17.910 -19.158 -44.402 1.00 97.12 460 ALA A N 1
ATOM 3681 C CA . ALA A 1 460 ? 16.911 -19.411 -45.436 1.00 97.12 460 ALA A CA 1
ATOM 3682 C C . ALA A 1 460 ? 16.628 -18.167 -46.309 1.00 97.12 460 ALA A C 1
ATOM 3684 O O . ALA A 1 460 ? 16.929 -17.045 -45.880 1.00 97.12 460 ALA A O 1
ATOM 3685 N N . PRO A 1 461 ? 16.041 -18.351 -47.510 1.00 96.88 461 PRO A N 1
ATOM 3686 C CA . PRO A 1 461 ? 15.711 -17.257 -48.421 1.00 96.88 461 PRO A CA 1
ATOM 3687 C C . PRO A 1 461 ? 14.642 -16.294 -47.890 1.00 96.88 461 PRO A C 1
ATOM 3689 O O . PRO A 1 461 ? 13.841 -16.635 -47.013 1.00 96.88 461 PRO A O 1
ATOM 3692 N N . ARG A 1 462 ? 14.603 -15.087 -48.464 1.00 97.56 462 ARG A N 1
ATOM 3693 C CA . ARG A 1 462 ? 13.616 -14.024 -48.200 1.00 97.56 462 ARG A CA 1
ATOM 3694 C C . ARG A 1 462 ? 13.500 -13.633 -46.725 1.00 97.56 462 ARG A C 1
ATOM 3696 O O . ARG A 1 462 ? 12.456 -13.166 -46.272 1.00 97.56 462 ARG A O 1
ATOM 3703 N N . THR A 1 463 ? 14.568 -13.820 -45.952 1.00 98.31 463 THR A N 1
ATOM 3704 C CA . THR A 1 463 ? 14.585 -13.483 -44.525 1.00 98.31 463 THR A CA 1
ATOM 3705 C C . THR A 1 463 ? 14.928 -12.011 -44.302 1.00 98.31 463 THR A C 1
ATOM 3707 O O . THR A 1 463 ? 15.708 -11.415 -45.044 1.00 98.31 463 THR A O 1
ATOM 3710 N N . THR A 1 464 ? 14.338 -11.392 -43.277 1.00 98.38 464 THR A N 1
ATOM 3711 C CA . THR A 1 464 ? 14.516 -9.956 -42.986 1.00 98.38 464 THR A CA 1
ATOM 3712 C C . THR A 1 464 ? 14.969 -9.736 -41.548 1.00 98.38 464 THR A C 1
ATOM 3714 O O . THR A 1 464 ? 14.406 -10.330 -40.630 1.00 98.38 464 THR A O 1
ATOM 3717 N N . SER A 1 465 ? 15.952 -8.865 -41.326 1.00 97.75 465 SER A N 1
ATOM 3718 C CA . SER A 1 465 ? 16.341 -8.442 -39.981 1.00 97.75 465 SER A CA 1
ATOM 3719 C C . SER A 1 465 ? 16.480 -6.933 -39.843 1.00 97.75 465 SER A C 1
ATOM 3721 O O . SER A 1 465 ? 17.032 -6.255 -40.713 1.00 97.75 465 SER A O 1
ATOM 3723 N N . ILE A 1 466 ? 15.973 -6.409 -38.727 1.00 96.69 466 ILE A N 1
ATOM 3724 C CA . ILE A 1 466 ? 16.072 -4.998 -38.374 1.00 96.69 466 ILE A CA 1
ATOM 3725 C C . ILE A 1 466 ? 16.630 -4.891 -36.958 1.00 96.69 466 ILE A C 1
ATOM 3727 O O . ILE A 1 466 ? 16.035 -5.384 -36.006 1.00 96.69 466 ILE A O 1
ATOM 3731 N N . ILE A 1 467 ? 17.774 -4.230 -36.808 1.00 95.94 467 ILE A N 1
ATOM 3732 C CA . ILE A 1 467 ? 18.418 -3.968 -35.522 1.00 95.94 467 ILE A CA 1
ATOM 3733 C C . ILE A 1 467 ? 18.420 -2.459 -35.290 1.00 95.94 467 ILE A C 1
ATOM 3735 O O . ILE A 1 467 ? 18.966 -1.710 -36.094 1.00 95.94 467 ILE A O 1
ATOM 3739 N N . ARG A 1 468 ? 17.811 -2.017 -34.190 1.00 93.19 468 ARG A N 1
ATOM 3740 C CA . ARG A 1 468 ? 17.779 -0.629 -33.723 1.00 93.19 468 ARG A CA 1
ATOM 3741 C C . ARG A 1 468 ? 18.310 -0.580 -32.299 1.00 93.19 468 ARG A C 1
ATOM 3743 O O . ARG A 1 468 ? 17.645 -1.039 -31.372 1.00 93.19 468 ARG A O 1
ATOM 3750 N N . ALA A 1 469 ? 19.499 -0.027 -32.125 1.00 92.62 469 ALA A N 1
ATOM 3751 C CA . ALA A 1 469 ? 20.126 0.107 -30.821 1.00 92.62 469 ALA A CA 1
ATOM 3752 C C . ALA A 1 469 ? 20.312 1.576 -30.460 1.00 92.62 469 ALA A C 1
ATOM 3754 O O . ALA A 1 469 ? 20.794 2.361 -31.274 1.00 92.62 469 ALA A O 1
ATOM 3755 N N . LYS A 1 470 ? 19.942 1.929 -29.230 1.00 93.00 470 LYS A N 1
ATOM 3756 C CA . LYS A 1 470 ? 20.221 3.226 -28.626 1.00 93.00 470 LYS A CA 1
ATOM 3757 C C . LYS A 1 470 ? 21.078 3.052 -27.381 1.00 93.00 470 LYS A C 1
ATOM 3759 O O . LYS A 1 470 ? 20.789 2.190 -26.554 1.00 93.00 470 LYS A O 1
ATOM 3764 N N . SER A 1 471 ? 22.102 3.877 -27.222 1.00 93.25 471 SER A N 1
ATOM 3765 C CA . SER A 1 471 ? 22.927 3.887 -26.012 1.00 93.25 471 SER A CA 1
ATOM 3766 C C . SER A 1 471 ? 23.060 5.285 -25.428 1.00 93.25 471 SER A C 1
ATOM 3768 O O . SER A 1 471 ? 23.101 6.269 -26.164 1.00 93.25 471 SER A O 1
ATOM 3770 N N . ILE A 1 472 ? 23.122 5.370 -24.101 1.00 92.88 472 ILE A N 1
ATOM 3771 C CA . ILE A 1 472 ? 23.326 6.616 -23.356 1.00 92.88 472 ILE A CA 1
ATOM 3772 C C . ILE A 1 472 ? 24.476 6.402 -22.375 1.00 92.88 472 ILE A C 1
ATOM 3774 O O . ILE A 1 472 ? 24.376 5.542 -21.497 1.00 92.88 472 ILE A O 1
ATOM 3778 N N . SER A 1 473 ? 25.553 7.173 -22.515 1.00 92.38 473 SER A N 1
ATOM 3779 C CA . SER A 1 473 ? 26.722 7.093 -21.629 1.00 92.38 473 SER A CA 1
ATOM 3780 C C . SER A 1 473 ? 26.924 8.396 -20.855 1.00 92.38 473 SER A C 1
ATOM 3782 O O . SER A 1 473 ? 26.932 9.471 -21.465 1.00 92.38 473 SER A O 1
ATOM 3784 N N . LYS A 1 474 ? 27.128 8.284 -19.538 1.00 89.88 474 LYS A N 1
ATOM 3785 C CA . LYS A 1 474 ? 27.398 9.404 -18.625 1.00 89.88 474 LYS A CA 1
ATOM 3786 C C . LYS A 1 474 ? 28.317 9.019 -17.462 1.00 89.88 474 LYS A C 1
ATOM 3788 O O . LYS A 1 474 ? 28.504 7.842 -17.165 1.00 89.88 474 LYS A O 1
ATOM 3793 N N . ASP A 1 475 ? 28.819 10.016 -16.751 1.00 89.06 475 ASP A N 1
ATOM 3794 C CA . ASP A 1 475 ? 29.712 9.944 -15.596 1.00 89.06 475 ASP A CA 1
ATOM 3795 C C . ASP A 1 475 ? 30.928 9.017 -15.807 1.00 89.06 475 ASP A C 1
ATOM 3797 O O . ASP A 1 475 ? 31.369 8.327 -14.884 1.00 89.06 475 ASP A O 1
ATOM 3801 N N . GLY A 1 476 ? 31.462 8.967 -17.034 1.00 89.50 476 GLY A N 1
ATOM 3802 C CA . GLY A 1 476 ? 32.552 8.059 -17.417 1.00 89.50 476 GLY A CA 1
ATOM 3803 C C . GLY A 1 476 ? 32.113 6.621 -17.725 1.00 89.50 476 GLY A C 1
ATOM 3804 O O . GLY A 1 476 ? 32.956 5.729 -17.813 1.00 89.50 476 GLY A O 1
ATOM 3805 N N . GLY A 1 477 ? 30.811 6.374 -17.870 1.00 93.38 477 GLY A N 1
ATOM 3806 C CA . GLY A 1 477 ? 30.253 5.079 -18.243 1.00 93.38 477 GLY A CA 1
ATOM 3807 C C . GLY A 1 477 ? 30.660 4.639 -19.648 1.00 93.38 477 GLY A C 1
ATOM 3808 O O . GLY A 1 477 ? 30.862 5.456 -20.555 1.00 93.38 477 GLY A O 1
ATOM 3809 N N . VAL A 1 478 ? 30.767 3.323 -19.836 1.00 94.50 478 VAL A N 1
ATOM 3810 C CA . VAL A 1 478 ? 31.196 2.719 -21.100 1.00 94.50 478 VAL A CA 1
ATOM 3811 C C . VAL A 1 478 ? 30.055 1.901 -21.686 1.00 94.50 478 VAL A C 1
ATOM 3813 O O . VAL A 1 478 ? 29.699 0.845 -21.163 1.00 94.50 478 VAL A O 1
ATOM 3816 N N . ASN A 1 479 ? 29.523 2.355 -22.818 1.00 94.94 479 ASN A N 1
ATOM 3817 C CA . ASN A 1 479 ? 28.648 1.545 -23.658 1.00 94.94 479 ASN A CA 1
ATOM 3818 C C . ASN A 1 479 ? 29.435 0.974 -24.831 1.00 94.94 479 ASN A C 1
ATOM 3820 O O . ASN A 1 479 ? 30.248 1.651 -25.457 1.00 94.94 479 ASN A O 1
ATOM 3824 N N . THR A 1 480 ? 29.162 -0.279 -25.156 1.00 94.56 480 THR A N 1
ATOM 3825 C CA . THR A 1 480 ? 29.669 -0.950 -26.343 1.00 94.56 480 THR A CA 1
ATOM 3826 C C . THR A 1 480 ? 28.507 -1.636 -27.039 1.00 94.56 480 THR A C 1
ATOM 3828 O O . THR A 1 480 ? 27.919 -2.564 -26.493 1.00 94.56 480 THR A O 1
ATOM 3831 N N . PHE A 1 481 ? 28.183 -1.195 -28.253 1.00 94.31 481 PHE A N 1
ATOM 3832 C CA . PHE A 1 481 ? 27.294 -1.936 -29.135 1.00 94.31 481 PHE A CA 1
ATOM 3833 C C . PHE A 1 481 ? 28.086 -2.989 -29.915 1.00 94.31 481 PHE A C 1
ATOM 3835 O O . PHE A 1 481 ? 29.076 -2.663 -30.575 1.00 94.31 481 PHE A O 1
ATOM 3842 N N . ARG A 1 482 ? 27.627 -4.241 -29.908 1.00 94.38 482 ARG A N 1
ATOM 3843 C CA . ARG A 1 482 ? 28.233 -5.351 -30.653 1.00 94.38 482 ARG A CA 1
ATOM 3844 C C . ARG A 1 482 ? 27.206 -6.060 -31.529 1.00 94.38 482 ARG A C 1
ATOM 3846 O O . ARG A 1 482 ? 26.396 -6.858 -31.057 1.00 94.38 482 ARG A O 1
ATOM 3853 N N . GLY A 1 483 ? 27.272 -5.799 -32.829 1.00 93.56 483 GLY A N 1
ATOM 3854 C CA . GLY A 1 483 ? 26.418 -6.446 -33.823 1.00 93.56 483 GLY A CA 1
ATOM 3855 C C . GLY A 1 483 ? 27.119 -7.630 -34.482 1.00 93.56 483 GLY A C 1
ATOM 3856 O O . GLY A 1 483 ? 28.295 -7.534 -34.820 1.00 93.56 483 GLY A O 1
ATOM 3857 N N . HIS A 1 484 ? 26.406 -8.733 -34.708 1.00 96.19 484 HIS A N 1
ATOM 3858 C CA . HIS A 1 484 ? 26.866 -9.821 -35.573 1.00 96.19 484 HIS A CA 1
ATOM 3859 C C . HIS A 1 484 ? 25.745 -10.248 -36.518 1.00 96.19 484 HIS A C 1
ATOM 3861 O O . HIS A 1 484 ? 24.797 -10.900 -36.087 1.00 96.19 484 HIS A O 1
ATOM 3867 N N . VAL A 1 485 ? 25.867 -9.948 -37.807 1.00 97.44 485 VAL A N 1
ATOM 3868 C CA . VAL A 1 485 ? 24.935 -10.438 -38.828 1.00 97.44 485 VAL A CA 1
ATOM 3869 C C . VAL A 1 485 ? 25.671 -11.371 -39.775 1.00 97.44 485 VAL A C 1
ATOM 3871 O O . VAL A 1 485 ? 26.712 -11.023 -40.328 1.00 97.44 485 VAL A O 1
ATOM 3874 N N . LYS A 1 486 ? 25.136 -12.574 -39.970 1.00 97.88 486 LYS A N 1
ATOM 3875 C CA . LYS A 1 486 ? 25.668 -13.543 -40.926 1.00 97.88 486 LYS A CA 1
ATOM 3876 C C . LYS A 1 486 ? 24.577 -13.961 -41.896 1.00 97.88 486 LYS A C 1
ATOM 3878 O O . LYS A 1 486 ? 23.542 -14.468 -41.471 1.00 97.88 486 LYS A O 1
ATOM 3883 N N . VAL A 1 487 ? 24.856 -13.819 -43.187 1.00 97.44 487 VAL A N 1
ATOM 3884 C CA . VAL A 1 487 ? 23.993 -14.301 -44.267 1.00 97.44 487 VAL A CA 1
ATOM 3885 C C . VAL A 1 487 ? 24.695 -15.449 -44.971 1.00 97.44 487 VAL A C 1
ATOM 3887 O O . VAL A 1 487 ? 25.819 -15.297 -45.456 1.00 97.44 487 VAL A O 1
ATOM 3890 N N . ASN A 1 488 ? 24.079 -16.631 -44.943 1.00 94.69 488 ASN A N 1
ATOM 3891 C CA . ASN A 1 488 ? 24.632 -17.829 -45.567 1.00 94.69 488 ASN A CA 1
ATOM 3892 C C . ASN A 1 488 ? 24.496 -17.791 -47.092 1.00 94.69 488 ASN A C 1
ATOM 3894 O O . ASN A 1 488 ? 23.641 -17.105 -47.634 1.00 94.69 488 ASN A O 1
ATOM 3898 N N . LYS A 1 489 ? 25.311 -18.600 -47.780 1.00 94.19 489 LYS A N 1
ATOM 3899 C CA . LYS A 1 489 ? 25.310 -18.700 -49.249 1.00 94.19 489 LYS A CA 1
ATOM 3900 C C . LYS A 1 489 ? 23.935 -19.048 -49.834 1.00 94.19 489 LYS A C 1
ATOM 3902 O O . LYS A 1 489 ? 23.605 -18.540 -50.890 1.00 94.19 489 LYS A O 1
ATOM 3907 N N . SER A 1 490 ? 23.158 -19.879 -49.138 1.00 90.38 490 SER A N 1
ATOM 3908 C CA . SER A 1 490 ? 21.828 -20.362 -49.544 1.00 90.38 490 SER A CA 1
ATOM 3909 C C . SER A 1 490 ? 20.665 -19.425 -49.184 1.00 90.38 490 SER A C 1
ATOM 3911 O O . SER A 1 490 ? 19.510 -19.810 -49.334 1.00 90.38 490 SER A O 1
ATOM 3913 N N . ALA A 1 491 ? 20.944 -18.257 -48.602 1.00 94.94 491 ALA A N 1
ATOM 3914 C CA . ALA A 1 491 ? 19.928 -17.326 -48.126 1.00 94.94 491 ALA A CA 1
ATOM 3915 C C . ALA A 1 491 ? 19.729 -16.201 -49.155 1.00 94.94 491 ALA A C 1
ATOM 3917 O O . ALA A 1 491 ? 20.275 -15.110 -49.006 1.00 94.94 491 ALA A O 1
ATOM 3918 N N . ASP A 1 492 ? 18.976 -16.501 -50.211 1.00 94.38 492 ASP A N 1
ATOM 3919 C CA . ASP A 1 492 ? 18.687 -15.565 -51.305 1.00 94.38 492 ASP A CA 1
ATOM 3920 C C . ASP A 1 492 ? 17.680 -14.482 -50.889 1.00 94.38 492 ASP A C 1
ATOM 3922 O O . ASP A 1 492 ? 16.878 -14.686 -49.976 1.00 94.38 492 ASP A O 1
ATOM 3926 N N . GLU A 1 493 ? 17.712 -13.325 -51.553 1.00 96.25 493 GLU A N 1
ATOM 3927 C CA . GLU A 1 493 ? 16.738 -12.228 -51.391 1.00 96.25 493 GLU A CA 1
ATOM 3928 C C . GLU A 1 493 ? 16.558 -11.739 -49.936 1.00 96.25 493 GLU A C 1
ATOM 3930 O O . GLU A 1 493 ? 15.457 -11.397 -49.490 1.00 96.25 493 GLU A O 1
ATOM 3935 N N . CYS A 1 494 ? 17.637 -11.733 -49.152 1.00 97.25 494 CYS A N 1
ATOM 3936 C CA . CYS A 1 494 ? 17.592 -11.321 -47.750 1.00 97.25 494 CYS A CA 1
ATOM 3937 C C . CYS A 1 494 ? 17.687 -9.799 -47.588 1.00 97.25 494 CYS A C 1
ATOM 3939 O O . CYS A 1 494 ? 18.303 -9.107 -48.396 1.00 97.25 494 CYS A O 1
ATOM 3941 N N . LYS A 1 495 ? 17.119 -9.276 -46.496 1.00 97.94 495 LYS A N 1
ATOM 3942 C CA . LYS A 1 495 ? 17.178 -7.847 -46.146 1.00 97.94 495 LYS A CA 1
ATOM 3943 C C . LYS A 1 495 ? 17.723 -7.648 -44.738 1.00 97.94 495 LYS A C 1
ATOM 3945 O O . LYS A 1 495 ? 17.239 -8.273 -43.794 1.00 97.94 495 LYS A O 1
ATOM 3950 N N . VAL A 1 496 ? 18.701 -6.761 -44.589 1.00 97.19 496 VAL A N 1
ATOM 3951 C CA . VAL A 1 496 ? 19.354 -6.442 -43.314 1.00 97.19 496 VAL A CA 1
ATOM 3952 C C . VAL A 1 496 ? 19.405 -4.930 -43.128 1.00 97.19 496 VAL A C 1
ATOM 3954 O O . VAL A 1 496 ? 19.937 -4.212 -43.970 1.00 97.19 496 VAL A O 1
ATOM 3957 N N . SER A 1 497 ? 18.906 -4.447 -41.992 1.00 96.38 497 SER A N 1
ATOM 3958 C CA . SER A 1 497 ? 19.006 -3.044 -41.587 1.00 96.38 497 SER A CA 1
ATOM 3959 C C . SER A 1 497 ? 19.536 -2.946 -40.162 1.00 96.38 497 SER A C 1
ATOM 3961 O O . SER A 1 497 ? 18.899 -3.437 -39.235 1.00 96.38 497 SER A O 1
ATOM 3963 N N . VAL A 1 498 ? 20.664 -2.270 -39.957 1.00 94.81 498 VAL A N 1
ATOM 3964 C CA . VAL A 1 498 ? 21.263 -2.061 -38.630 1.00 94.81 498 VAL A CA 1
ATOM 3965 C C . VAL A 1 498 ? 21.451 -0.572 -38.376 1.00 94.81 498 VAL A C 1
ATOM 3967 O O . VAL A 1 498 ? 22.267 0.053 -39.044 1.00 94.81 498 VAL A O 1
ATOM 3970 N N . LYS A 1 499 ? 20.747 -0.019 -37.388 1.00 93.06 499 LYS A N 1
ATOM 3971 C CA . LYS A 1 499 ? 20.861 1.373 -36.949 1.00 93.06 499 LYS A CA 1
ATOM 3972 C C . LYS A 1 499 ? 21.292 1.449 -35.487 1.00 93.06 499 LYS A C 1
ATOM 3974 O O . LYS A 1 499 ? 20.622 0.888 -34.617 1.00 93.06 499 LYS A O 1
ATOM 3979 N N . CYS A 1 500 ? 22.380 2.163 -35.227 1.00 91.56 500 CYS A N 1
ATOM 3980 C CA . CYS A 1 500 ? 22.933 2.356 -33.891 1.00 91.56 500 CYS A CA 1
ATOM 3981 C C . CYS A 1 500 ? 23.070 3.849 -33.589 1.00 91.56 500 CYS A C 1
ATOM 3983 O O . CYS A 1 500 ? 23.910 4.514 -34.187 1.00 91.56 500 CYS A O 1
ATOM 3985 N N . ASP A 1 501 ? 22.290 4.364 -32.643 1.00 92.50 501 ASP A N 1
ATOM 3986 C CA . ASP A 1 501 ? 22.409 5.748 -32.189 1.00 92.50 501 ASP A CA 1
ATOM 3987 C C . ASP A 1 501 ? 23.002 5.773 -30.777 1.00 92.50 501 ASP A C 1
ATOM 3989 O O . ASP A 1 501 ? 22.486 5.133 -29.864 1.00 92.50 501 ASP A O 1
ATOM 3993 N N . ALA A 1 502 ? 24.051 6.552 -30.560 1.00 92.12 502 ALA A N 1
ATOM 3994 C CA . ALA A 1 502 ? 24.644 6.748 -29.247 1.00 92.12 502 ALA A CA 1
ATOM 3995 C C . ALA A 1 502 ? 24.554 8.212 -28.828 1.00 92.12 502 ALA A C 1
ATOM 3997 O O . ALA A 1 502 ? 24.858 9.106 -29.618 1.00 92.12 502 ALA A O 1
ATOM 3998 N N . LEU A 1 503 ? 24.187 8.443 -27.570 1.00 91.69 503 LEU A N 1
ATOM 3999 C CA . LEU A 1 503 ? 24.178 9.749 -26.931 1.00 91.69 503 LEU A CA 1
ATOM 4000 C C . LEU A 1 503 ? 25.226 9.779 -25.816 1.00 91.69 503 LEU A C 1
ATOM 4002 O O . LEU A 1 503 ? 25.133 9.051 -24.827 1.00 91.69 503 LEU A O 1
ATOM 4006 N N . GLN A 1 504 ? 26.231 10.629 -25.982 1.00 90.06 504 GLN A N 1
ATOM 4007 C CA . GLN A 1 504 ? 27.290 10.835 -25.005 1.00 90.06 504 GLN A CA 1
ATOM 4008 C C . GLN A 1 504 ? 27.033 12.133 -24.232 1.00 90.06 504 GLN A C 1
ATOM 4010 O O . GLN A 1 504 ? 26.939 13.209 -24.827 1.00 90.06 504 GLN A O 1
ATOM 4015 N N . MET A 1 505 ? 26.913 12.023 -22.907 1.00 86.38 505 MET A N 1
ATOM 4016 C CA . MET A 1 505 ? 26.481 13.130 -22.045 1.00 86.38 505 MET A CA 1
ATOM 4017 C C . MET A 1 505 ? 27.633 13.969 -21.486 1.00 86.38 505 MET A C 1
ATOM 4019 O O . MET A 1 505 ? 27.422 15.106 -21.083 1.00 86.38 505 MET A O 1
ATOM 4023 N N . ASP A 1 506 ? 28.854 13.439 -21.485 1.00 84.94 506 ASP A N 1
ATOM 4024 C CA . ASP A 1 506 ? 30.044 14.142 -21.006 1.00 84.94 506 ASP A CA 1
ATOM 4025 C C . ASP A 1 506 ? 31.292 13.749 -21.809 1.00 84.94 506 ASP A C 1
ATOM 4027 O O . ASP A 1 506 ? 31.251 12.913 -22.710 1.00 84.94 506 ASP A O 1
ATOM 4031 N N . LEU A 1 507 ? 32.430 14.366 -21.495 1.00 84.56 507 LEU A N 1
ATOM 4032 C CA . LEU A 1 507 ? 33.697 14.101 -22.181 1.00 84.56 507 LEU A CA 1
ATOM 4033 C C . LEU A 1 507 ? 34.425 12.838 -21.693 1.00 84.56 507 LEU A C 1
ATOM 4035 O O . LEU A 1 507 ? 35.340 12.387 -22.376 1.00 84.56 507 LEU A O 1
ATOM 4039 N N . LEU A 1 508 ? 34.048 12.287 -20.537 1.00 87.94 508 LEU A N 1
ATOM 4040 C CA . LEU A 1 508 ? 34.708 11.132 -19.913 1.00 87.94 508 LEU A CA 1
ATOM 4041 C C . LEU A 1 508 ? 34.143 9.801 -20.420 1.00 87.94 508 LEU A C 1
ATOM 4043 O O . LEU A 1 508 ? 34.829 8.782 -20.421 1.00 87.94 508 LEU A O 1
ATOM 4047 N N . SER A 1 509 ? 32.878 9.811 -20.812 1.00 92.06 509 SER A N 1
ATOM 4048 C CA . SER A 1 509 ? 32.105 8.648 -21.207 1.00 92.06 509 SER A CA 1
ATOM 4049 C C . SER A 1 509 ? 32.519 8.134 -22.575 1.00 92.06 509 SER A C 1
ATOM 4051 O O . SER A 1 509 ? 32.923 8.892 -23.458 1.00 92.06 509 SER A O 1
ATOM 4053 N N . VAL A 1 510 ? 32.367 6.827 -22.767 1.00 91.12 510 VAL A N 1
ATOM 4054 C CA . VAL A 1 510 ? 32.777 6.144 -23.995 1.00 91.12 510 VAL A CA 1
ATOM 4055 C C . VAL A 1 510 ? 31.578 5.440 -24.617 1.00 91.12 510 VAL A C 1
ATOM 4057 O O . VAL A 1 510 ? 30.756 4.827 -23.928 1.00 91.12 510 VAL A O 1
ATOM 4060 N N . SER A 1 511 ? 31.485 5.519 -25.942 1.00 91.12 511 SER A N 1
ATOM 4061 C CA . SER A 1 511 ? 30.533 4.746 -26.732 1.00 91.12 511 SER A CA 1
ATOM 4062 C C . SER A 1 511 ? 31.254 4.066 -27.889 1.00 91.12 511 SER A C 1
ATOM 4064 O O . SER A 1 511 ? 31.656 4.715 -28.852 1.00 91.12 511 SER A O 1
ATOM 4066 N N . ASN A 1 512 ? 31.411 2.748 -27.799 1.00 91.38 512 ASN A N 1
ATOM 4067 C CA . ASN A 1 512 ? 32.021 1.927 -28.839 1.00 91.38 512 ASN A CA 1
ATOM 4068 C C . ASN A 1 512 ? 30.941 1.259 -29.691 1.00 91.38 512 ASN A C 1
ATOM 4070 O O . ASN A 1 512 ? 29.911 0.832 -29.174 1.00 91.38 512 ASN A O 1
ATOM 4074 N N . THR A 1 513 ? 31.196 1.095 -30.987 1.00 89.38 513 THR A N 1
ATOM 4075 C CA . THR A 1 513 ? 30.310 0.348 -31.893 1.00 89.38 513 THR A CA 1
ATOM 4076 C C . THR A 1 513 ? 31.154 -0.622 -32.712 1.00 89.38 513 THR A C 1
ATOM 4078 O O . THR A 1 513 ? 32.004 -0.200 -33.489 1.00 89.38 513 THR A O 1
ATOM 4081 N N . TYR A 1 514 ? 30.920 -1.924 -32.541 1.00 91.00 514 TYR A N 1
ATOM 4082 C CA . TYR A 1 514 ? 31.603 -3.007 -33.253 1.00 91.00 514 TYR A CA 1
ATOM 4083 C C . TYR A 1 514 ? 30.597 -3.801 -34.101 1.00 91.00 514 TYR A C 1
ATOM 4085 O O . TYR A 1 514 ? 30.075 -4.827 -33.646 1.00 91.00 514 TYR A O 1
ATOM 4093 N N . PRO A 1 515 ? 30.280 -3.338 -35.322 1.00 89.25 515 PRO A N 1
ATOM 4094 C CA . PRO A 1 515 ? 29.442 -4.082 -36.248 1.00 89.25 515 PRO A CA 1
ATOM 4095 C C . PRO A 1 515 ? 30.277 -5.156 -36.956 1.00 89.25 515 PRO A C 1
ATOM 4097 O O . PRO A 1 515 ? 31.299 -4.870 -37.574 1.00 89.25 515 PRO A O 1
ATOM 4100 N N . PHE A 1 516 ? 29.833 -6.408 -36.897 1.00 93.50 516 PHE A N 1
ATOM 4101 C CA . PHE A 1 516 ? 30.412 -7.504 -37.664 1.00 93.50 516 PHE A CA 1
ATOM 4102 C C . PHE A 1 516 ? 29.366 -8.060 -38.626 1.00 93.50 516 PHE A C 1
ATOM 4104 O O . PHE A 1 516 ? 28.334 -8.577 -38.200 1.00 93.50 516 PHE A O 1
ATOM 4111 N N . MET A 1 517 ? 29.626 -7.969 -39.929 1.00 93.69 517 MET A N 1
ATOM 4112 C CA . MET A 1 517 ? 28.722 -8.476 -40.959 1.00 93.69 517 MET A CA 1
ATOM 4113 C C . MET A 1 517 ? 29.468 -9.426 -41.890 1.00 93.69 517 MET A C 1
ATOM 4115 O O . MET A 1 517 ? 30.461 -9.053 -42.509 1.00 93.69 517 MET A O 1
ATOM 4119 N N . LYS A 1 518 ? 28.990 -10.669 -41.989 1.00 95.44 518 LYS A N 1
ATOM 4120 C CA . LYS A 1 518 ? 29.520 -11.690 -42.898 1.00 95.44 518 LYS A CA 1
ATOM 4121 C C . LYS A 1 518 ? 28.438 -12.088 -43.893 1.00 95.44 518 LYS A C 1
ATOM 4123 O O . LYS A 1 518 ? 27.607 -12.947 -43.600 1.00 95.44 518 LYS A O 1
ATOM 4128 N N . ILE A 1 519 ? 28.468 -11.461 -45.062 1.00 95.94 519 ILE A N 1
ATOM 4129 C CA . ILE A 1 519 ? 27.479 -11.647 -46.125 1.00 95.94 519 ILE A CA 1
ATOM 4130 C C . ILE A 1 519 ? 28.080 -12.571 -47.183 1.00 95.94 519 ILE A C 1
ATOM 4132 O O . ILE A 1 519 ? 29.073 -12.227 -47.816 1.00 95.94 519 ILE A O 1
ATOM 4136 N N . LEU A 1 520 ? 27.537 -13.783 -47.315 1.00 93.81 520 LEU A N 1
ATOM 4137 C CA . LEU A 1 520 ? 28.041 -14.806 -48.243 1.00 93.81 520 LEU A CA 1
ATOM 4138 C C . LEU A 1 520 ? 27.114 -15.016 -49.451 1.00 93.81 520 LEU A C 1
ATOM 4140 O O . LEU A 1 520 ? 27.313 -15.975 -50.192 1.00 93.81 520 LEU A O 1
ATOM 4144 N N . ASN A 1 521 ? 26.108 -14.158 -49.625 1.00 93.88 521 ASN A N 1
ATOM 4145 C CA . ASN A 1 521 ? 25.123 -14.202 -50.702 1.00 93.88 521 ASN A CA 1
ATOM 4146 C C . ASN A 1 521 ? 25.068 -12.835 -51.407 1.00 93.88 521 ASN A C 1
ATOM 4148 O O . ASN A 1 521 ? 25.111 -11.803 -50.740 1.00 93.88 521 ASN A O 1
ATOM 4152 N N . SER A 1 522 ? 25.015 -12.826 -52.741 1.00 91.06 522 SER A N 1
ATOM 4153 C CA . SER A 1 522 ? 25.042 -11.602 -53.557 1.00 91.06 522 SER A CA 1
ATOM 4154 C C . SER A 1 522 ? 23.670 -10.956 -53.771 1.00 91.06 522 SER A C 1
ATOM 4156 O O . SER A 1 522 ? 23.611 -9.806 -54.192 1.00 91.06 522 SER A O 1
ATOM 4158 N N . GLN A 1 523 ? 22.578 -11.663 -53.478 1.00 93.12 523 GLN A N 1
ATOM 4159 C CA . GLN A 1 523 ? 21.194 -11.194 -53.599 1.00 93.12 523 GLN A CA 1
ATOM 4160 C C . GLN A 1 523 ? 20.659 -10.675 -52.254 1.00 93.12 523 GLN A C 1
ATOM 4162 O O . GLN A 1 523 ? 19.515 -10.927 -51.890 1.00 93.12 523 GLN A O 1
ATOM 4167 N N . THR A 1 524 ? 21.502 -10.009 -51.463 1.00 94.50 524 THR A N 1
ATOM 4168 C CA . THR A 1 524 ? 21.137 -9.505 -50.133 1.00 94.50 524 THR A CA 1
ATOM 4169 C C . THR A 1 524 ? 21.289 -7.992 -50.066 1.00 94.50 524 THR A C 1
ATOM 4171 O O . THR A 1 524 ? 22.380 -7.471 -50.297 1.00 94.50 524 THR A O 1
ATOM 4174 N N . ASP A 1 525 ? 20.227 -7.307 -49.646 1.00 95.25 525 ASP A N 1
ATOM 4175 C CA . ASP A 1 525 ? 20.254 -5.877 -49.345 1.00 95.25 525 ASP A CA 1
ATOM 4176 C C . ASP A 1 525 ? 20.734 -5.659 -47.907 1.00 95.25 525 ASP A C 1
ATOM 4178 O O . ASP A 1 525 ? 20.141 -6.177 -46.955 1.00 95.25 525 ASP A O 1
ATOM 4182 N N . VAL A 1 526 ? 21.797 -4.871 -47.731 1.00 94.31 526 VAL A N 1
ATOM 4183 C CA . VAL A 1 526 ? 22.368 -4.568 -46.412 1.00 94.31 526 VAL A CA 1
ATOM 4184 C C . VAL A 1 526 ? 22.538 -3.067 -46.237 1.00 94.31 526 VAL A C 1
ATOM 4186 O O . VAL A 1 526 ? 23.240 -2.420 -47.010 1.00 94.31 526 VAL A O 1
ATOM 4189 N N . ALA A 1 527 ? 21.949 -2.530 -45.171 1.00 94.44 527 ALA A N 1
ATOM 4190 C CA . ALA A 1 527 ? 22.159 -1.163 -44.716 1.00 94.44 527 ALA A CA 1
ATOM 4191 C C . ALA A 1 527 ? 22.684 -1.155 -43.275 1.00 94.44 527 ALA A C 1
ATOM 4193 O O . ALA A 1 527 ? 22.131 -1.822 -42.394 1.00 94.44 527 ALA A O 1
ATOM 4194 N N . HIS A 1 528 ? 23.735 -0.373 -43.026 1.00 91.94 528 HIS A N 1
ATOM 4195 C CA . HIS A 1 528 ? 24.235 -0.102 -41.683 1.00 91.94 528 HIS A CA 1
ATOM 4196 C C . HIS A 1 528 ? 24.463 1.396 -41.477 1.00 91.94 528 HIS A C 1
ATOM 4198 O O . HIS A 1 528 ? 25.177 2.033 -42.247 1.00 91.94 528 HIS A O 1
ATOM 4204 N N . GLU A 1 529 ? 23.873 1.929 -40.413 1.00 91.75 529 GLU A N 1
ATOM 4205 C CA . GLU A 1 529 ? 24.007 3.308 -39.963 1.00 91.75 529 GLU A CA 1
ATOM 4206 C C . GLU A 1 529 ? 24.444 3.312 -38.493 1.00 91.75 529 GLU A C 1
ATOM 4208 O O . GLU A 1 529 ? 23.879 2.599 -37.658 1.00 91.75 529 GLU A O 1
ATOM 4213 N N . ALA A 1 530 ? 25.447 4.126 -38.170 1.00 87.44 530 ALA A N 1
ATOM 4214 C CA . ALA A 1 530 ? 25.872 4.373 -36.801 1.00 87.44 530 ALA A CA 1
ATOM 4215 C C . ALA A 1 530 ? 26.088 5.876 -36.600 1.00 87.44 530 ALA A C 1
ATOM 4217 O O . ALA A 1 530 ? 26.805 6.512 -37.371 1.00 87.44 530 ALA A O 1
ATOM 4218 N N . THR A 1 531 ? 25.464 6.453 -35.578 1.00 88.00 531 THR A N 1
ATOM 4219 C CA . THR A 1 531 ? 25.582 7.875 -35.242 1.00 88.00 531 THR A CA 1
ATOM 4220 C C . THR A 1 531 ? 25.946 8.021 -33.775 1.00 88.00 531 THR A C 1
ATOM 4222 O O . THR A 1 531 ? 25.294 7.448 -32.908 1.00 88.00 531 THR A O 1
ATOM 4225 N N . VAL A 1 532 ? 26.980 8.810 -33.490 1.00 84.44 532 VAL A N 1
ATOM 4226 C CA . VAL A 1 532 ? 27.357 9.185 -32.124 1.00 84.44 532 VAL A CA 1
ATOM 4227 C C . VAL A 1 532 ? 27.156 10.687 -31.984 1.00 84.44 532 VAL A C 1
ATOM 4229 O O . VAL A 1 532 ? 27.826 11.470 -32.653 1.00 84.44 532 VAL A O 1
ATOM 4232 N N . GLY A 1 533 ? 26.209 11.079 -31.138 1.00 82.88 533 GLY A N 1
ATOM 4233 C CA . GLY A 1 533 ? 25.909 12.467 -30.820 1.00 82.88 533 GLY A CA 1
ATOM 4234 C C . GLY A 1 533 ? 26.407 12.830 -29.427 1.00 82.88 533 GLY A C 1
ATOM 4235 O O . GLY A 1 533 ? 26.274 12.050 -28.484 1.00 82.88 533 GLY A O 1
ATOM 4236 N N . LYS A 1 534 ? 26.960 14.035 -29.290 1.00 83.06 534 LYS A N 1
ATOM 4237 C CA . LYS A 1 534 ? 27.106 14.700 -27.991 1.00 83.06 534 LYS A CA 1
ATOM 4238 C C . LYS A 1 534 ? 25.927 15.636 -27.791 1.00 83.06 534 LYS A C 1
ATOM 4240 O O . LYS A 1 534 ? 25.360 16.125 -28.767 1.00 83.06 534 LYS A O 1
ATOM 4245 N N . ILE A 1 535 ? 25.573 15.886 -26.538 1.00 80.25 535 ILE A N 1
ATOM 4246 C CA . ILE A 1 535 ? 24.550 16.881 -26.225 1.00 80.25 535 ILE A CA 1
ATOM 4247 C C . ILE A 1 535 ? 25.094 18.260 -26.594 1.00 80.25 535 ILE A C 1
ATOM 4249 O O . ILE A 1 535 ? 26.156 18.668 -26.125 1.00 80.25 535 ILE A O 1
ATOM 4253 N N . ASP A 1 536 ? 24.382 18.941 -27.490 1.00 78.75 536 ASP A N 1
ATOM 4254 C CA . ASP A 1 536 ? 24.754 20.272 -27.943 1.00 78.75 536 ASP A CA 1
ATOM 4255 C C . ASP A 1 536 ? 24.461 21.286 -26.831 1.00 78.75 536 ASP A C 1
ATOM 4257 O O . ASP A 1 536 ? 23.330 21.400 -26.343 1.00 78.75 536 ASP A O 1
ATOM 4261 N N . SER A 1 537 ? 25.481 22.049 -26.439 1.00 79.31 537 SER A N 1
ATOM 4262 C CA . SER A 1 537 ? 25.350 23.109 -25.442 1.00 79.31 537 SER A CA 1
ATOM 4263 C C . SER A 1 537 ? 24.339 24.172 -25.870 1.00 79.31 537 SER A C 1
ATOM 4265 O O . SER A 1 537 ? 23.711 24.782 -25.008 1.00 79.31 537 SER A O 1
ATOM 4267 N N . SER A 1 538 ? 24.111 24.354 -27.176 1.00 85.19 538 SER A N 1
ATOM 4268 C CA . SER A 1 538 ? 23.083 25.258 -27.695 1.00 85.19 538 SER A CA 1
ATOM 4269 C C . SER A 1 538 ? 21.661 24.771 -27.376 1.00 85.19 538 SER A C 1
ATOM 4271 O O . SER A 1 538 ? 20.813 25.572 -26.977 1.00 85.19 538 SER A O 1
ATOM 4273 N N . GLN A 1 539 ? 21.406 23.459 -27.469 1.00 86.19 539 GLN A N 1
ATOM 4274 C CA . GLN A 1 539 ? 20.115 22.846 -27.137 1.00 86.19 539 GLN A CA 1
ATOM 4275 C C . GLN A 1 539 ? 19.854 22.905 -25.633 1.00 86.19 539 GLN A C 1
ATOM 4277 O O . GLN A 1 539 ? 18.755 23.265 -25.206 1.00 86.19 539 GLN A O 1
ATOM 4282 N N . LEU A 1 540 ? 20.883 22.605 -24.837 1.00 86.00 540 LEU A N 1
ATOM 4283 C CA . LEU A 1 540 ? 20.821 22.691 -23.382 1.00 86.00 540 LEU A CA 1
ATOM 4284 C C . LEU A 1 540 ? 20.558 24.137 -22.934 1.00 86.00 540 LEU A C 1
ATOM 4286 O O . LEU A 1 540 ? 19.604 24.392 -22.202 1.00 86.00 540 LEU A O 1
ATOM 4290 N N . PHE A 1 541 ? 21.319 25.100 -23.466 1.00 87.62 541 PHE A N 1
ATOM 4291 C CA . PHE A 1 541 ? 21.128 26.527 -23.200 1.00 87.62 541 PHE A CA 1
ATOM 4292 C C . PHE A 1 541 ? 19.740 27.014 -23.626 1.00 87.62 541 PHE A C 1
ATOM 4294 O O . PHE A 1 541 ? 19.097 27.761 -22.889 1.00 87.62 541 PHE A O 1
ATOM 4301 N N . TYR A 1 542 ? 19.239 26.574 -24.785 1.00 92.94 542 TYR A N 1
ATOM 4302 C CA . TYR A 1 542 ? 17.897 26.924 -25.246 1.00 92.94 542 TYR A CA 1
ATOM 4303 C C . TYR A 1 542 ? 16.826 26.456 -24.256 1.00 92.94 542 TYR A C 1
ATOM 4305 O O . TYR A 1 542 ? 15.978 27.255 -23.857 1.00 92.94 542 TYR A O 1
ATOM 4313 N N . LEU A 1 543 ? 16.876 25.198 -23.815 1.00 92.38 543 LEU A N 1
ATOM 4314 C CA . LEU A 1 543 ? 15.928 24.652 -22.841 1.00 92.38 543 LEU A CA 1
ATOM 4315 C C . LEU A 1 543 ? 16.035 25.353 -21.481 1.00 92.38 543 LEU A C 1
ATOM 4317 O O . LEU A 1 543 ? 15.013 25.722 -20.899 1.00 92.38 543 LEU A O 1
ATOM 4321 N N . MET A 1 544 ? 17.257 25.630 -21.024 1.00 92.25 544 MET A N 1
ATOM 4322 C CA . MET A 1 544 ? 17.493 26.367 -19.783 1.00 92.25 544 MET A CA 1
ATOM 4323 C C . MET A 1 544 ? 16.980 27.810 -19.852 1.00 92.25 544 MET A C 1
ATOM 4325 O O . MET A 1 544 ? 16.367 28.306 -18.908 1.00 92.25 544 MET A O 1
ATOM 4329 N N . SER A 1 545 ? 17.117 28.474 -21.006 1.00 93.31 545 SER A N 1
ATOM 4330 C CA . SER A 1 545 ? 16.569 29.820 -21.234 1.00 93.31 545 SER A CA 1
ATOM 4331 C C . SER A 1 545 ? 15.037 29.873 -21.145 1.00 93.31 545 SER A C 1
ATOM 4333 O O . SER A 1 545 ? 14.462 30.939 -20.924 1.00 93.31 545 SER A O 1
ATOM 4335 N N . ARG A 1 546 ? 14.358 28.723 -21.279 1.00 94.25 546 ARG A N 1
ATOM 4336 C CA . ARG A 1 546 ? 12.905 28.579 -21.095 1.00 94.25 546 ARG A CA 1
ATOM 4337 C C . ARG A 1 546 ? 12.497 28.271 -19.653 1.00 94.25 546 ARG A C 1
ATOM 4339 O O . ARG A 1 546 ? 11.313 28.059 -19.403 1.00 94.25 546 ARG A O 1
ATOM 4346 N N . GLY A 1 547 ? 13.442 28.309 -18.713 1.00 90.06 547 GLY A N 1
ATOM 4347 C CA . GLY A 1 547 ? 13.192 28.160 -17.280 1.00 90.06 547 GLY A CA 1
ATOM 4348 C C . GLY A 1 547 ? 13.318 26.732 -16.752 1.00 90.06 547 GLY A C 1
ATOM 4349 O O . GLY A 1 547 ? 12.924 26.498 -15.611 1.00 90.06 547 GLY A O 1
ATOM 4350 N N . LEU A 1 548 ? 13.843 25.796 -17.552 1.00 89.69 548 LEU A N 1
ATOM 4351 C CA . LEU A 1 548 ? 14.258 24.479 -17.066 1.00 89.69 548 LEU A CA 1
ATOM 4352 C C . LEU A 1 548 ? 15.629 24.591 -16.393 1.00 89.69 548 LEU A C 1
ATOM 4354 O O . LEU A 1 548 ? 16.484 25.354 -16.841 1.00 89.6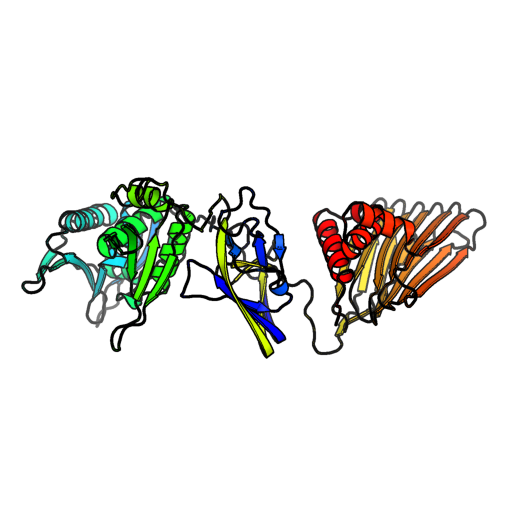9 548 LEU A O 1
ATOM 4358 N N . ASP A 1 549 ? 15.855 23.832 -15.327 1.00 88.31 549 ASP A N 1
ATOM 4359 C CA . ASP A 1 549 ? 17.224 23.628 -14.853 1.00 88.31 549 ASP A CA 1
ATOM 4360 C C . ASP A 1 549 ? 17.988 22.672 -15.793 1.00 88.31 549 ASP A C 1
ATOM 4362 O O . ASP A 1 549 ? 17.414 22.058 -16.698 1.00 88.31 549 ASP A O 1
ATOM 4366 N N . GLU A 1 550 ? 19.309 22.599 -15.632 1.00 82.31 550 GLU A N 1
ATOM 4367 C CA . GLU A 1 550 ? 20.178 21.796 -16.500 1.00 82.31 550 GLU A CA 1
ATOM 4368 C C . GLU A 1 550 ? 19.787 20.310 -16.488 1.00 82.31 550 GLU A C 1
ATOM 4370 O O . GLU A 1 550 ? 19.748 19.670 -17.536 1.00 82.31 550 GLU A O 1
ATOM 4375 N N . GLU A 1 551 ? 19.422 19.780 -15.319 1.00 80.19 551 GLU A N 1
ATOM 4376 C CA . GLU A 1 551 ? 19.024 18.384 -15.125 1.00 80.19 551 GLU A CA 1
ATOM 4377 C C . GLU A 1 551 ? 17.692 18.076 -15.829 1.00 80.19 551 GLU A C 1
ATOM 4379 O O . GLU A 1 551 ? 17.582 17.093 -16.566 1.00 80.19 551 GLU A O 1
ATOM 4384 N N . GLN A 1 552 ? 16.699 18.958 -15.694 1.00 82.75 552 GLN A N 1
ATOM 4385 C CA . GLN A 1 552 ? 15.417 18.875 -16.395 1.00 82.75 552 GLN A CA 1
ATOM 4386 C C . GLN A 1 552 ? 15.584 18.983 -17.912 1.00 82.75 552 GLN A C 1
ATOM 4388 O O . GLN A 1 552 ? 14.950 18.236 -18.661 1.00 82.75 552 GLN A O 1
ATOM 4393 N N . ALA A 1 553 ? 16.431 19.902 -18.380 1.00 87.38 553 ALA A N 1
ATOM 4394 C CA . ALA A 1 553 ? 16.728 20.059 -19.799 1.00 87.38 553 ALA A CA 1
ATOM 4395 C C . ALA A 1 553 ? 17.390 18.794 -20.368 1.00 87.38 553 ALA A C 1
ATOM 4397 O O . ALA A 1 553 ? 16.976 18.286 -21.413 1.00 87.38 553 ALA A O 1
ATOM 4398 N N . MET A 1 554 ? 18.359 18.240 -19.639 1.00 83.31 554 MET A N 1
ATOM 4399 C CA . MET A 1 554 ? 19.049 16.999 -19.978 1.00 83.31 554 MET A CA 1
ATOM 4400 C C . MET A 1 554 ? 18.080 15.815 -20.069 1.00 83.31 554 MET A C 1
ATOM 4402 O O . MET A 1 554 ? 18.083 15.064 -21.048 1.00 83.31 554 MET A O 1
ATOM 4406 N N . GLN A 1 555 ? 17.205 15.678 -19.072 1.00 83.88 555 GLN A N 1
ATOM 4407 C CA . GLN A 1 555 ? 16.193 14.630 -19.025 1.00 83.88 555 GLN A CA 1
ATOM 4408 C C . GLN A 1 555 ? 15.238 14.713 -20.223 1.00 83.88 555 GLN A C 1
ATOM 4410 O O . GLN A 1 555 ? 14.895 13.681 -20.801 1.00 83.88 555 GLN A O 1
ATOM 4415 N N . LEU A 1 556 ? 14.840 15.922 -20.631 1.00 88.12 556 LEU A N 1
ATOM 4416 C CA . LEU A 1 556 ? 13.960 16.130 -21.781 1.00 88.12 556 LEU A CA 1
ATOM 4417 C C . LEU A 1 556 ? 14.625 15.706 -23.101 1.00 88.12 556 LEU A C 1
ATOM 4419 O O . LEU A 1 556 ? 13.995 15.035 -23.920 1.00 88.12 556 LEU A O 1
ATOM 4423 N N . ILE A 1 557 ? 15.907 16.044 -23.291 1.00 88.50 557 ILE A N 1
ATOM 4424 C CA . ILE A 1 557 ? 16.695 15.626 -24.464 1.00 88.50 557 ILE A CA 1
ATOM 4425 C C . ILE A 1 557 ? 16.795 14.098 -24.517 1.00 88.50 557 ILE A C 1
ATOM 4427 O O . ILE A 1 557 ? 16.532 13.487 -25.556 1.00 88.50 557 ILE A O 1
ATOM 4431 N N . VAL A 1 558 ? 17.125 13.469 -23.386 1.00 87.38 558 VAL A N 1
ATOM 4432 C CA . VAL A 1 558 ? 17.221 12.009 -23.269 1.00 87.38 558 VAL A CA 1
ATOM 4433 C C . VAL A 1 558 ? 15.879 11.334 -23.564 1.00 87.38 558 VAL A C 1
ATOM 4435 O O . VAL A 1 558 ? 15.848 10.352 -24.304 1.00 87.38 558 VAL A O 1
ATOM 4438 N N . GLN A 1 559 ? 14.767 11.865 -23.046 1.00 86.00 559 GLN A N 1
ATOM 4439 C CA . GLN A 1 559 ? 13.425 11.340 -23.321 1.00 86.00 559 GLN A CA 1
ATOM 4440 C C . GLN A 1 559 ? 13.079 11.396 -24.810 1.00 86.00 559 GLN A C 1
ATOM 4442 O O . GLN A 1 559 ? 12.629 10.392 -25.362 1.00 86.00 559 GLN A O 1
ATOM 4447 N N . GLY A 1 560 ? 13.344 12.524 -25.477 1.00 88.56 560 GLY A N 1
ATOM 4448 C CA . GLY A 1 560 ? 13.156 12.639 -26.925 1.00 88.56 560 GLY A CA 1
ATOM 4449 C C . GLY A 1 560 ? 14.028 11.650 -27.706 1.00 88.56 560 GLY A C 1
ATOM 4450 O O . GLY A 1 560 ? 13.577 11.039 -28.673 1.00 88.56 560 GLY A O 1
ATOM 4451 N N . PHE A 1 561 ? 15.261 11.413 -27.247 1.00 88.81 561 PHE A N 1
ATOM 4452 C CA . PHE A 1 561 ? 16.177 10.465 -27.880 1.00 88.81 561 PHE A CA 1
ATOM 4453 C C . PHE A 1 561 ? 15.667 9.014 -27.845 1.00 88.81 561 PHE A C 1
ATOM 4455 O O . PHE A 1 561 ? 15.826 8.285 -28.830 1.00 88.81 561 PHE A O 1
ATOM 4462 N N . ILE A 1 562 ? 15.044 8.587 -26.741 1.00 87.25 562 ILE A N 1
ATOM 4463 C CA . ILE A 1 562 ? 14.551 7.209 -26.550 1.00 87.25 562 ILE A CA 1
ATOM 4464 C C . ILE A 1 562 ? 13.082 7.003 -26.946 1.00 87.25 562 ILE A C 1
ATOM 4466 O O . ILE A 1 562 ? 12.632 5.857 -26.995 1.00 87.25 562 ILE A O 1
ATOM 4470 N N . GLU A 1 563 ? 12.336 8.073 -27.236 1.00 85.00 563 GLU A N 1
ATOM 4471 C CA . GLU A 1 563 ? 10.873 8.072 -27.394 1.00 85.00 563 GLU A CA 1
ATOM 4472 C C . GLU A 1 563 ? 10.364 6.968 -28.334 1.00 85.00 563 GLU A C 1
ATOM 4474 O O . GLU A 1 563 ? 9.425 6.240 -28.008 1.00 85.00 563 GLU A O 1
ATOM 4479 N N . ASN A 1 564 ? 11.025 6.794 -29.481 1.00 79.44 564 ASN A N 1
ATOM 4480 C CA . ASN A 1 564 ? 10.633 5.811 -30.494 1.00 79.44 564 ASN A CA 1
ATOM 4481 C C . ASN A 1 564 ? 10.726 4.360 -30.004 1.00 79.44 564 ASN A C 1
ATOM 4483 O O . ASN A 1 564 ? 10.018 3.504 -30.516 1.00 79.44 564 ASN A O 1
ATOM 4487 N N . ILE A 1 565 ? 11.590 4.078 -29.028 1.00 80.56 565 ILE A N 1
ATOM 4488 C CA . ILE A 1 565 ? 11.707 2.746 -28.427 1.00 80.56 565 ILE A CA 1
ATOM 4489 C C . ILE A 1 565 ? 10.726 2.597 -27.266 1.00 80.56 565 ILE A C 1
ATOM 4491 O O . ILE A 1 565 ? 10.108 1.547 -27.113 1.00 80.56 565 ILE A O 1
ATOM 4495 N N . VAL A 1 566 ? 10.542 3.650 -26.467 1.00 81.69 566 VAL A N 1
ATOM 4496 C CA . VAL A 1 566 ? 9.585 3.644 -25.351 1.00 81.69 566 VAL A CA 1
ATOM 4497 C C . VAL A 1 566 ? 8.161 3.371 -25.849 1.00 81.69 566 VAL A C 1
ATOM 4499 O O . VAL A 1 566 ? 7.431 2.626 -25.203 1.00 81.69 566 VAL A O 1
ATOM 4502 N N . LYS A 1 567 ? 7.785 3.892 -27.026 1.00 82.44 567 LYS A N 1
ATOM 4503 C CA . LYS A 1 567 ? 6.478 3.635 -27.661 1.00 82.44 567 LYS A CA 1
ATOM 4504 C C . LYS A 1 567 ? 6.238 2.174 -28.063 1.00 82.44 567 LYS A C 1
ATOM 4506 O O . LYS A 1 567 ? 5.087 1.789 -28.234 1.00 82.44 567 LYS A O 1
ATOM 4511 N N . GLU A 1 568 ? 7.288 1.365 -28.205 1.00 79.50 568 GLU A N 1
ATOM 4512 C CA . GLU A 1 568 ? 7.171 -0.064 -28.537 1.00 79.50 568 GLU A CA 1
ATOM 4513 C C . GLU A 1 568 ? 6.944 -0.955 -27.306 1.00 79.50 568 GLU A C 1
ATOM 4515 O O . GLU A 1 568 ? 6.608 -2.138 -27.441 1.00 79.50 568 GLU A O 1
ATOM 4520 N N . LEU A 1 569 ? 7.128 -0.405 -26.102 1.00 77.75 569 LEU A N 1
ATOM 4521 C CA . LEU A 1 569 ? 6.900 -1.105 -24.844 1.00 77.75 569 LEU A CA 1
ATOM 4522 C C . LEU A 1 569 ? 5.432 -0.980 -24.401 1.00 77.75 569 LEU A C 1
ATOM 4524 O O . LEU A 1 569 ? 4.810 0.061 -24.620 1.00 77.75 569 LEU A O 1
ATOM 4528 N N . PRO A 1 570 ? 4.872 -2.002 -23.725 1.00 74.06 570 PRO A N 1
ATOM 4529 C CA . PRO A 1 570 ? 3.610 -1.853 -23.001 1.00 74.06 570 PRO A CA 1
ATOM 4530 C C . PRO A 1 570 ? 3.671 -0.684 -22.007 1.00 74.06 570 PRO A C 1
ATOM 4532 O O . PRO A 1 570 ? 4.745 -0.363 -21.487 1.00 74.06 570 PRO A O 1
ATOM 4535 N N . LEU A 1 571 ? 2.522 -0.056 -21.739 1.00 70.94 571 LEU A N 1
ATOM 4536 C CA . LEU A 1 571 ? 2.428 1.200 -20.992 1.00 70.94 571 LEU A CA 1
ATOM 4537 C C . LEU A 1 571 ? 3.116 1.118 -19.622 1.00 70.94 571 LEU A C 1
ATOM 4539 O O . LEU A 1 571 ? 3.830 2.039 -19.233 1.00 70.94 571 LEU A O 1
ATOM 4543 N N . GLU A 1 572 ? 2.947 0.003 -18.918 1.00 70.62 572 GLU A N 1
ATOM 4544 C CA . GLU A 1 572 ? 3.512 -0.234 -17.591 1.00 70.62 572 GLU A CA 1
ATOM 4545 C C . GLU A 1 572 ? 5.049 -0.229 -17.633 1.00 70.62 572 GLU A C 1
ATOM 4547 O O . GLU A 1 572 ? 5.700 0.453 -16.840 1.00 70.62 572 GLU A O 1
ATOM 4552 N N . TYR A 1 573 ? 5.638 -0.919 -18.616 1.00 72.50 573 TYR A N 1
ATOM 4553 C CA . TYR A 1 573 ? 7.090 -0.973 -18.808 1.00 72.50 573 TYR A CA 1
ATOM 4554 C C . TYR A 1 573 ? 7.664 0.342 -19.332 1.00 72.50 573 TYR A C 1
ATOM 4556 O O . TYR A 1 573 ? 8.777 0.712 -18.965 1.00 72.50 573 TYR A O 1
ATOM 4564 N N . ALA A 1 574 ? 6.916 1.062 -20.168 1.00 73.00 574 ALA A N 1
ATOM 4565 C CA . ALA A 1 574 ? 7.302 2.380 -20.656 1.00 73.00 574 ALA A CA 1
ATOM 4566 C C . ALA A 1 574 ? 7.379 3.404 -19.510 1.00 73.00 574 ALA A C 1
ATOM 4568 O O . ALA A 1 574 ? 8.331 4.185 -19.433 1.00 73.00 574 ALA A O 1
ATOM 4569 N N . VAL A 1 575 ? 6.402 3.385 -18.595 1.00 72.44 575 VAL A N 1
ATOM 4570 C CA . VAL A 1 575 ? 6.399 4.238 -17.395 1.00 72.44 575 VAL A CA 1
ATOM 4571 C C . VAL A 1 575 ? 7.585 3.902 -16.493 1.00 72.44 575 VAL A C 1
ATOM 4573 O O . VAL A 1 575 ? 8.294 4.814 -16.061 1.00 72.44 575 VAL A O 1
ATOM 4576 N N . GLU A 1 576 ? 7.840 2.614 -16.251 1.00 75.19 576 GLU A N 1
ATOM 4577 C CA . GLU A 1 576 ? 8.955 2.189 -15.402 1.00 75.19 576 GLU A CA 1
ATOM 4578 C C . GLU A 1 576 ? 10.313 2.525 -16.030 1.00 75.19 576 GLU A C 1
ATOM 4580 O O . GLU A 1 576 ? 11.173 3.089 -15.361 1.00 75.19 576 GLU A O 1
ATOM 4585 N N . LEU A 1 577 ? 10.502 2.291 -17.332 1.00 78.81 577 LEU A N 1
ATOM 4586 C CA . LEU A 1 577 ? 11.741 2.640 -18.031 1.00 78.81 577 LEU A CA 1
ATOM 4587 C C . LEU A 1 577 ? 12.041 4.143 -17.960 1.00 78.81 577 LEU A C 1
ATOM 4589 O O . LEU A 1 577 ? 13.169 4.532 -17.663 1.00 78.81 577 LEU A O 1
ATOM 4593 N N . ASN A 1 578 ? 11.037 4.995 -18.181 1.00 77.81 578 ASN A N 1
ATOM 4594 C CA . ASN A 1 578 ? 11.204 6.445 -18.055 1.00 77.81 578 ASN A CA 1
ATOM 4595 C C . ASN A 1 578 ? 11.635 6.851 -16.641 1.00 77.81 578 ASN A C 1
ATOM 4597 O O . ASN A 1 578 ? 12.453 7.757 -16.474 1.00 77.81 578 ASN A O 1
ATOM 4601 N N . ARG A 1 579 ? 11.109 6.167 -15.621 1.00 75.94 579 ARG A N 1
ATOM 4602 C CA . ARG A 1 579 ? 11.483 6.388 -14.225 1.00 75.94 579 ARG A CA 1
ATOM 4603 C C . ARG A 1 579 ? 12.907 5.918 -13.934 1.00 75.94 579 ARG A C 1
ATOM 4605 O O . ARG A 1 579 ? 13.651 6.643 -13.284 1.00 75.94 579 ARG A O 1
ATOM 4612 N N . LEU A 1 580 ? 13.292 4.742 -14.420 1.00 79.62 580 LEU A N 1
ATOM 4613 C CA . LEU A 1 580 ? 14.638 4.189 -14.256 1.00 79.62 580 LEU A CA 1
ATOM 4614 C C . LEU A 1 580 ? 15.697 5.065 -14.921 1.00 79.62 580 LEU A C 1
ATOM 4616 O O . LEU A 1 580 ? 16.729 5.348 -14.322 1.00 79.62 580 LEU A O 1
ATOM 4620 N N . ILE A 1 581 ? 15.416 5.551 -16.129 1.00 80.06 581 ILE A N 1
ATOM 4621 C CA . ILE A 1 581 ? 16.307 6.475 -16.831 1.00 80.06 581 ILE A CA 1
ATOM 4622 C C . ILE A 1 581 ? 16.410 7.788 -16.060 1.00 80.06 581 ILE A C 1
ATOM 4624 O O . ILE A 1 581 ? 17.521 8.259 -15.856 1.00 80.06 581 ILE A O 1
ATOM 4628 N N . ALA A 1 582 ? 15.298 8.342 -15.564 1.00 75.00 582 ALA A N 1
ATOM 4629 C CA . ALA A 1 582 ? 15.332 9.534 -14.714 1.00 75.00 582 ALA A CA 1
ATOM 4630 C C . ALA A 1 582 ? 16.215 9.336 -13.469 1.00 75.00 582 ALA A C 1
ATOM 4632 O O . ALA A 1 582 ? 17.048 10.183 -13.175 1.00 75.00 582 ALA A O 1
ATOM 4633 N N . LEU A 1 583 ? 16.080 8.192 -12.789 1.00 74.50 583 LEU A N 1
ATOM 4634 C CA . LEU A 1 583 ? 16.892 7.845 -11.619 1.00 74.50 583 LEU A CA 1
ATOM 4635 C C . LEU A 1 583 ? 18.376 7.692 -11.952 1.00 74.50 583 LEU A C 1
ATOM 4637 O O . LEU A 1 583 ? 19.216 8.096 -11.153 1.00 74.50 583 LEU A O 1
ATOM 4641 N N . GLU A 1 584 ? 18.711 7.110 -13.107 1.00 72.75 584 GLU A N 1
ATOM 4642 C CA . GLU A 1 584 ? 20.101 7.081 -13.549 1.00 72.75 584 GLU A CA 1
ATOM 4643 C C . GLU A 1 584 ? 20.588 8.501 -13.829 1.00 72.75 584 GLU A C 1
ATOM 4645 O O . GLU A 1 584 ? 21.687 8.828 -13.402 1.00 72.75 584 GLU A O 1
ATOM 4650 N N . MET A 1 585 ? 19.790 9.357 -14.479 1.00 70.62 585 MET A N 1
ATOM 4651 C CA . MET A 1 585 ? 20.167 10.737 -14.811 1.00 70.62 585 MET A CA 1
ATOM 4652 C C . MET A 1 585 ? 20.364 11.640 -13.585 1.00 70.62 585 MET A C 1
ATOM 4654 O O . MET A 1 585 ? 21.161 12.570 -13.685 1.00 70.62 585 MET A O 1
ATOM 4658 N N . GLU A 1 586 ? 19.720 11.353 -12.446 1.00 65.38 586 GLU A N 1
ATOM 4659 C CA . GLU A 1 586 ? 19.863 12.151 -11.223 1.00 65.38 586 GLU A CA 1
ATOM 4660 C C . GLU A 1 586 ? 21.322 12.186 -10.732 1.00 65.38 586 GLU A C 1
ATOM 4662 O O . GLU A 1 586 ? 21.934 11.168 -10.366 1.00 65.38 586 GLU A O 1
ATOM 4667 N N . SER A 1 587 ? 21.900 13.388 -10.723 1.00 47.44 587 SER A N 1
ATOM 4668 C CA . SER A 1 587 ? 23.291 13.583 -10.318 1.00 47.44 587 SER A CA 1
ATOM 4669 C C . SER A 1 587 ? 23.453 13.307 -8.817 1.00 47.44 587 SER A C 1
ATOM 4671 O O . SER A 1 587 ? 22.890 13.974 -7.950 1.00 47.44 587 SER A O 1
ATOM 4673 N N . HIS A 1 588 ? 24.253 12.296 -8.473 1.00 41.16 588 HIS A N 1
ATOM 4674 C CA . HIS A 1 588 ? 24.732 12.122 -7.103 1.00 41.16 588 HIS A CA 1
ATOM 4675 C C . HIS A 1 588 ? 25.944 13.036 -6.919 1.00 41.16 588 HIS A C 1
ATOM 4677 O O . HIS A 1 588 ? 27.083 12.570 -6.871 1.00 41.16 588 HIS A O 1
ATOM 4683 N N . SER A 1 589 ? 25.700 14.348 -6.878 1.00 25.09 589 SER A N 1
ATOM 4684 C CA . SER A 1 589 ? 26.681 15.306 -6.377 1.00 25.09 589 SER A CA 1
ATOM 4685 C C . SER A 1 589 ? 27.052 14.885 -4.952 1.00 25.09 589 SER A C 1
ATOM 4687 O O . SER A 1 589 ? 26.181 14.841 -4.076 1.00 25.09 589 SER A O 1
ATOM 4689 N N . ALA A 1 590 ? 28.310 14.476 -4.790 1.00 24.92 590 ALA A N 1
ATOM 4690 C CA . ALA A 1 590 ? 28.918 14.106 -3.518 1.00 24.92 590 ALA A CA 1
ATOM 4691 C C . ALA A 1 590 ? 28.894 15.263 -2.514 1.00 24.92 590 ALA A C 1
ATOM 4693 O O . ALA A 1 590 ? 28.982 16.430 -2.963 1.00 24.92 590 ALA A O 1
#

Radius of gyration: 33.06 Å; chains: 1; bounding box: 71×67×100 Å

Foldseek 3Di:
DALQQEDFDFPDKDKDWDFWKWKWFDFPQEPPFIDIDDQQWWFWWADAPDPPDHDPDGDTDTDGLVPDDFFTWFWFWAHPFADDDQWDKDWFWDDDDDDDTDTDIDIWGLDLLVLLLLLQCLQFWAFDDDRARFKIKGKDALVLVVLVVSNQVSCCVGPNDNDFDWDADVPGNMIMGMDGHSVVSRVSCQQPHDQQGGADDPNNLNHDLSSNLSSLLSNCSRQKDWDWDADPVGIDTKIKGKTLHPRVLVSSQSSCVNVVFHWGWDWDDDPPPDHIMIITMGFFQSVQVNCVSNVRHDDCDGPNHGGDDSWDDDPTTIITGTNDMDMDTDGGDIDMQTQGPDPQWDADRSGIIHGDPEDQDPAQAEAEEEAEEEADALEEDEDEEEDAYAQSYEAHYHAEYEWAALYEYEYFYEDHHYLEYDEEHEYEDQYENYEYEAHYEYEFAPNHEYEYEYHYEQNAENYEYAHEYEYEWYNLTEYEYEAHYEYDQHHAQYEEHHEYEYEYEDPNHYYHYHHHYHYNYPRYHYYYYYYYDYDDPVQLVVVVVVVDDSLRSVLVVVCVRCVVSLVVDDPVVSVVSSVSVSVSSDDPPD

Organism: NCBI:txid3101447

Secondary structure (DSSP, 8-state):
--TTS----EEEEEEEEEEEEEEEEEETTBSS--EEEETT--EEEE--S-SSS--SS---EEE-GGG--TT-EEEEE--------SEEEEEEEE--SSSPPEEEEEEEE--HHHHHHHHHHHHTEEEE-SSS--EEEEEEETT-HHHHHHHHHHHHHHH----PEEEEETTTTEEEEEEE-HHHHHHHHTT-SSGGG----HHHHTS-HHHHHHHHHHHHHHHEEEEEEEETTEEEEEEEEEES-HHHHHHHHHHHHHTT---EEEEE---TTSPPEEEEEE-GGGHHHHHHHHT----SEETTEE---S-EE-SSEEEEEEEEEEEEEEEEEEEEEEEETTT-EEEETTEEEE--SS---SS-EEE--EEEEEE-TT-EEEEEEEEEE-TTEEEEEEEEEEE-TT-EEEEEEEEEE-SEEEE--EEEE-STT-EEEEEEEEEE-TT-EEEEEEEEEE-STT-EEEEEEEEEE-TT-EEEEEEEEEE-TT-TTEEEEEEEEEEE-SSS-EEEEEEEEEE--SSEEEEEEEEEEEPPHHHHHHHHHTT--HHHHHHHHHHHHHHHHHTTS-HHHHHHHHHHHHHHHS----

pLDDT: mean 89.33, std 10.26, range [24.92, 98.56]

InterPro domains:
  IPR000825 SUF system FeS cluster assembly, SufBD core domain [PF01458] (353-561)
  IPR003586 Hint domain C-terminal [SM00305] (314-361)
  IPR004042 Intein DOD homing endonuclease, central region [PS50819] (117-261)
  IPR004860 Homing endonuclease, LAGLIDADG domain [PF14528] (116-190)
  IPR004860 Homing endonuclease, LAGLIDADG domain [PF14528] (212-295)
  IPR006142 Intein [PR00379] (32-45)
  IPR006142 Intein [PR00379] (114-126)
  IPR006142 Intein [PR00379] (214-226)
  IPR006142 Intein [PR00379] (248-263)
  IPR006142 Intein [PR00379] (332-349)
  IPR006142 Intein [PR00379] (350-359)
  IPR027434 Homing endonuclease [G3DSA:3.10.28.10] (110-288)
  IPR027434 Homing endonuclease [SSF55608] (200-302)
  IPR030934 Intein C-terminal splicing region [PS50818] (334-356)
  IPR030934 Intein C-terminal splicing region [TIGR01443] (334-356)
  IPR036844 Hint domain superfamily [SSF51294] (18-355)
  IPR037284 SUF system FeS cluster assembly, SufBD superfamily [SSF101960] (352-586)
  IPR055346 SUF system FeS cluster assembly, SufBD [PTHR30508] (352-587)